Protein AF-A0A7V9LB99-F1 (afdb_monomer_lite)

Sequence (420 aa):
VEDHALERADGGFGYIDSYLYLYRLDAEPKRLAAINASEQRVITPKAVDLWEDGPRLGITTAGYGGSRQVLFSWADRAFDKPPQINAWDTPPGAADGAYTEDGAWITASSLLDAWVIHGAGTEVQVVPAGKPSTRTLDSRLGELLFFTEMMAPWGKTDGPLSRFTCETCHHEGYTDGRTHFTGREHGGLKVHASTRPLLGLFNNAPYFSRALDQSMTQMVHSEFKVANRHNGRDPWFELTTLDIKWLHHVVGREPLRLSAEKLRAAFMAFLIDFTHRRNPAADHAAFTAAEKRGAEVFRDRCASCHDARLIAEDPNSAVPFERWEKLVLSPPGPLVWNTAEYAKTGVLPYVHEDGARIPTLRRLYKKWPYFTNGSAKSLAEVVDRFAYDARSSLHDQGAPAMTRLPADDKAALLAFLDLL

Structure (mmCIF, N/CA/C/O backbone):
data_AF-A0A7V9LB99-F1
#
_entry.id   AF-A0A7V9LB99-F1
#
loop_
_atom_site.group_PDB
_atom_site.id
_atom_site.type_symbol
_atom_site.label_atom_id
_atom_site.label_alt_id
_atom_site.label_comp_id
_atom_site.label_asym_id
_atom_site.label_entity_id
_atom_site.label_seq_id
_atom_site.pdbx_PDB_ins_code
_atom_site.Cartn_x
_atom_site.Cartn_y
_atom_site.Cartn_z
_atom_site.occupancy
_atom_site.B_iso_or_equiv
_atom_site.auth_seq_id
_atom_site.auth_comp_id
_atom_site.auth_asym_id
_atom_site.auth_atom_id
_atom_site.pdbx_PDB_model_num
ATOM 1 N N . VAL A 1 1 ? -13.281 -3.368 3.609 1.00 73.12 1 VAL A N 1
ATOM 2 C CA . VAL A 1 1 ? -13.093 -1.905 3.689 1.00 73.12 1 VAL A CA 1
ATOM 3 C C . VAL A 1 1 ? -13.755 -1.354 2.442 1.00 73.12 1 VAL A C 1
ATOM 5 O O . VAL A 1 1 ? -13.422 -1.864 1.381 1.00 73.12 1 VAL A O 1
ATOM 8 N N . GLU A 1 2 ? -14.714 -0.441 2.586 1.00 72.69 2 GLU A N 1
ATOM 9 C CA . GLU A 1 2 ? -15.712 0.010 1.596 1.00 72.69 2 GLU A CA 1
ATOM 10 C C . GLU A 1 2 ? -16.931 -0.921 1.426 1.00 72.69 2 GLU A C 1
ATOM 12 O O . GLU A 1 2 ? -16.786 -2.140 1.339 1.00 72.69 2 GLU A O 1
ATOM 17 N N . ASP A 1 3 ? -18.130 -0.336 1.364 1.00 65.81 3 ASP A N 1
ATOM 18 C CA . ASP A 1 3 ? -19.383 -0.952 0.888 1.00 65.81 3 ASP A CA 1
ATOM 19 C C . ASP A 1 3 ? -19.856 -0.344 -0.450 1.00 65.81 3 ASP A C 1
ATOM 21 O O . ASP A 1 3 ? -20.836 -0.803 -1.036 1.00 65.81 3 ASP A O 1
ATOM 25 N N . HIS A 1 4 ? -19.126 0.649 -0.962 1.00 69.81 4 HIS A N 1
ATOM 26 C CA . HIS A 1 4 ? -19.282 1.282 -2.272 1.00 69.81 4 HIS A CA 1
ATOM 27 C C . HIS A 1 4 ? -17.897 1.700 -2.796 1.00 69.81 4 HIS A C 1
ATOM 29 O O . HIS A 1 4 ? -16.974 1.900 -2.021 1.00 69.81 4 HIS A O 1
ATOM 35 N N . ALA A 1 5 ? -17.717 1.804 -4.113 1.00 74.06 5 ALA A N 1
ATOM 36 C CA . ALA A 1 5 ? -16.390 2.062 -4.677 1.00 74.06 5 ALA A CA 1
ATOM 37 C C . ALA A 1 5 ? -15.819 3.420 -4.230 1.00 74.06 5 ALA A C 1
ATOM 39 O O . ALA A 1 5 ? -16.526 4.427 -4.298 1.00 74.06 5 ALA A O 1
ATOM 40 N N . LEU A 1 6 ? -14.532 3.450 -3.861 1.00 75.25 6 LEU A N 1
ATOM 41 C CA . LEU A 1 6 ? -13.804 4.691 -3.595 1.00 75.25 6 LEU A CA 1
ATOM 42 C C . LEU A 1 6 ? -13.996 5.708 -4.725 1.00 75.25 6 LEU A C 1
ATOM 44 O O . LEU A 1 6 ? -13.632 5.474 -5.886 1.00 75.25 6 LEU A O 1
ATOM 48 N N . GLU A 1 7 ? -14.474 6.887 -4.351 1.00 71.06 7 GLU A N 1
ATOM 49 C CA . GLU A 1 7 ? -14.582 8.030 -5.239 1.00 71.06 7 GLU A CA 1
ATOM 50 C C . GLU A 1 7 ? -13.594 9.119 -4.823 1.00 71.06 7 GLU A C 1
ATOM 52 O O . GLU A 1 7 ? -13.475 9.478 -3.651 1.00 71.06 7 GLU A O 1
ATOM 57 N N . ARG A 1 8 ? -12.868 9.642 -5.816 1.00 77.25 8 ARG A N 1
ATOM 58 C CA . ARG A 1 8 ? -11.901 10.738 -5.651 1.00 77.25 8 ARG A CA 1
ATOM 59 C C . ARG A 1 8 ? -12.350 12.031 -6.330 1.00 77.25 8 ARG A C 1
ATOM 61 O O . ARG A 1 8 ? -11.512 12.862 -6.693 1.00 77.25 8 ARG A O 1
ATOM 68 N N . ALA A 1 9 ? -13.653 12.182 -6.564 1.00 72.19 9 ALA A N 1
ATOM 69 C CA . ALA A 1 9 ? -14.214 13.447 -7.023 1.00 72.19 9 ALA A CA 1
ATOM 70 C C . ALA A 1 9 ? -13.826 14.572 -6.040 1.00 72.19 9 ALA A C 1
ATOM 72 O O . ALA A 1 9 ? -13.602 14.333 -4.855 1.00 72.19 9 ALA A O 1
ATOM 73 N N . ASP A 1 10 ? -13.632 15.786 -6.555 1.00 78.69 10 ASP A N 1
ATOM 74 C CA . ASP A 1 10 ? -13.281 16.990 -5.778 1.00 78.69 10 ASP A CA 1
ATOM 75 C C . ASP A 1 10 ? -11.951 16.958 -4.990 1.00 78.69 10 ASP A C 1
ATOM 77 O O . ASP A 1 10 ? -11.633 17.884 -4.227 1.00 78.69 10 ASP A O 1
ATOM 81 N N . GLY A 1 11 ? -11.122 15.937 -5.236 1.00 77.50 11 GLY A N 1
ATOM 82 C CA . GLY A 1 11 ? -9.758 15.834 -4.717 1.00 77.50 11 GLY A CA 1
ATOM 83 C C . GLY A 1 11 ? -9.650 15.369 -3.263 1.00 77.50 11 GLY A C 1
ATOM 84 O O . GLY A 1 11 ? -8.614 15.617 -2.648 1.00 77.50 11 GLY A O 1
ATOM 85 N N . GLY A 1 12 ? -10.686 14.729 -2.714 1.00 79.81 12 GLY A N 1
ATOM 86 C CA . GLY A 1 12 ? -10.665 14.075 -1.400 1.00 79.81 12 GLY A CA 1
ATOM 87 C C . GLY A 1 12 ? -10.685 12.547 -1.484 1.00 79.81 12 GLY A C 1
ATOM 88 O O . GLY A 1 12 ? -10.771 11.969 -2.570 1.00 79.81 12 GLY A O 1
ATOM 89 N N . PHE A 1 13 ? -10.599 11.899 -0.321 1.00 78.44 13 PHE A N 1
ATOM 90 C CA . PHE A 1 13 ? -10.990 10.501 -0.150 1.00 78.44 13 PHE A CA 1
ATOM 91 C C . PHE A 1 13 ? -12.339 10.470 0.554 1.00 78.44 13 PHE A C 1
ATOM 93 O O . PHE A 1 13 ? -12.445 10.922 1.691 1.00 78.44 13 PHE A O 1
ATOM 100 N N . GLY A 1 14 ? -13.362 9.959 -0.118 1.00 74.31 14 GLY A N 1
ATOM 101 C CA . GLY A 1 14 ? -14.605 9.615 0.552 1.00 74.31 14 GLY A CA 1
ATOM 102 C C . GLY A 1 14 ? -14.691 8.132 0.808 1.00 74.31 14 GLY A C 1
ATOM 103 O O . GLY A 1 14 ? -13.878 7.370 0.289 1.00 74.31 14 GLY A O 1
ATOM 104 N N . TYR A 1 15 ? -15.766 7.722 1.473 1.00 79.38 15 TYR A N 1
ATOM 105 C CA . TYR A 1 15 ? -16.352 6.432 1.149 1.00 79.38 15 TYR A CA 1
ATOM 106 C C . TYR A 1 15 ? -15.495 5.215 1.574 1.00 79.38 15 TYR A C 1
ATOM 108 O O . TYR A 1 15 ? -15.657 4.102 1.091 1.00 79.38 15 TYR A O 1
ATOM 116 N N . ILE A 1 16 ? -14.591 5.431 2.536 1.00 81.25 16 ILE A N 1
ATOM 117 C CA . ILE A 1 16 ? -13.649 4.468 3.119 1.00 81.25 16 ILE A CA 1
ATOM 118 C C . ILE A 1 16 ? -14.105 4.095 4.531 1.00 81.25 16 ILE A C 1
ATOM 120 O O . ILE A 1 16 ? -13.699 4.693 5.526 1.00 81.25 16 ILE A O 1
ATOM 124 N N . ASP A 1 17 ? -14.926 3.057 4.629 1.00 86.81 17 ASP A N 1
ATOM 125 C CA . ASP A 1 17 ? -15.371 2.529 5.917 1.00 86.81 17 ASP A CA 1
ATOM 126 C C . ASP A 1 17 ? -14.940 1.077 6.127 1.00 86.81 17 ASP A C 1
ATOM 128 O O . ASP A 1 17 ? -14.601 0.341 5.199 1.00 86.81 17 ASP A O 1
ATOM 132 N N . SER A 1 18 ? -14.901 0.644 7.378 1.00 89.94 18 SER A N 1
ATOM 133 C CA . SER A 1 18 ? -14.488 -0.697 7.764 1.00 89.94 18 SER A CA 1
ATOM 134 C C . SER A 1 18 ? -15.714 -1.534 8.059 1.00 89.94 18 SER A C 1
ATOM 136 O O . SER A 1 18 ? -16.469 -1.223 8.971 1.00 89.94 18 SER A O 1
ATOM 138 N N . TYR A 1 19 ? -15.892 -2.611 7.301 1.00 91.12 19 TYR A N 1
ATOM 139 C CA . TYR A 1 19 ? -17.055 -3.479 7.416 1.00 91.12 19 TYR A CA 1
ATOM 140 C C . TYR A 1 19 ? -16.673 -4.857 7.931 1.00 91.12 19 TYR A C 1
ATOM 142 O O . TYR A 1 19 ? -15.653 -5.415 7.523 1.00 91.12 19 TYR A O 1
ATOM 150 N N . LEU A 1 20 ? -17.539 -5.414 8.772 1.00 93.38 20 LEU A N 1
ATOM 151 C CA . LEU A 1 20 ? -17.549 -6.828 9.121 1.00 93.38 20 LEU A CA 1
ATOM 152 C C . LEU A 1 20 ? -18.773 -7.483 8.491 1.00 93.38 20 LEU A C 1
ATOM 154 O O . LEU A 1 20 ? -19.891 -6.977 8.606 1.00 93.38 20 LEU A O 1
ATOM 158 N N . TYR A 1 21 ? -18.563 -8.622 7.841 1.00 93.88 21 TYR A N 1
ATOM 159 C CA . TYR A 1 21 ? -19.635 -9.410 7.248 1.00 93.88 21 TYR A CA 1
ATOM 160 C C . TYR A 1 21 ? -19.671 -10.787 7.896 1.00 93.88 21 TYR A C 1
ATOM 162 O O . TYR A 1 21 ? -18.675 -11.507 7.883 1.00 93.88 21 TYR A O 1
ATOM 170 N N . LEU A 1 22 ? -20.833 -11.160 8.423 1.00 94.88 22 LEU A N 1
ATOM 171 C CA . LEU A 1 22 ? -21.069 -12.491 8.966 1.00 94.88 22 LEU A CA 1
ATOM 172 C C . LEU A 1 22 ? -21.775 -13.335 7.909 1.00 94.88 22 LEU A C 1
ATOM 174 O O . LEU A 1 22 ? -22.848 -12.959 7.429 1.00 94.88 22 LEU A O 1
ATOM 178 N N . TYR A 1 23 ? -21.195 -14.481 7.572 1.00 95.38 23 TYR A N 1
ATOM 179 C CA . TYR A 1 23 ? -21.768 -15.441 6.633 1.00 95.38 23 TYR A CA 1
ATOM 180 C C . TYR A 1 23 ? -22.022 -16.777 7.319 1.00 95.38 23 TYR A C 1
ATOM 182 O O . TYR A 1 23 ? -21.222 -17.231 8.133 1.00 95.38 23 TYR A O 1
ATOM 190 N N . ARG A 1 24 ? -23.114 -17.436 6.930 1.00 94.00 24 ARG A N 1
ATOM 191 C CA . ARG A 1 24 ? -23.288 -18.872 7.123 1.00 94.00 24 ARG A CA 1
ATOM 192 C C . ARG A 1 24 ? -22.787 -19.588 5.880 1.00 94.00 24 ARG A C 1
ATOM 194 O O . ARG A 1 24 ? -23.220 -19.264 4.773 1.00 94.00 24 ARG A O 1
ATOM 201 N N . LEU A 1 25 ? -21.881 -20.536 6.073 1.00 94.69 25 LEU A N 1
ATOM 202 C CA . LEU A 1 25 ? -21.304 -21.326 4.993 1.00 94.69 25 LEU A CA 1
ATOM 203 C C . LEU A 1 25 ? -22.082 -22.641 4.865 1.00 94.69 25 LEU A C 1
ATOM 205 O O . LEU A 1 25 ? -21.755 -23.623 5.522 1.00 94.69 25 LEU A O 1
ATOM 209 N N . ASP A 1 26 ? -23.131 -22.623 4.042 1.00 92.00 26 ASP A N 1
ATOM 210 C CA . ASP A 1 26 ? -23.810 -23.830 3.553 1.00 92.00 26 ASP A CA 1
ATOM 211 C C . ASP A 1 26 ? -23.317 -24.132 2.113 1.00 92.00 26 ASP A C 1
ATOM 213 O O . ASP A 1 26 ? -22.273 -23.627 1.697 1.00 92.00 26 ASP A O 1
ATOM 217 N N . ALA A 1 27 ? -24.062 -24.912 1.314 1.00 93.62 27 ALA A N 1
ATOM 218 C CA . ALA A 1 27 ? -23.753 -25.112 -0.113 1.00 93.62 27 ALA A CA 1
ATOM 219 C C . ALA A 1 27 ? -23.686 -23.785 -0.902 1.00 93.62 27 ALA A C 1
ATOM 221 O O . ALA A 1 27 ? -22.889 -23.651 -1.828 1.00 93.62 27 ALA A O 1
ATOM 222 N N . GLU A 1 28 ? -24.487 -22.799 -0.491 1.00 94.69 28 GLU A N 1
ATOM 223 C CA . GLU A 1 28 ? -24.390 -21.411 -0.934 1.00 94.69 28 GLU A CA 1
ATOM 224 C C . GLU A 1 28 ? -24.137 -20.510 0.287 1.00 94.69 28 GLU A C 1
ATOM 226 O O . GLU A 1 28 ? -24.923 -20.541 1.242 1.00 94.69 28 GLU A O 1
ATOM 231 N N . PRO A 1 29 ? -23.065 -19.695 0.295 1.00 96.06 29 PRO A N 1
ATOM 232 C CA . PRO A 1 29 ? -22.812 -18.757 1.381 1.00 96.06 29 PRO A CA 1
ATOM 233 C C . PRO A 1 29 ? -23.956 -17.750 1.534 1.00 96.06 29 PRO A C 1
ATOM 235 O O . PRO A 1 29 ? -24.247 -16.969 0.626 1.00 96.06 29 PRO A O 1
ATOM 238 N N . LYS A 1 30 ? -24.579 -17.710 2.715 1.00 95.81 30 LYS A N 1
ATOM 239 C CA . LYS A 1 30 ? -25.644 -16.753 3.038 1.00 95.81 30 LYS A CA 1
ATOM 240 C C . LYS A 1 30 ? -25.117 -15.675 3.974 1.00 95.81 30 LYS A C 1
ATOM 242 O O . LYS A 1 30 ? -24.717 -15.974 5.097 1.00 95.81 30 LYS A O 1
ATOM 247 N N . ARG A 1 31 ? -25.173 -14.407 3.553 1.00 95.31 31 ARG A N 1
ATOM 248 C CA . ARG A 1 31 ? -24.866 -13.275 4.440 1.00 95.31 31 ARG A CA 1
ATOM 249 C C . ARG A 1 31 ? -25.946 -13.151 5.513 1.00 95.31 31 ARG A C 1
ATOM 251 O O . ARG A 1 31 ? -27.123 -13.006 5.188 1.00 95.31 31 ARG A O 1
ATOM 258 N N . LEU A 1 32 ? -25.534 -13.218 6.773 1.00 95.31 32 LEU A N 1
ATOM 259 C CA . LEU A 1 32 ? -26.392 -13.085 7.947 1.00 95.31 32 LEU A CA 1
ATOM 260 C C . LEU A 1 32 ? -26.426 -11.641 8.448 1.00 95.31 32 LEU A C 1
ATOM 262 O O . LEU A 1 32 ? -27.500 -11.133 8.741 1.00 95.31 32 LEU A O 1
ATOM 266 N N . ALA A 1 33 ? -25.268 -10.976 8.498 1.00 94.88 33 ALA A N 1
ATOM 267 C CA . ALA A 1 33 ? -25.150 -9.593 8.951 1.00 94.88 33 ALA A CA 1
ATOM 268 C C . ALA A 1 33 ? -24.064 -8.829 8.177 1.00 94.88 33 ALA A C 1
ATOM 270 O O . ALA A 1 33 ? -23.119 -9.419 7.645 1.00 94.88 33 ALA A O 1
ATOM 271 N N . ALA A 1 34 ? -24.205 -7.505 8.136 1.00 93.81 34 ALA A N 1
ATOM 272 C CA . ALA A 1 34 ? -23.215 -6.556 7.640 1.00 93.81 34 ALA A CA 1
ATOM 273 C C . ALA A 1 34 ? -23.153 -5.383 8.626 1.00 93.81 34 ALA A C 1
ATOM 275 O O . ALA A 1 34 ? -24.181 -4.769 8.903 1.00 93.81 34 ALA A O 1
ATOM 276 N N . ILE A 1 35 ? -21.975 -5.102 9.176 1.00 92.75 35 ILE A N 1
ATOM 277 C CA . ILE A 1 35 ? -21.774 -4.077 10.206 1.00 92.75 35 ILE A CA 1
ATOM 278 C C . ILE A 1 35 ? -20.759 -3.063 9.700 1.00 92.75 35 ILE A C 1
ATOM 280 O O . ILE A 1 35 ? -19.659 -3.461 9.315 1.00 92.75 35 ILE A O 1
ATOM 284 N N . ASN A 1 36 ? -21.089 -1.772 9.765 1.00 91.94 36 ASN A N 1
ATOM 285 C CA . ASN A 1 36 ? -20.104 -0.704 9.617 1.00 91.94 36 ASN A CA 1
ATOM 286 C C . ASN A 1 36 ? -19.343 -0.522 10.942 1.00 91.94 36 ASN A C 1
ATOM 288 O O . ASN A 1 36 ? -19.765 0.197 11.846 1.00 91.94 36 ASN A O 1
ATOM 292 N N . ALA A 1 37 ? -18.209 -1.201 11.081 1.00 92.94 37 ALA A N 1
ATOM 293 C CA . ALA A 1 37 ? -17.365 -1.128 12.269 1.00 92.94 37 ALA A CA 1
ATOM 294 C C . ALA A 1 37 ? -16.729 0.268 12.451 1.00 92.94 37 ALA A C 1
ATOM 296 O O . ALA A 1 37 ? -16.434 0.667 13.586 1.00 92.94 37 ALA A O 1
ATOM 297 N N . SER A 1 38 ? -16.595 1.057 11.374 1.00 90.56 38 SER A N 1
ATOM 298 C CA . SER A 1 38 ? -16.125 2.446 11.466 1.00 90.56 38 SER A CA 1
ATOM 299 C C . SER A 1 38 ? -17.057 3.323 12.306 1.00 90.56 38 SER A C 1
ATOM 301 O O . SER A 1 38 ? -16.581 4.288 12.907 1.00 90.56 38 SER A O 1
ATOM 303 N N . GLU A 1 39 ? -18.356 3.017 12.424 1.00 90.94 39 GLU A N 1
ATOM 304 C CA . GLU A 1 39 ? -19.283 3.772 13.294 1.00 90.94 39 GLU A CA 1
ATOM 305 C C . GLU A 1 39 ? -18.852 3.704 14.763 1.00 90.94 39 GLU A C 1
ATOM 307 O O . GLU A 1 39 ? -19.047 4.642 15.535 1.00 90.94 39 GLU A O 1
ATOM 312 N N . GLN A 1 40 ? -18.178 2.614 15.125 1.00 92.88 40 GLN A N 1
ATOM 313 C CA . GLN A 1 40 ? -17.616 2.380 16.450 1.00 92.88 40 GLN A CA 1
ATOM 314 C C . GLN A 1 40 ? -16.121 2.732 16.529 1.00 92.88 40 GLN A C 1
ATOM 316 O O . GLN A 1 40 ? -15.469 2.419 17.523 1.00 92.88 40 GLN A O 1
ATOM 321 N N . ARG A 1 41 ? -15.581 3.411 15.502 1.00 90.81 41 ARG A N 1
ATOM 322 C CA . ARG A 1 41 ? -14.160 3.768 15.292 1.00 90.81 41 ARG A CA 1
ATOM 323 C C . ARG A 1 41 ? -13.197 2.576 15.251 1.00 90.81 41 ARG A C 1
ATOM 325 O O . ARG A 1 41 ? -12.011 2.719 15.548 1.00 90.81 41 ARG A O 1
ATOM 332 N N . VAL A 1 42 ? -13.694 1.410 14.851 1.00 93.75 42 VAL A N 1
ATOM 333 C CA . VAL A 1 42 ? -12.851 0.274 14.476 1.00 93.75 42 VAL A CA 1
ATOM 334 C C . VAL A 1 42 ? -12.468 0.460 13.013 1.00 93.75 42 VAL A C 1
ATOM 336 O O . VAL A 1 42 ? -13.305 0.321 12.126 1.00 93.75 42 VAL A O 1
ATOM 339 N N . ILE A 1 43 ? -11.206 0.805 12.766 1.00 92.75 43 ILE A N 1
ATOM 340 C CA . ILE A 1 43 ? -10.673 1.057 11.423 1.00 92.75 43 ILE A CA 1
ATOM 341 C C . ILE A 1 43 ? -9.727 -0.083 11.063 1.00 92.75 43 ILE A C 1
ATOM 343 O O . ILE A 1 43 ? -8.897 -0.461 11.894 1.00 92.75 43 ILE A O 1
ATOM 347 N N . THR A 1 44 ? -9.874 -0.616 9.846 1.00 92.75 44 THR A N 1
ATOM 348 C CA . THR A 1 44 ? -9.105 -1.752 9.311 1.00 92.75 44 THR A CA 1
ATOM 349 C C . THR A 1 44 ? -9.056 -2.929 10.302 1.00 92.75 44 THR A C 1
ATOM 351 O O . THR A 1 44 ? -7.983 -3.271 10.793 1.00 92.75 44 THR A O 1
ATOM 354 N N . PRO A 1 45 ? -10.210 -3.535 10.659 1.00 93.81 45 PRO A N 1
ATOM 355 C CA . PRO A 1 45 ? -10.266 -4.629 11.627 1.00 93.81 45 PRO A CA 1
ATOM 356 C C . PRO A 1 45 ? -9.479 -5.837 11.112 1.00 93.81 45 PRO A C 1
ATOM 358 O O . PRO A 1 45 ? -9.844 -6.411 10.086 1.00 93.81 45 PRO A O 1
ATOM 361 N N . LYS A 1 46 ? -8.401 -6.205 11.815 1.00 93.94 46 LYS A N 1
ATOM 362 C CA . LYS A 1 46 ? -7.599 -7.407 11.521 1.00 93.94 46 LYS A CA 1
ATOM 363 C C . LYS A 1 46 ? -7.743 -8.468 12.613 1.00 93.94 46 LYS A C 1
ATOM 365 O O . LYS A 1 46 ? -7.920 -9.634 12.291 1.00 93.94 46 LYS A O 1
ATOM 370 N N . ALA A 1 47 ? -7.783 -8.059 13.882 1.00 95.94 47 ALA A N 1
ATOM 371 C CA . ALA A 1 47 ? -8.180 -8.935 14.981 1.00 95.94 47 ALA A CA 1
ATOM 372 C C . ALA A 1 47 ? -9.709 -9.097 14.993 1.00 95.94 47 ALA A C 1
ATOM 374 O O . ALA A 1 47 ? -10.438 -8.146 15.308 1.00 95.94 47 ALA A O 1
ATOM 375 N N . VAL A 1 48 ? -10.192 -10.282 14.621 1.00 95.25 48 VAL A N 1
ATOM 376 C CA . VAL A 1 48 ? -11.615 -10.643 14.591 1.00 95.25 48 VAL A CA 1
ATOM 377 C C . VAL A 1 48 ? -11.768 -12.054 15.142 1.00 95.25 48 VAL A C 1
ATOM 379 O O . VAL A 1 48 ? -11.171 -12.984 14.612 1.00 95.25 48 VAL A O 1
ATOM 382 N N . ASP A 1 49 ? -12.613 -12.210 16.152 1.00 94.94 49 ASP A N 1
ATOM 383 C CA . ASP A 1 49 ? -12.953 -13.502 16.743 1.00 94.94 49 ASP A CA 1
ATOM 384 C C . ASP A 1 49 ? -14.459 -13.683 16.821 1.00 94.94 49 ASP A C 1
ATOM 386 O O . ASP A 1 49 ? -15.206 -12.740 17.097 1.00 94.94 49 ASP A O 1
ATOM 390 N N . LEU A 1 50 ? -14.891 -14.901 16.517 1.00 94.50 50 LEU A N 1
ATOM 391 C CA . LEU A 1 50 ? -16.284 -15.311 16.497 1.00 94.50 50 LEU A CA 1
ATOM 392 C C . LEU A 1 50 ? -16.489 -16.320 17.621 1.00 94.50 50 LEU A C 1
ATOM 394 O O . LEU A 1 50 ? -15.864 -17.378 17.621 1.00 94.50 50 LEU A O 1
ATOM 398 N N . TRP A 1 51 ? -17.412 -16.027 18.527 1.00 93.25 51 TRP A N 1
ATOM 399 C CA . TRP A 1 51 ? -17.667 -16.863 19.694 1.00 93.25 51 TRP A CA 1
ATOM 400 C C . TRP A 1 51 ? -19.158 -17.134 19.880 1.00 93.25 51 TRP A C 1
ATOM 402 O O . TRP A 1 51 ? -20.023 -16.354 19.472 1.00 93.25 51 TRP A O 1
ATOM 412 N N . GLU A 1 52 ? -19.457 -18.255 20.531 1.00 94.25 52 GLU A N 1
ATOM 413 C CA . GLU A 1 52 ? -20.809 -18.681 20.887 1.00 94.25 52 GLU A CA 1
ATOM 414 C C . GLU A 1 52 ? -20.915 -18.898 22.398 1.00 94.25 52 GLU A C 1
ATOM 416 O O . GLU A 1 52 ? -20.023 -19.466 23.022 1.00 94.25 52 GLU A O 1
ATOM 421 N N . ASP A 1 53 ? -22.031 -18.463 22.976 1.00 91.38 53 ASP A N 1
ATOM 422 C CA . ASP A 1 53 ? -22.390 -18.687 24.376 1.00 91.38 53 ASP A CA 1
ATOM 423 C C . ASP A 1 53 ? -23.880 -19.043 24.447 1.00 91.38 53 ASP A C 1
ATOM 425 O O . ASP A 1 53 ? -24.765 -18.178 24.460 1.00 91.38 53 ASP A O 1
ATOM 429 N N . GLY A 1 54 ? -24.162 -20.347 24.372 1.00 93.31 54 GLY A N 1
ATOM 430 C CA . GLY A 1 54 ? -25.518 -20.881 24.265 1.00 93.31 54 GLY A CA 1
ATOM 431 C C . GLY A 1 54 ? -26.267 -20.317 23.043 1.00 93.31 54 GLY A C 1
ATOM 432 O O . GLY A 1 54 ? -25.845 -20.544 21.904 1.00 93.31 54 GLY A O 1
ATOM 433 N N . PRO A 1 55 ? -27.393 -19.600 23.229 1.00 93.56 55 PRO A N 1
ATOM 434 C CA . PRO A 1 55 ? -28.139 -19.010 22.118 1.00 93.56 55 PRO A CA 1
ATOM 435 C C . PRO A 1 55 ? -27.491 -17.737 21.551 1.00 93.56 55 PRO A C 1
ATOM 437 O O . PRO A 1 55 ? -27.920 -17.245 20.504 1.00 93.56 55 PRO A O 1
ATOM 440 N N . ARG A 1 56 ? -26.486 -17.175 22.232 1.00 95.25 56 ARG A N 1
ATOM 441 C CA . ARG A 1 56 ? -25.829 -15.931 21.837 1.00 95.25 56 ARG A CA 1
ATOM 442 C C . ARG A 1 56 ? -24.661 -16.223 20.900 1.00 95.25 56 ARG A C 1
ATOM 444 O O . ARG A 1 56 ? -23.802 -17.038 21.216 1.00 95.25 56 ARG A O 1
ATOM 451 N N . LEU A 1 57 ? -24.618 -15.515 19.776 1.00 96.38 57 LEU A N 1
ATOM 452 C CA . LEU A 1 57 ? -23.440 -15.433 18.909 1.00 96.38 57 LEU A CA 1
ATOM 453 C C . LEU A 1 57 ? -22.861 -14.027 19.037 1.00 96.38 57 LEU A C 1
ATOM 455 O O . LEU A 1 57 ? -23.623 -13.051 19.042 1.00 96.38 57 LEU A O 1
ATOM 459 N N . GLY A 1 58 ? -21.542 -13.909 19.116 1.00 95.44 58 GLY A N 1
ATOM 460 C CA . GLY A 1 58 ? -20.877 -12.619 19.145 1.00 95.44 58 GLY A CA 1
ATOM 461 C C . GLY A 1 58 ? -19.599 -12.569 18.328 1.00 95.44 58 GLY A C 1
ATOM 462 O O . GLY A 1 58 ? -19.018 -13.589 17.972 1.00 95.44 58 GLY A O 1
ATOM 463 N N . ILE A 1 59 ? -19.206 -11.343 18.002 1.00 96.31 59 ILE A N 1
ATOM 464 C CA . ILE A 1 59 ? -17.965 -11.017 17.313 1.00 96.31 59 ILE A CA 1
ATOM 465 C C . ILE A 1 59 ? -17.205 -10.033 18.189 1.00 96.31 59 ILE A C 1
ATOM 467 O O . ILE A 1 59 ? -17.723 -8.954 18.494 1.00 96.31 59 ILE A O 1
ATOM 471 N N . THR A 1 60 ? -15.978 -10.382 18.547 1.00 95.88 60 THR A N 1
ATOM 472 C CA . THR A 1 60 ? -15.023 -9.459 19.161 1.00 95.88 60 THR A CA 1
ATOM 473 C C . THR A 1 60 ? -14.065 -8.973 18.089 1.00 95.88 60 THR A C 1
ATOM 475 O O . THR A 1 60 ? -13.529 -9.762 17.316 1.00 95.88 60 THR A O 1
ATOM 478 N N . THR A 1 61 ? -13.846 -7.663 18.004 1.00 96.69 61 THR A N 1
ATOM 479 C CA . THR A 1 61 ? -12.906 -7.092 17.037 1.00 96.69 61 THR A CA 1
ATOM 480 C C . THR A 1 61 ? -12.170 -5.885 17.593 1.00 96.69 61 THR A C 1
ATOM 482 O O . THR A 1 61 ? -12.709 -5.151 18.421 1.00 96.69 61 THR A O 1
ATOM 485 N N . ALA A 1 62 ? -10.953 -5.648 17.112 1.00 95.81 62 ALA A N 1
ATOM 486 C CA . ALA A 1 62 ? -10.195 -4.433 17.380 1.00 95.81 62 ALA A CA 1
ATOM 487 C C . ALA A 1 62 ? -9.621 -3.843 16.086 1.00 95.81 62 ALA A C 1
ATOM 489 O O . ALA A 1 62 ? -9.309 -4.558 15.128 1.00 95.81 62 ALA A O 1
ATOM 490 N N . GLY A 1 63 ? -9.510 -2.515 16.053 1.00 94.38 63 GLY A N 1
ATOM 491 C CA . GLY A 1 63 ? -8.975 -1.801 14.897 1.00 94.38 63 GLY A CA 1
ATOM 492 C C . GLY A 1 63 ? -7.461 -1.954 14.780 1.00 94.38 63 GLY A C 1
ATOM 493 O O . GLY A 1 63 ? -6.736 -1.780 15.758 1.00 94.38 63 GLY A O 1
ATOM 494 N N . TYR A 1 64 ? -6.966 -2.193 13.566 1.00 95.75 64 TYR A N 1
ATOM 495 C CA . TYR A 1 64 ? -5.542 -2.017 13.294 1.00 95.75 64 TYR A CA 1
ATOM 496 C C . TYR A 1 64 ? -5.198 -0.526 13.203 1.00 95.75 64 TYR A C 1
ATOM 498 O O . TYR A 1 64 ? -4.222 -0.079 13.798 1.00 95.75 64 TYR A O 1
ATOM 506 N N . GLY A 1 65 ? -6.019 0.262 12.505 1.00 94.56 65 GLY A N 1
ATOM 507 C CA . GLY A 1 65 ? -5.826 1.710 12.368 1.00 94.56 65 GLY A CA 1
ATOM 508 C C . GLY A 1 65 ? -6.629 2.570 13.348 1.00 94.56 65 GLY A C 1
ATOM 509 O O . GLY A 1 65 ? -6.406 3.779 13.425 1.00 94.56 65 GLY A O 1
ATOM 510 N N . GLY A 1 66 ? -7.573 1.964 14.072 1.00 92.88 66 GLY A N 1
ATOM 511 C CA . GLY A 1 66 ? -8.474 2.636 15.012 1.00 92.88 66 GLY A CA 1
ATOM 512 C C . GLY A 1 66 ? -8.155 2.316 16.470 1.00 92.88 66 GLY A C 1
ATOM 513 O O . GLY A 1 66 ? -7.479 1.339 16.766 1.00 92.88 66 GLY A O 1
ATOM 514 N N . SER A 1 67 ? -8.676 3.132 17.385 1.00 91.81 67 SER A N 1
ATOM 515 C CA . SER A 1 67 ? -8.388 3.057 18.827 1.00 91.81 67 SER A CA 1
ATOM 516 C C . SER A 1 67 ? -9.516 2.430 19.658 1.00 91.81 67 SER A C 1
ATOM 518 O O . SER A 1 67 ? -9.766 2.811 20.805 1.00 91.81 67 SER A O 1
ATOM 520 N N . ARG A 1 68 ? -10.263 1.496 19.057 1.00 93.69 68 ARG A N 1
ATOM 521 C CA . ARG A 1 68 ? -11.432 0.862 19.680 1.00 93.69 68 ARG A CA 1
ATOM 522 C C . ARG A 1 68 ? -11.410 -0.651 19.515 1.00 93.69 68 ARG A C 1
ATOM 524 O O . ARG A 1 68 ? -11.098 -1.164 18.440 1.00 93.69 68 ARG A O 1
ATOM 531 N N . GLN A 1 69 ? -11.790 -1.331 20.591 1.00 94.44 69 GLN A N 1
ATOM 532 C CA . GLN A 1 69 ? -12.248 -2.714 20.584 1.00 94.44 69 GLN A CA 1
ATOM 533 C C . GLN A 1 69 ? -13.764 -2.709 20.730 1.00 94.44 69 GLN A C 1
ATOM 535 O O . GLN A 1 69 ? -14.318 -1.921 21.502 1.00 94.44 69 GLN A O 1
ATOM 540 N N . VAL A 1 70 ? -14.435 -3.595 20.007 1.00 95.81 70 VAL A N 1
ATOM 541 C CA . VAL A 1 70 ? -15.888 -3.709 20.018 1.00 95.81 70 VAL A CA 1
ATOM 542 C C . VAL A 1 70 ? -16.298 -5.166 20.114 1.00 95.81 70 VAL A C 1
ATOM 544 O O . VAL A 1 70 ? -15.712 -6.040 19.479 1.00 95.81 70 VAL A O 1
ATOM 547 N N . LEU A 1 71 ? -17.338 -5.396 20.903 1.00 95.62 71 LEU A N 1
ATOM 548 C CA . LEU A 1 71 ? -18.083 -6.631 20.977 1.00 95.62 71 LEU A CA 1
ATOM 549 C C . LEU A 1 71 ? -19.477 -6.415 20.391 1.00 95.62 71 LEU A C 1
ATOM 551 O O . LEU A 1 71 ? -20.271 -5.649 20.941 1.00 95.62 71 LEU A O 1
ATOM 555 N N . PHE A 1 72 ? -19.773 -7.127 19.311 1.00 97.06 72 PHE A N 1
ATOM 556 C CA . PHE A 1 72 ? -21.109 -7.246 18.734 1.00 97.06 72 PHE A CA 1
ATOM 557 C C . PHE A 1 72 ? -21.730 -8.558 19.201 1.00 97.06 72 PHE A C 1
ATOM 559 O O . PHE A 1 72 ? -21.056 -9.583 19.182 1.00 97.06 72 PHE A O 1
ATOM 566 N N . SER A 1 73 ? -22.998 -8.566 19.608 1.00 96.94 73 SER A N 1
ATOM 567 C CA . SER A 1 73 ? -23.674 -9.815 19.984 1.00 96.94 73 SER A CA 1
ATOM 568 C C . SER A 1 73 ? -25.154 -9.830 19.623 1.00 96.94 73 SER A C 1
ATOM 570 O O . SER A 1 73 ? -25.835 -8.809 19.705 1.00 96.94 73 SER A O 1
ATOM 572 N N . TRP A 1 74 ? -25.654 -11.005 19.246 1.00 97.50 74 TRP A N 1
ATOM 573 C CA . TRP A 1 74 ? -27.060 -11.251 18.935 1.00 97.50 74 TRP A CA 1
ATOM 574 C C . TRP A 1 74 ? -27.605 -12.334 19.855 1.00 97.50 74 TRP A C 1
ATOM 576 O O . TRP A 1 74 ? -27.106 -13.461 19.862 1.00 97.50 74 TRP A O 1
ATOM 586 N N . ALA A 1 75 ? -28.652 -11.998 20.606 1.00 94.75 75 ALA A N 1
ATOM 587 C CA . ALA A 1 75 ? -29.444 -12.989 21.322 1.00 94.75 75 ALA A CA 1
ATOM 588 C C . ALA A 1 75 ? -30.214 -13.860 20.320 1.00 94.75 75 ALA A C 1
ATOM 590 O O . ALA A 1 75 ? -30.689 -13.359 19.296 1.00 94.75 75 ALA A O 1
ATOM 591 N N . ASP A 1 76 ? -30.299 -15.160 20.605 1.00 93.94 76 ASP A N 1
ATOM 592 C CA . ASP A 1 76 ? -31.020 -16.161 19.806 1.00 93.94 76 ASP A CA 1
ATOM 593 C C . ASP A 1 76 ? -30.666 -16.150 18.308 1.00 93.94 76 ASP A C 1
ATOM 595 O O . ASP A 1 76 ? -31.462 -16.565 17.465 1.00 93.94 76 ASP A O 1
ATOM 599 N N . ARG A 1 77 ? -29.467 -15.655 17.961 1.00 92.56 77 ARG A N 1
ATOM 600 C CA . ARG A 1 77 ? -28.987 -15.513 16.575 1.00 92.56 77 ARG A CA 1
ATOM 601 C C . ARG A 1 77 ? -29.955 -14.712 15.678 1.00 92.56 77 ARG A C 1
ATOM 603 O O . ARG A 1 77 ? -30.059 -14.970 14.479 1.00 92.56 77 ARG A O 1
ATOM 610 N N . ALA A 1 78 ? -30.660 -13.731 16.249 1.00 94.06 78 ALA A N 1
ATOM 611 C CA . ALA A 1 78 ? -31.605 -12.862 15.542 1.00 94.06 78 ALA A CA 1
ATOM 612 C C . ALA A 1 78 ? -30.886 -11.784 14.701 1.00 94.06 78 ALA A C 1
ATOM 614 O O . ALA A 1 78 ? -30.867 -10.606 15.058 1.00 94.06 78 ALA A O 1
ATOM 615 N N . PHE A 1 79 ? -30.251 -12.189 13.595 1.00 94.62 79 PHE A N 1
ATOM 616 C CA . PHE A 1 79 ? -29.445 -11.304 12.731 1.00 94.62 79 PHE A CA 1
ATOM 617 C C . PHE A 1 79 ? -30.252 -10.265 11.942 1.00 94.62 79 PHE A C 1
ATOM 619 O O . PHE A 1 79 ? -29.680 -9.355 11.348 1.00 94.62 79 PHE A O 1
ATOM 626 N N . ASP A 1 80 ? -31.577 -10.393 11.936 1.00 92.50 80 ASP A N 1
ATOM 627 C CA . ASP A 1 80 ? -32.512 -9.387 11.433 1.00 92.50 80 ASP A CA 1
ATOM 628 C C . ASP A 1 80 ? -32.616 -8.164 12.360 1.00 92.50 80 ASP A C 1
ATOM 630 O O . ASP A 1 80 ? -33.124 -7.119 11.951 1.00 92.50 80 ASP A O 1
ATOM 634 N N . LYS A 1 81 ? -32.113 -8.271 13.596 1.00 93.12 81 LYS A N 1
ATOM 635 C CA . LYS A 1 81 ? -32.057 -7.183 14.573 1.00 93.12 81 LYS A CA 1
ATOM 636 C C . LYS A 1 81 ? -30.636 -6.620 14.701 1.00 93.12 81 LYS A C 1
ATOM 638 O O . LYS A 1 81 ? -29.657 -7.353 14.521 1.00 93.12 81 LYS A O 1
ATOM 643 N N . PRO A 1 82 ? -30.495 -5.331 15.062 1.00 93.25 82 PRO A N 1
ATOM 644 C CA . PRO A 1 82 ? -29.195 -4.766 15.405 1.00 93.25 82 PRO A CA 1
ATOM 645 C C . PRO A 1 82 ? -28.523 -5.553 16.545 1.00 93.25 82 PRO A C 1
ATOM 647 O O . PRO A 1 82 ? -29.218 -5.946 17.489 1.00 93.25 82 PRO A O 1
ATOM 650 N N . PRO A 1 83 ? -27.196 -5.773 16.496 1.00 96.62 83 PRO A N 1
ATOM 651 C CA . PRO A 1 83 ? -26.478 -6.376 17.612 1.00 96.62 83 PRO A CA 1
ATOM 652 C C . PRO A 1 83 ? -26.518 -5.476 18.849 1.00 96.62 83 PRO A C 1
ATOM 654 O O . PRO A 1 83 ? -26.543 -4.249 18.746 1.00 96.62 83 PRO A O 1
ATOM 657 N N . GLN A 1 84 ? -26.402 -6.078 20.030 1.00 96.81 84 GLN A N 1
ATOM 658 C CA . GLN A 1 84 ? -25.917 -5.363 21.204 1.00 96.81 84 GLN A CA 1
ATOM 659 C C . GLN A 1 84 ? -24.432 -5.042 21.004 1.00 96.81 84 GLN A C 1
ATOM 661 O O . GLN A 1 84 ? -23.650 -5.922 20.637 1.00 96.81 84 GLN A O 1
ATOM 666 N N . ILE A 1 85 ? -24.057 -3.792 21.273 1.00 96.75 85 ILE A N 1
ATOM 667 C CA . ILE A 1 85 ? -22.705 -3.272 21.066 1.00 96.75 85 ILE A CA 1
ATOM 668 C C . ILE A 1 85 ? -22.117 -2.871 22.416 1.00 96.75 85 ILE A C 1
ATOM 670 O O . ILE A 1 85 ? -22.686 -2.035 23.116 1.00 96.75 85 ILE A O 1
ATOM 674 N N . ASN A 1 86 ? -20.959 -3.429 22.755 1.00 94.25 86 ASN A N 1
ATOM 675 C CA . ASN A 1 86 ? -20.112 -2.943 23.843 1.00 94.25 86 ASN A CA 1
ATOM 676 C C . ASN A 1 86 ? -18.764 -2.537 23.254 1.00 94.25 86 ASN A C 1
ATOM 678 O O . ASN A 1 86 ? -18.237 -3.244 22.402 1.00 94.25 86 ASN A O 1
ATOM 682 N N . ALA A 1 87 ? -18.217 -1.398 23.663 1.00 93.19 87 ALA A N 1
ATOM 683 C CA . ALA A 1 87 ? -17.021 -0.863 23.032 1.00 93.19 87 ALA A CA 1
ATOM 684 C C . ALA A 1 87 ? -16.115 -0.154 24.037 1.00 93.19 87 ALA A C 1
ATOM 686 O O . ALA A 1 87 ? -16.575 0.658 24.844 1.00 93.19 87 ALA A O 1
ATOM 687 N N . TRP A 1 88 ? -14.819 -0.420 23.927 1.00 91.44 88 TRP A N 1
ATOM 688 C CA . TRP A 1 88 ? -13.785 0.046 24.845 1.00 91.44 88 TRP A CA 1
ATOM 689 C C . TRP A 1 88 ? -12.652 0.704 24.074 1.00 91.44 88 TRP A C 1
ATOM 691 O O . TRP A 1 88 ? -12.390 0.373 22.915 1.00 91.44 88 TRP A O 1
ATOM 701 N N . ASP A 1 89 ? -11.987 1.651 24.726 1.00 91.94 89 ASP A N 1
ATOM 702 C CA . ASP A 1 89 ? -10.779 2.249 24.174 1.00 91.94 89 ASP A CA 1
ATOM 703 C C . ASP A 1 89 ? -9.650 1.217 24.213 1.00 91.94 89 ASP A C 1
ATOM 705 O O . ASP A 1 89 ? -9.484 0.488 25.191 1.00 91.94 89 ASP A O 1
ATOM 709 N N . THR A 1 90 ? -8.886 1.149 23.131 1.00 93.00 90 THR A N 1
ATOM 710 C CA . THR A 1 90 ? -7.712 0.284 23.014 1.00 93.00 90 THR A CA 1
ATOM 711 C C . THR A 1 90 ? -6.661 0.970 22.146 1.00 93.00 90 THR A C 1
ATOM 713 O O . THR A 1 90 ? -7.018 1.758 21.264 1.00 93.00 90 THR A O 1
ATOM 716 N N . PRO A 1 91 ? -5.361 0.740 22.367 1.00 94.44 91 PRO A N 1
ATOM 717 C CA . PRO A 1 91 ? -4.348 1.175 21.421 1.00 94.44 91 PRO A CA 1
ATOM 718 C C . PRO A 1 91 ? -4.515 0.495 20.046 1.00 94.44 91 PRO A C 1
ATOM 720 O O . PRO A 1 91 ? -4.997 -0.634 19.972 1.00 94.44 91 PRO A O 1
ATOM 723 N N . PRO A 1 92 ? -4.103 1.149 18.948 1.00 95.88 92 PRO A N 1
ATOM 724 C CA . PRO A 1 92 ? -4.200 0.580 17.609 1.00 95.88 92 PRO A CA 1
ATOM 725 C C . PRO A 1 92 ? -3.177 -0.544 17.384 1.00 95.88 92 PRO A C 1
ATOM 727 O O . PRO A 1 92 ? -2.315 -0.843 18.218 1.00 95.88 92 PRO A O 1
ATOM 730 N N . GLY A 1 93 ? -3.232 -1.125 16.190 1.00 96.06 93 GLY A N 1
ATOM 731 C CA . GLY A 1 93 ? -2.255 -2.080 15.680 1.00 96.06 93 GLY A CA 1
ATOM 732 C C . GLY A 1 93 ? -2.619 -3.538 15.896 1.00 96.06 93 GLY A C 1
ATOM 733 O O . GLY A 1 93 ? -1.784 -4.385 15.595 1.00 96.06 93 GLY A O 1
ATOM 734 N N . ALA A 1 94 ? -3.829 -3.837 16.382 1.00 96.69 94 ALA A N 1
ATOM 735 C CA . ALA A 1 94 ? -4.300 -5.202 16.597 1.00 96.69 94 ALA A CA 1
ATOM 736 C C . ALA A 1 94 ? -4.324 -5.984 15.272 1.00 96.69 94 ALA A C 1
ATOM 738 O O . ALA A 1 94 ? -5.204 -5.783 14.433 1.00 96.69 94 ALA A O 1
ATOM 739 N N . ALA A 1 95 ? -3.323 -6.842 15.072 1.00 95.62 95 ALA A N 1
ATOM 740 C CA . ALA A 1 95 ? -3.140 -7.649 13.869 1.00 95.62 95 ALA A CA 1
ATOM 741 C C . ALA A 1 95 ? -3.871 -8.993 13.958 1.00 95.62 95 ALA A C 1
ATOM 743 O O . ALA A 1 95 ? -4.326 -9.505 12.942 1.00 95.62 95 ALA A O 1
ATOM 744 N N . ASP A 1 96 ? -3.987 -9.528 15.171 1.00 95.56 96 ASP A N 1
ATOM 745 C CA . ASP A 1 96 ? -4.685 -10.768 15.501 1.00 95.56 96 ASP A CA 1
ATOM 746 C C . ASP A 1 96 ? -5.073 -10.746 16.990 1.00 95.56 96 ASP A C 1
ATOM 748 O O . ASP A 1 96 ? -4.557 -9.909 17.746 1.00 95.56 96 ASP A O 1
ATOM 752 N N . GLY A 1 97 ? -5.955 -11.640 17.429 1.00 93.88 97 GLY A N 1
ATOM 753 C CA . GLY A 1 97 ? -6.283 -11.782 18.843 1.00 93.88 97 GLY A CA 1
ATOM 754 C C . GLY A 1 97 ? -6.992 -13.078 19.205 1.00 93.88 97 GLY A C 1
ATOM 755 O O . GLY A 1 97 ? -7.530 -13.768 18.346 1.00 93.88 97 GLY A O 1
ATOM 756 N N . ALA A 1 98 ? -6.988 -13.394 20.498 1.00 93.12 98 ALA A N 1
ATOM 757 C CA . ALA A 1 98 ? -7.655 -14.563 21.057 1.00 93.12 98 ALA A CA 1
ATOM 758 C C . ALA A 1 98 ? -8.075 -14.327 22.516 1.00 93.12 98 ALA A C 1
ATOM 760 O O . ALA A 1 98 ? -7.470 -13.524 23.235 1.00 93.12 98 ALA A O 1
ATOM 761 N N . TYR A 1 99 ? -9.096 -15.063 22.957 1.00 91.69 99 TYR A N 1
ATOM 762 C CA . TYR A 1 99 ? -9.455 -15.150 24.367 1.00 91.69 99 TYR A CA 1
ATOM 763 C C . TYR A 1 99 ? -8.531 -16.134 25.086 1.00 91.69 99 TYR A C 1
ATOM 765 O O . TYR A 1 99 ? -8.224 -17.211 24.575 1.00 91.69 99 TYR A O 1
ATOM 773 N N . THR A 1 100 ? -8.109 -15.775 26.291 1.00 89.62 100 THR A N 1
ATOM 774 C CA . THR A 1 100 ? -7.470 -16.686 27.241 1.00 89.62 100 THR A CA 1
ATOM 775 C C . THR A 1 100 ? -8.514 -17.477 28.028 1.00 89.62 100 THR A C 1
ATOM 777 O O . THR A 1 100 ? -9.699 -17.144 28.041 1.00 89.62 100 THR A O 1
ATOM 780 N N . GLU A 1 101 ? -8.072 -18.525 28.727 1.00 87.31 101 GLU A N 1
ATOM 781 C CA . GLU A 1 101 ? -8.949 -19.374 29.551 1.00 87.31 101 GLU A CA 1
ATOM 782 C C . GLU A 1 101 ? -9.652 -18.607 30.684 1.00 87.31 101 GLU A C 1
ATOM 784 O O . GLU A 1 101 ? -10.773 -18.944 31.056 1.00 87.31 101 GLU A O 1
ATOM 789 N N . ASP A 1 102 ? -9.023 -17.555 31.215 1.00 86.31 102 ASP A N 1
ATOM 790 C CA . ASP A 1 102 ? -9.597 -16.664 32.233 1.00 86.31 102 ASP A CA 1
ATOM 791 C C . ASP A 1 102 ? -10.489 -15.554 31.641 1.00 86.31 102 ASP A C 1
ATOM 793 O O . ASP A 1 102 ? -10.980 -14.690 32.370 1.00 86.31 102 ASP A O 1
ATOM 797 N N . GLY A 1 103 ? -10.735 -15.587 30.327 1.00 87.69 103 GLY A N 1
ATOM 798 C CA . GLY A 1 103 ? -11.650 -14.690 29.626 1.00 87.69 103 GLY A CA 1
ATOM 799 C C . GLY A 1 103 ? -11.059 -13.331 29.248 1.00 87.69 103 GLY A C 1
ATOM 800 O O . GLY A 1 103 ? -11.802 -12.470 28.771 1.00 87.69 103 GLY A O 1
ATOM 801 N N . ALA A 1 104 ? -9.752 -13.114 29.429 1.00 90.81 104 ALA A N 1
ATOM 802 C CA . ALA A 1 104 ? -9.096 -11.920 28.911 1.00 90.81 104 ALA A CA 1
ATOM 803 C C . ALA A 1 104 ? -8.973 -11.994 27.383 1.00 90.81 104 ALA A C 1
ATOM 805 O O . ALA A 1 104 ? -8.707 -13.045 26.808 1.00 90.81 104 ALA A O 1
ATOM 806 N N . TRP A 1 105 ? -9.152 -10.864 26.707 1.00 92.88 105 TRP A N 1
ATOM 807 C CA . TRP A 1 105 ? -8.915 -10.762 25.270 1.00 92.88 105 TRP A CA 1
ATOM 808 C C . TRP A 1 105 ? -7.508 -10.220 25.025 1.00 92.88 105 TRP A C 1
ATOM 810 O O . TRP A 1 105 ? -7.188 -9.107 25.449 1.00 92.88 105 TRP A O 1
ATOM 820 N N . ILE A 1 106 ? -6.656 -10.993 24.357 1.00 95.06 106 ILE A N 1
ATOM 821 C CA . ILE A 1 106 ? -5.279 -10.603 24.038 1.00 95.06 106 ILE A CA 1
ATOM 822 C C . ILE A 1 106 ? -5.174 -10.345 22.542 1.00 95.06 106 ILE A C 1
ATOM 824 O O . ILE A 1 106 ? -5.598 -11.170 21.739 1.00 95.06 106 ILE A O 1
ATOM 828 N N . THR A 1 107 ? -4.562 -9.226 22.160 1.00 96.69 107 THR A N 1
ATOM 829 C CA . THR A 1 107 ? -4.230 -8.931 20.762 1.00 96.69 107 THR A CA 1
ATOM 830 C C . THR A 1 107 ? -2.732 -8.747 20.565 1.00 96.69 107 THR A C 1
ATOM 832 O O . THR A 1 107 ? -2.029 -8.223 21.434 1.00 96.69 107 THR A O 1
ATOM 835 N N . ALA A 1 108 ? -2.234 -9.170 19.405 1.00 96.50 108 ALA A N 1
ATOM 836 C CA . ALA A 1 108 ? -0.888 -8.842 18.956 1.00 96.50 108 ALA A CA 1
ATOM 837 C C . ALA A 1 108 ? -0.916 -7.459 18.292 1.00 96.50 108 ALA A C 1
ATOM 839 O O . ALA A 1 108 ? -1.509 -7.305 17.223 1.00 96.50 108 ALA A O 1
ATOM 840 N N . SER A 1 109 ? -0.280 -6.453 18.901 1.00 96.06 109 SER A N 1
ATOM 841 C CA . SER A 1 109 ? -0.136 -5.123 18.304 1.00 96.06 109 SER A CA 1
ATOM 842 C C . SER A 1 109 ? 1.216 -4.968 17.615 1.00 96.06 109 SER A C 1
ATOM 844 O O . SER A 1 109 ? 2.233 -4.686 18.254 1.00 96.06 109 SER A O 1
ATOM 846 N N . SER A 1 110 ? 1.237 -5.108 16.287 1.00 92.75 110 SER A N 1
ATOM 847 C CA . SER A 1 110 ? 2.471 -4.924 15.508 1.00 92.75 110 SER A CA 1
ATOM 848 C C . SER A 1 110 ? 2.904 -3.460 15.410 1.00 92.75 110 SER A C 1
ATOM 850 O O . SER A 1 110 ? 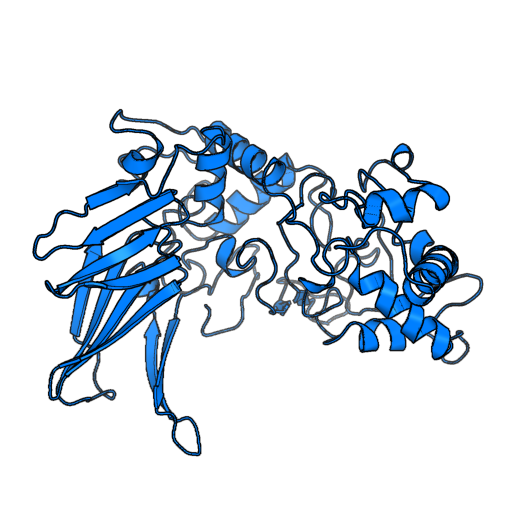4.081 -3.192 15.198 1.00 92.75 110 SER A O 1
ATOM 852 N N . LEU A 1 111 ? 1.993 -2.498 15.601 1.00 93.50 111 LEU A N 1
ATOM 853 C CA . LEU A 1 111 ? 2.357 -1.075 15.650 1.00 93.50 111 LEU A CA 1
ATOM 854 C C . LEU A 1 111 ? 3.049 -0.695 16.961 1.00 93.50 111 LEU A C 1
ATOM 856 O O . LEU A 1 111 ? 3.832 0.254 16.988 1.00 93.50 111 LEU A O 1
ATOM 860 N N . LEU A 1 112 ? 2.782 -1.420 18.047 1.00 93.06 112 LEU A N 1
ATOM 861 C CA . LEU A 1 112 ? 3.386 -1.174 19.358 1.00 93.06 112 LEU A CA 1
ATOM 862 C C . LEU A 1 112 ? 4.524 -2.141 19.694 1.00 93.06 112 LEU A C 1
ATOM 864 O O . LEU A 1 112 ? 5.187 -1.946 20.708 1.00 93.06 112 LEU A O 1
ATOM 868 N N . ASP A 1 113 ? 4.756 -3.159 18.860 1.00 92.69 113 ASP A N 1
ATOM 869 C CA . ASP A 1 113 ? 5.645 -4.287 19.164 1.00 92.69 113 ASP A CA 1
ATOM 870 C C . ASP A 1 113 ? 5.303 -4.921 20.529 1.00 92.69 113 ASP A C 1
ATOM 872 O O . ASP A 1 113 ? 6.176 -5.200 21.357 1.00 92.69 113 ASP A O 1
ATOM 876 N N . ALA A 1 114 ? 4.004 -5.100 20.790 1.00 95.19 114 ALA A N 1
ATOM 877 C CA . ALA A 1 114 ? 3.477 -5.455 22.104 1.00 95.19 114 ALA A CA 1
ATOM 878 C C . ALA A 1 114 ? 2.249 -6.370 22.031 1.00 95.19 114 ALA A C 1
ATOM 880 O O . ALA A 1 114 ? 1.499 -6.369 21.058 1.00 95.19 114 ALA A O 1
ATOM 881 N N . TRP A 1 115 ? 2.018 -7.108 23.110 1.00 95.94 115 TRP A N 1
ATOM 882 C CA . TRP A 1 115 ? 0.740 -7.726 23.434 1.00 95.94 115 TRP A CA 1
ATOM 883 C C . TRP A 1 115 ? -0.148 -6.708 24.142 1.00 95.94 115 TRP A C 1
ATOM 885 O O . TRP A 1 115 ? 0.297 -6.032 25.071 1.00 95.94 115 TRP A O 1
ATOM 895 N N . VAL A 1 116 ? -1.402 -6.605 23.719 1.00 95.75 116 VAL A N 1
ATOM 896 C CA . VAL A 1 116 ? -2.405 -5.744 24.349 1.00 95.75 116 VAL A CA 1
ATOM 897 C C . VAL A 1 116 ? -3.450 -6.638 25.000 1.00 95.75 116 VAL A C 1
ATOM 899 O O . VAL A 1 116 ? -4.106 -7.420 24.316 1.00 95.75 116 VAL A O 1
ATOM 902 N N . ILE A 1 117 ? -3.571 -6.547 26.321 1.00 94.56 117 ILE A N 1
ATOM 903 C CA . ILE A 1 117 ? -4.395 -7.432 27.144 1.00 94.56 117 ILE A CA 1
ATOM 904 C C . ILE A 1 117 ? -5.578 -6.643 27.699 1.00 94.56 117 ILE A C 1
ATOM 906 O O . ILE A 1 117 ? -5.410 -5.634 28.390 1.00 94.56 117 ILE A O 1
ATOM 910 N N . HIS A 1 118 ? -6.772 -7.154 27.426 1.00 89.50 118 HIS A N 1
ATOM 911 C CA . HIS A 1 118 ? -8.045 -6.676 27.942 1.00 89.50 118 HIS A CA 1
ATOM 912 C C . HIS A 1 118 ? -8.572 -7.678 28.969 1.00 89.50 118 HIS A C 1
ATOM 914 O O . HIS A 1 118 ? -9.174 -8.687 28.606 1.00 89.50 118 HIS A O 1
ATOM 920 N N . GLY A 1 119 ? -8.307 -7.424 30.252 1.00 82.00 119 GLY A N 1
ATOM 921 C CA . GLY A 1 119 ? -8.840 -8.242 31.345 1.00 82.00 119 GLY A CA 1
ATOM 922 C C . GLY A 1 119 ? -10.316 -7.952 31.650 1.00 82.00 119 GLY A C 1
ATOM 923 O O . GLY A 1 119 ? -10.966 -7.162 30.973 1.00 82.00 119 GLY A O 1
ATOM 924 N N . ALA A 1 120 ? -10.833 -8.531 32.738 1.00 67.19 120 ALA A N 1
ATOM 925 C CA . ALA A 1 120 ? -12.202 -8.290 33.219 1.00 67.19 120 ALA A CA 1
ATOM 926 C C . ALA A 1 120 ? -12.465 -6.841 33.706 1.00 67.19 120 ALA A C 1
ATOM 928 O O . ALA A 1 120 ? -13.607 -6.476 33.986 1.00 67.19 120 ALA A O 1
ATOM 929 N N . GLY A 1 121 ? -11.415 -6.021 33.838 1.00 62.62 121 GLY A N 1
ATOM 930 C CA . GLY A 1 121 ? -11.495 -4.597 34.172 1.00 62.62 121 GLY A CA 1
ATOM 931 C C . GLY A 1 121 ? -11.454 -3.684 32.942 1.00 62.62 121 GLY A C 1
ATOM 932 O O . GLY A 1 121 ? -11.337 -4.130 31.808 1.00 62.62 121 GLY A O 1
ATOM 933 N N . THR A 1 122 ? -11.523 -2.369 33.162 1.00 63.50 122 THR A N 1
ATOM 934 C CA . THR A 1 122 ? -11.489 -1.367 32.077 1.00 63.50 122 THR A CA 1
ATOM 935 C C . THR A 1 122 ? -10.081 -0.924 31.677 1.00 63.50 122 THR A C 1
ATOM 937 O O . THR A 1 122 ? -9.941 -0.146 30.737 1.00 63.50 122 THR A O 1
ATOM 940 N N . GLU A 1 123 ? -9.043 -1.341 32.405 1.00 77.44 123 GLU A N 1
ATOM 941 C CA . GLU A 1 123 ? -7.666 -0.926 32.129 1.00 77.44 123 GLU A CA 1
ATOM 942 C C . GLU A 1 123 ? -6.992 -1.890 31.148 1.00 77.44 123 GLU A C 1
ATOM 944 O O . GLU A 1 123 ? -6.952 -3.100 31.365 1.00 77.44 123 GLU A O 1
ATOM 949 N N . VAL A 1 124 ? -6.462 -1.328 30.063 1.00 88.94 124 VAL A N 1
ATOM 950 C CA . VAL A 1 124 ? -5.736 -2.065 29.028 1.00 88.94 124 VAL A CA 1
ATOM 951 C C . VAL A 1 124 ? -4.268 -2.166 29.419 1.00 88.94 124 VAL A C 1
ATOM 953 O O . VAL A 1 124 ? -3.626 -1.151 29.694 1.00 88.94 124 VAL A O 1
ATOM 956 N N . GLN A 1 125 ? -3.716 -3.378 29.405 1.00 92.38 125 GLN A N 1
ATOM 957 C CA . GLN A 1 125 ? -2.289 -3.592 29.645 1.00 92.38 125 GLN A CA 1
ATOM 958 C C . GLN A 1 125 ? -1.550 -3.744 28.318 1.00 92.38 125 GLN A C 1
ATOM 960 O O . GLN A 1 125 ? -1.952 -4.528 27.465 1.00 92.38 125 GLN A O 1
ATOM 965 N N . VAL A 1 126 ? -0.446 -3.013 28.156 1.00 93.50 126 VAL A N 1
ATOM 966 C CA . VAL A 1 126 ? 0.435 -3.114 26.985 1.00 93.50 126 VAL A CA 1
ATOM 967 C C . VAL A 1 126 ? 1.760 -3.711 27.436 1.00 93.50 126 VAL A C 1
ATOM 969 O O . VAL A 1 126 ? 2.504 -3.087 28.194 1.00 93.50 126 VAL A O 1
ATOM 972 N N . VAL A 1 127 ? 2.041 -4.928 26.982 1.00 93.75 127 VAL A N 1
ATOM 973 C CA . VAL A 1 127 ? 3.210 -5.719 27.372 1.00 93.75 127 VAL A CA 1
ATOM 974 C C . VAL A 1 127 ? 4.129 -5.870 26.160 1.00 93.75 127 VAL A C 1
ATOM 976 O O . VAL A 1 127 ? 3.725 -6.498 25.185 1.00 93.75 127 VAL A O 1
ATOM 979 N N . PRO A 1 128 ? 5.362 -5.335 26.176 1.00 93.06 128 PRO A N 1
ATOM 980 C CA . PRO A 1 128 ? 6.291 -5.480 25.056 1.00 93.06 128 PRO A CA 1
ATOM 981 C C . PRO A 1 128 ? 6.487 -6.948 24.646 1.00 93.06 128 PRO A C 1
ATOM 983 O O . PRO A 1 128 ? 6.727 -7.808 25.493 1.00 93.06 128 PRO A O 1
ATOM 986 N N . ALA A 1 129 ? 6.409 -7.238 23.347 1.00 90.62 129 ALA A N 1
ATOM 987 C CA . ALA A 1 129 ? 6.506 -8.597 22.804 1.00 90.62 129 ALA A CA 1
ATOM 988 C C . ALA A 1 129 ? 7.961 -9.069 22.622 1.00 90.62 129 ALA A C 1
ATOM 990 O O . ALA A 1 129 ? 8.211 -10.220 22.267 1.00 90.62 129 ALA A O 1
ATOM 991 N N . GLY A 1 130 ? 8.941 -8.193 22.860 1.00 86.56 130 GLY A N 1
ATOM 992 C CA . GLY A 1 130 ? 10.350 -8.517 22.695 1.00 86.56 130 GLY A CA 1
ATOM 993 C C . GLY A 1 130 ? 11.281 -7.352 23.005 1.00 86.56 130 GLY A C 1
ATOM 994 O O . GLY A 1 130 ? 10.984 -6.479 23.821 1.00 86.56 130 GLY A O 1
ATOM 995 N N . LYS A 1 131 ? 12.451 -7.364 22.358 1.00 82.38 131 LYS A N 1
ATOM 996 C CA . LYS A 1 131 ? 13.432 -6.281 22.485 1.00 82.38 131 LYS A CA 1
ATOM 997 C C . LYS A 1 131 ? 12.872 -4.986 21.883 1.00 82.38 131 LYS A C 1
ATOM 999 O O . LYS A 1 131 ? 12.160 -5.063 20.882 1.00 82.38 131 LYS A O 1
ATOM 1004 N N . PRO A 1 132 ? 13.239 -3.815 22.433 1.00 78.56 132 PRO A N 1
ATOM 1005 C CA . PRO A 1 132 ? 12.853 -2.535 21.859 1.00 78.56 132 PRO A CA 1
ATOM 1006 C C . PRO A 1 132 ? 13.230 -2.435 20.380 1.00 78.56 132 PRO A C 1
ATOM 1008 O O . PRO A 1 132 ? 14.305 -2.884 19.972 1.00 78.56 132 PRO A O 1
ATOM 1011 N N . SER A 1 133 ? 12.344 -1.821 19.596 1.00 81.81 133 SER A N 1
ATOM 1012 C CA . SER A 1 133 ? 12.596 -1.525 18.189 1.00 81.81 133 SER A CA 1
ATOM 1013 C C . SER A 1 133 ? 13.869 -0.689 18.033 1.00 81.81 133 SER A C 1
ATOM 1015 O O . SER A 1 133 ? 14.118 0.237 18.803 1.00 81.81 133 SER A O 1
ATOM 1017 N N . THR A 1 134 ? 14.673 -0.991 17.013 1.00 86.50 134 THR A N 1
ATOM 1018 C CA . THR A 1 134 ? 15.855 -0.191 16.650 1.00 86.50 134 THR A CA 1
ATOM 1019 C C . THR A 1 134 ? 15.503 1.025 15.793 1.00 86.50 134 THR A C 1
ATOM 1021 O O . THR A 1 134 ? 16.385 1.810 15.444 1.00 86.50 134 THR A O 1
ATOM 1024 N N . ARG A 1 135 ? 14.225 1.184 15.427 1.00 89.56 135 ARG A N 1
ATOM 1025 C CA . ARG A 1 135 ? 13.744 2.308 14.623 1.00 89.56 135 ARG A CA 1
ATOM 1026 C C . ARG A 1 135 ? 13.823 3.610 15.408 1.00 89.56 135 ARG A C 1
ATOM 1028 O O . ARG A 1 135 ? 13.588 3.649 16.613 1.00 89.56 135 ARG A O 1
ATOM 1035 N N . THR A 1 136 ? 14.099 4.697 14.696 1.00 93.62 136 THR A N 1
ATOM 1036 C CA . THR A 1 136 ? 14.042 6.039 15.277 1.00 93.62 136 THR A CA 1
ATOM 1037 C C . THR A 1 136 ? 12.605 6.395 15.658 1.00 93.62 136 THR A C 1
ATOM 1039 O O . THR A 1 136 ? 11.645 5.900 15.061 1.00 93.62 136 THR A O 1
ATOM 1042 N N . LEU A 1 137 ? 12.450 7.306 16.623 1.00 92.12 137 LEU A N 1
ATOM 1043 C CA . LEU A 1 137 ? 11.134 7.822 17.002 1.00 92.12 137 LEU A CA 1
ATOM 1044 C C . LEU A 1 137 ? 10.392 8.430 15.801 1.00 92.12 137 LEU A C 1
ATOM 1046 O O . LEU A 1 137 ? 9.190 8.241 15.663 1.00 92.12 137 LEU A O 1
ATOM 1050 N N . ASP A 1 138 ? 11.107 9.108 14.903 1.00 95.12 138 ASP A N 1
ATOM 1051 C CA . ASP A 1 138 ? 10.529 9.738 13.712 1.00 95.12 138 ASP A CA 1
ATOM 1052 C C . ASP A 1 138 ? 9.940 8.700 12.759 1.00 95.12 138 ASP A C 1
ATOM 1054 O O . ASP A 1 138 ? 8.8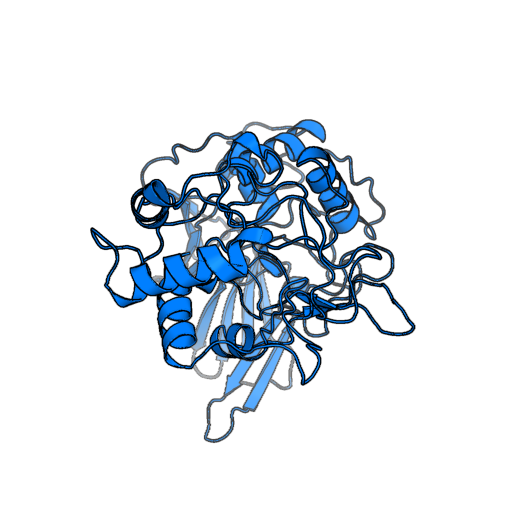05 8.846 12.312 1.00 95.12 138 ASP A O 1
ATOM 1058 N N . SER A 1 139 ? 10.672 7.612 12.518 1.00 95.81 139 SER A N 1
ATOM 1059 C CA . SER A 1 139 ? 10.197 6.485 11.714 1.00 95.81 139 SER A CA 1
ATOM 1060 C C . SER A 1 139 ? 8.968 5.820 12.346 1.00 95.81 139 SER A C 1
ATOM 1062 O O . SER A 1 139 ? 8.015 5.487 11.643 1.00 95.81 139 SER A O 1
ATOM 1064 N N . ARG A 1 140 ? 8.934 5.688 13.681 1.00 94.94 140 ARG A N 1
ATOM 1065 C CA . ARG A 1 140 ? 7.774 5.157 14.421 1.00 94.94 140 ARG A CA 1
ATOM 1066 C C . ARG A 1 140 ? 6.561 6.081 14.357 1.00 94.94 140 ARG A C 1
ATOM 1068 O O . ARG A 1 140 ? 5.456 5.618 14.112 1.00 94.94 140 ARG A O 1
ATOM 1075 N N . LEU A 1 141 ? 6.744 7.388 14.515 1.00 96.00 141 LEU A N 1
ATOM 1076 C CA . LEU A 1 141 ? 5.659 8.360 14.364 1.00 96.00 141 LEU A CA 1
ATOM 1077 C C . LEU A 1 141 ? 5.106 8.373 12.931 1.00 96.00 141 LEU A C 1
ATOM 1079 O O . LEU A 1 141 ? 3.894 8.454 12.741 1.00 96.00 141 LEU A O 1
ATOM 1083 N N . GLY A 1 142 ? 5.974 8.251 11.926 1.00 97.25 142 GLY A N 1
ATOM 1084 C CA . GLY A 1 142 ? 5.552 8.127 10.535 1.00 97.25 142 GLY A CA 1
ATOM 1085 C C . GLY A 1 142 ? 4.801 6.827 10.243 1.00 97.25 142 GLY A C 1
ATOM 1086 O O . GLY A 1 142 ? 3.828 6.849 9.495 1.00 97.25 142 GLY A O 1
ATOM 1087 N N . GLU A 1 143 ? 5.190 5.718 10.880 1.00 97.12 143 GLU A N 1
ATOM 1088 C CA . GLU A 1 143 ? 4.457 4.447 10.819 1.00 97.12 143 GLU A CA 1
ATOM 1089 C C . GLU A 1 143 ? 3.028 4.608 11.344 1.00 97.12 143 GLU A C 1
ATOM 1091 O O . GLU A 1 143 ? 2.069 4.188 10.697 1.00 97.12 143 GLU A O 1
ATOM 1096 N N . LEU A 1 144 ? 2.865 5.287 12.481 1.00 96.56 144 LEU A N 1
ATOM 1097 C CA . LEU A 1 144 ? 1.542 5.563 13.033 1.00 96.56 144 LEU A CA 1
ATOM 1098 C C . LEU A 1 144 ? 0.710 6.466 12.113 1.00 96.56 144 LEU A C 1
ATOM 1100 O O . LEU A 1 144 ? -0.479 6.212 11.940 1.00 96.56 144 LEU A O 1
ATOM 1104 N N . LEU A 1 145 ? 1.311 7.481 11.484 1.00 96.88 145 LEU A N 1
ATOM 1105 C CA . LEU A 1 145 ? 0.629 8.317 10.485 1.00 96.88 145 LEU A CA 1
ATOM 1106 C C . LEU A 1 145 ? 0.156 7.513 9.268 1.00 96.88 145 LEU A C 1
ATOM 1108 O O . LEU A 1 145 ? -0.895 7.822 8.715 1.00 96.88 145 LEU A O 1
ATOM 1112 N N . PHE A 1 146 ? 0.913 6.492 8.861 1.00 96.75 146 PHE A N 1
ATOM 1113 C CA . PHE A 1 146 ? 0.555 5.624 7.741 1.00 96.75 146 PHE A CA 1
ATOM 1114 C C . PHE A 1 146 ? -0.614 4.693 8.090 1.00 96.75 146 PHE A C 1
ATOM 1116 O O . PHE A 1 146 ? -1.592 4.589 7.345 1.00 96.75 146 PHE A O 1
ATOM 1123 N N . PHE A 1 147 ? -0.502 3.980 9.211 1.00 96.31 147 PHE A N 1
ATOM 1124 C CA . PHE A 1 147 ? -1.398 2.867 9.526 1.00 96.31 147 PHE A CA 1
ATOM 1125 C C . PHE A 1 147 ? -2.612 3.251 10.374 1.00 96.31 147 PHE A C 1
ATOM 1127 O O . PHE A 1 147 ? -3.563 2.474 10.425 1.00 96.31 147 PHE A O 1
ATOM 1134 N N . THR A 1 148 ? -2.605 4.415 11.027 1.00 95.50 148 THR A N 1
ATOM 1135 C CA . THR A 1 148 ? -3.682 4.853 11.929 1.00 95.50 148 THR A CA 1
ATOM 1136 C C . THR A 1 148 ? -4.376 6.116 11.434 1.00 95.50 148 THR A C 1
ATOM 1138 O O . THR A 1 148 ? -3.933 6.766 10.489 1.00 95.50 148 THR A O 1
ATOM 1141 N N . GLU A 1 149 ? -5.459 6.504 12.104 1.00 92.12 149 GLU A N 1
ATOM 1142 C CA . GLU A 1 149 ? -6.189 7.743 11.808 1.00 92.12 149 GLU A CA 1
ATOM 1143 C C . GLU A 1 149 ? -5.393 9.037 12.084 1.00 92.12 149 GLU A C 1
ATOM 1145 O O . GLU A 1 149 ? -5.897 10.121 11.810 1.00 92.12 149 GLU A O 1
ATOM 1150 N N . MET A 1 150 ? -4.152 8.973 12.590 1.00 94.38 150 MET A N 1
ATOM 1151 C CA . MET A 1 150 ? -3.357 10.157 12.962 1.00 94.38 150 MET A CA 1
ATOM 1152 C C . MET A 1 150 ? -3.151 11.180 11.832 1.00 94.38 150 MET A C 1
ATOM 1154 O O . MET A 1 150 ? -2.960 12.359 12.123 1.00 94.38 150 MET A O 1
ATOM 1158 N N . MET A 1 151 ? -3.179 10.775 10.557 1.00 93.69 151 MET A N 1
ATOM 1159 C CA . MET A 1 151 ? -3.069 11.714 9.427 1.00 93.69 151 MET A CA 1
ATOM 1160 C C . MET A 1 151 ? -4.366 12.506 9.177 1.00 93.69 151 MET A C 1
ATOM 1162 O O . MET A 1 151 ? -4.322 13.622 8.654 1.00 93.69 151 MET A O 1
ATOM 1166 N N . ALA A 1 152 ? -5.513 11.947 9.564 1.00 90.56 152 ALA A N 1
ATOM 1167 C CA . ALA A 1 152 ? -6.840 12.548 9.436 1.00 90.56 152 ALA A CA 1
ATOM 1168 C C . ALA A 1 152 ? -7.682 12.293 10.708 1.00 90.56 152 ALA A C 1
ATOM 1170 O O . ALA A 1 152 ? -8.754 11.685 10.648 1.00 90.56 152 ALA A O 1
ATOM 1171 N N . PRO A 1 153 ? -7.234 12.779 11.879 1.00 90.19 153 PRO A N 1
ATOM 1172 C CA . PRO A 1 153 ? -7.751 12.353 13.187 1.00 90.19 153 PRO A CA 1
ATOM 1173 C C . PRO A 1 153 ? -9.187 12.826 13.458 1.00 90.19 153 PRO A C 1
ATOM 1175 O O . PRO A 1 153 ? -9.858 12.350 14.373 1.00 90.19 153 PRO A O 1
ATOM 1178 N N . TRP A 1 154 ? -9.680 13.764 12.647 1.00 88.75 154 TRP A N 1
ATOM 1179 C CA . TRP A 1 154 ? -11.043 14.293 12.712 1.00 88.75 154 TRP A CA 1
ATOM 1180 C C . TRP A 1 154 ? -11.976 13.705 11.650 1.00 88.75 154 TRP A C 1
ATOM 1182 O O . TRP A 1 154 ? -13.092 14.205 11.488 1.00 88.75 154 TRP A O 1
ATOM 1192 N N . GLY A 1 155 ? -11.541 12.659 10.940 1.00 84.81 155 GLY A N 1
ATOM 1193 C CA . GLY A 1 155 ? -12.402 11.875 10.060 1.00 84.81 155 GLY A CA 1
ATOM 1194 C C . GLY A 1 155 ? -13.638 11.351 10.800 1.00 84.81 155 GLY A C 1
ATOM 1195 O O . GLY A 1 155 ? -13.605 11.036 11.997 1.00 84.81 155 GLY A O 1
ATOM 1196 N N . LYS A 1 156 ? -14.757 11.280 10.087 1.00 83.50 156 LYS A N 1
ATOM 1197 C CA . LYS A 1 156 ? -16.037 10.744 10.559 1.00 83.50 156 LYS A CA 1
ATOM 1198 C C . LYS A 1 156 ? -16.398 9.491 9.761 1.00 83.50 156 LYS A C 1
ATOM 1200 O O . LYS A 1 156 ? -15.673 9.088 8.867 1.00 83.50 156 LYS A O 1
ATOM 1205 N N . THR A 1 157 ? -17.514 8.873 10.113 1.00 74.69 157 THR A N 1
ATOM 1206 C CA . THR A 1 157 ? -18.054 7.701 9.417 1.00 74.69 157 THR A CA 1
ATOM 1207 C C . THR A 1 157 ? -19.321 8.138 8.691 1.00 74.69 157 THR A C 1
ATOM 1209 O O . THR A 1 157 ? -20.421 7.860 9.153 1.00 74.69 157 THR A O 1
ATOM 1212 N N . ASP A 1 158 ? -19.160 8.980 7.667 1.00 68.06 158 ASP A N 1
ATOM 1213 C CA . ASP A 1 158 ? -20.266 9.442 6.819 1.00 68.06 158 ASP A CA 1
ATOM 1214 C C . ASP A 1 158 ? -19.735 9.999 5.487 1.00 68.06 158 ASP A C 1
ATOM 1216 O O . ASP A 1 158 ? -19.018 11.008 5.456 1.00 68.06 158 ASP A O 1
ATOM 1220 N N . GLY A 1 159 ? -20.073 9.321 4.390 1.00 70.25 159 GLY A N 1
ATOM 1221 C CA . GLY A 1 159 ? -19.796 9.737 3.017 1.00 70.25 159 GLY A CA 1
ATOM 1222 C C . GLY A 1 159 ? -18.357 10.233 2.770 1.00 70.25 159 GLY A C 1
ATOM 1223 O O . GLY A 1 159 ? -17.397 9.511 3.038 1.00 70.25 159 GLY A O 1
ATOM 1224 N N . PRO A 1 160 ? -18.157 11.464 2.262 1.00 68.38 160 PRO A N 1
ATOM 1225 C CA . PRO A 1 160 ? -16.836 12.000 1.926 1.00 68.38 160 PRO A CA 1
ATOM 1226 C C . PRO A 1 160 ? -15.937 12.321 3.139 1.00 68.38 160 PRO A C 1
ATOM 1228 O O . PRO A 1 160 ? -14.836 12.839 2.963 1.00 68.38 160 PRO A O 1
ATOM 1231 N N . LEU A 1 161 ? -16.395 12.063 4.372 1.00 69.81 161 LEU A N 1
ATOM 1232 C CA . LEU A 1 161 ? -15.653 12.322 5.613 1.00 69.81 161 LEU A CA 1
ATOM 1233 C C . LEU A 1 161 ? -14.999 11.077 6.217 1.00 69.81 161 LEU A C 1
ATOM 1235 O O . LEU A 1 161 ? -14.465 11.186 7.321 1.00 69.81 161 LEU A O 1
ATOM 1239 N N . SER A 1 162 ? -15.068 9.932 5.536 1.00 72.44 162 SER A N 1
ATOM 1240 C CA . SER A 1 162 ? -14.585 8.632 6.003 1.00 72.44 162 SER A CA 1
ATOM 1241 C C . SER A 1 162 ? -13.226 8.662 6.713 1.00 72.44 162 SER A C 1
ATOM 1243 O O . SER A 1 162 ? -12.299 9.375 6.318 1.00 72.44 162 SER A O 1
ATOM 1245 N N . ARG A 1 163 ? -13.095 7.847 7.768 1.00 79.88 163 ARG A N 1
ATOM 1246 C CA . ARG A 1 163 ? -11.867 7.715 8.566 1.00 79.88 163 ARG A CA 1
ATOM 1247 C C . ARG A 1 163 ? -10.755 7.067 7.741 1.00 79.88 163 ARG A C 1
ATOM 1249 O O . ARG A 1 163 ? -10.631 5.847 7.672 1.00 79.88 163 ARG A O 1
ATOM 1256 N N . PHE A 1 164 ? -9.948 7.916 7.115 1.00 82.00 164 PHE A N 1
ATOM 1257 C CA . PHE A 1 164 ? -8.871 7.514 6.224 1.00 82.00 164 PHE A CA 1
ATOM 1258 C C . PHE A 1 164 ? -7.635 6.999 6.974 1.00 82.00 164 PHE A C 1
ATOM 1260 O O . PHE A 1 164 ? -7.190 7.585 7.961 1.00 82.00 164 PHE A O 1
ATOM 1267 N N . THR A 1 165 ? -7.038 5.942 6.424 1.00 91.00 165 THR A N 1
ATOM 1268 C CA . THR A 1 165 ? -5.669 5.487 6.707 1.00 91.00 165 THR A CA 1
ATOM 1269 C C . THR A 1 165 ? -5.021 5.064 5.391 1.00 91.00 165 THR A C 1
ATOM 1271 O O . THR A 1 165 ? -5.717 4.549 4.507 1.00 91.00 165 THR A O 1
ATOM 1274 N N . CYS A 1 166 ? -3.699 5.215 5.249 1.00 93.44 166 CYS A N 1
ATOM 1275 C CA . CYS A 1 166 ? -3.002 4.745 4.046 1.00 93.44 166 CYS A CA 1
ATOM 1276 C C . CYS A 1 166 ? -3.180 3.228 3.862 1.00 93.44 166 CYS A C 1
ATOM 1278 O O . CYS A 1 166 ? -3.325 2.764 2.733 1.00 93.44 166 CYS A O 1
ATOM 1280 N N . GLU A 1 167 ? -3.258 2.479 4.968 1.00 92.69 167 GLU A N 1
ATOM 1281 C CA . GLU A 1 167 ? -3.501 1.028 5.012 1.00 92.69 167 GLU A CA 1
ATOM 1282 C C . GLU A 1 167 ? -4.745 0.582 4.238 1.00 92.69 167 GLU A C 1
ATOM 1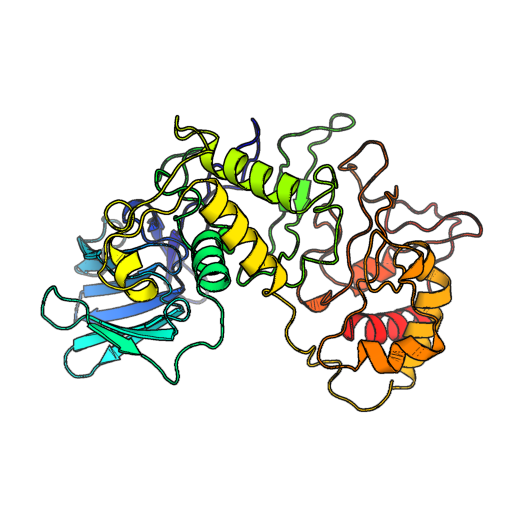284 O O . GLU A 1 167 ? -4.765 -0.523 3.703 1.00 92.69 167 GLU A O 1
ATOM 1289 N N . THR A 1 168 ? -5.776 1.427 4.144 1.00 89.19 168 THR A N 1
ATOM 1290 C CA . THR A 1 168 ? -7.003 1.058 3.426 1.00 89.19 168 THR A CA 1
ATOM 1291 C C . THR A 1 168 ? -6.726 0.745 1.959 1.00 89.19 168 THR A C 1
ATOM 1293 O O . THR A 1 168 ? -7.215 -0.255 1.441 1.00 89.19 168 THR A O 1
ATOM 1296 N N . CYS A 1 169 ? -5.957 1.598 1.285 1.00 88.56 169 CYS A N 1
ATOM 1297 C CA . CYS A 1 169 ? -5.629 1.414 -0.128 1.00 88.56 169 CYS A CA 1
ATOM 1298 C C . CYS A 1 169 ? -4.312 0.643 -0.295 1.00 88.56 169 CYS A C 1
ATOM 1300 O O . CYS A 1 169 ? -4.133 -0.121 -1.245 1.00 88.56 169 CYS A O 1
ATOM 1302 N N . HIS A 1 170 ? -3.393 0.821 0.650 1.00 92.81 170 HIS A N 1
ATOM 1303 C CA . HIS A 1 170 ? -2.043 0.282 0.622 1.00 92.81 170 HIS A CA 1
ATOM 1304 C C . HIS A 1 170 ? -1.868 -0.791 1.688 1.00 92.81 170 HIS A C 1
ATOM 1306 O O . HIS A 1 170 ? -1.035 -0.640 2.579 1.00 92.81 170 HIS A O 1
ATOM 1312 N N . HIS A 1 171 ? -2.661 -1.859 1.596 1.00 91.56 171 HIS A N 1
ATOM 1313 C CA . HIS A 1 171 ? -2.671 -2.939 2.579 1.00 91.56 171 HIS A CA 1
ATOM 1314 C C . HIS A 1 171 ? -1.259 -3.495 2.820 1.00 91.56 171 HIS A C 1
ATOM 1316 O O . HIS A 1 171 ? -0.614 -4.009 1.901 1.00 91.56 171 HIS A O 1
ATOM 1322 N N . GLU A 1 172 ? -0.758 -3.323 4.044 1.00 90.62 172 GLU A N 1
ATOM 1323 C CA . GLU A 1 172 ? 0.604 -3.659 4.479 1.00 90.62 172 GLU A CA 1
ATOM 1324 C C . GLU A 1 172 ? 1.715 -3.025 3.623 1.00 90.62 172 GLU A C 1
ATOM 1326 O O . GLU A 1 172 ? 2.814 -3.564 3.476 1.00 90.62 172 GLU A O 1
ATOM 1331 N N . GLY A 1 173 ? 1.424 -1.867 3.034 1.00 92.12 173 GLY A N 1
ATOM 1332 C CA . GLY A 1 173 ? 2.288 -1.154 2.097 1.00 92.12 173 GLY A CA 1
ATOM 1333 C C . GLY A 1 173 ? 2.167 -1.591 0.639 1.00 92.12 173 GLY A C 1
ATOM 1334 O O . GLY A 1 173 ? 2.786 -0.965 -0.225 1.00 92.12 173 GLY A O 1
ATOM 1335 N N . TYR A 1 174 ? 1.388 -2.627 0.334 1.00 92.25 174 TYR A N 1
ATOM 1336 C CA . TYR A 1 174 ? 1.173 -3.107 -1.029 1.00 92.25 174 TYR A CA 1
ATOM 1337 C C . TYR A 1 174 ? -0.061 -2.453 -1.659 1.00 92.25 174 TYR A C 1
ATOM 1339 O O . TYR A 1 174 ? -0.165 -1.227 -1.713 1.00 92.25 174 TYR A O 1
ATOM 1347 N N . THR A 1 175 ? -0.968 -3.260 -2.204 1.00 91.19 175 THR A N 1
ATOM 1348 C CA . THR A 1 175 ? -2.170 -2.819 -2.905 1.00 91.19 175 THR A CA 1
ATOM 1349 C C . THR A 1 175 ? -3.382 -3.545 -2.354 1.00 91.19 175 THR A C 1
ATOM 1351 O O . THR A 1 175 ? -3.319 -4.736 -2.072 1.00 91.19 175 THR A O 1
ATOM 1354 N N . ASP A 1 176 ? -4.502 -2.847 -2.304 1.00 88.75 176 ASP A N 1
ATOM 1355 C CA . ASP A 1 176 ? -5.825 -3.352 -1.934 1.00 88.75 176 ASP A CA 1
ATOM 1356 C C . ASP A 1 176 ? -6.530 -4.205 -3.008 1.00 88.75 176 ASP A C 1
ATOM 1358 O O . ASP A 1 176 ? -7.661 -4.640 -2.803 1.00 88.75 176 ASP A O 1
ATOM 1362 N N . GLY A 1 177 ? -5.916 -4.416 -4.176 1.00 89.81 177 GLY A N 1
ATOM 1363 C CA . GLY A 1 177 ? -6.537 -5.165 -5.272 1.00 89.81 177 GLY A CA 1
ATOM 1364 C C . GLY A 1 177 ? -7.608 -4.398 -6.048 1.00 89.81 177 GLY A C 1
ATOM 1365 O O . GLY A 1 177 ? -8.206 -4.947 -6.977 1.00 89.81 177 GLY A O 1
ATOM 1366 N N . ARG A 1 178 ? -7.867 -3.135 -5.704 1.00 88.75 178 ARG A N 1
ATOM 1367 C CA . ARG A 1 178 ? -8.968 -2.355 -6.274 1.00 88.75 178 ARG A CA 1
ATOM 1368 C C . ARG A 1 178 ? -8.477 -1.399 -7.353 1.00 88.75 178 ARG A C 1
ATOM 1370 O O . ARG A 1 178 ? -7.294 -1.077 -7.482 1.00 88.75 178 ARG A O 1
ATOM 1377 N N . THR A 1 179 ? -9.419 -0.979 -8.189 1.00 89.38 179 THR A N 1
ATOM 1378 C CA . THR A 1 179 ? -9.217 0.070 -9.188 1.00 89.38 179 THR A CA 1
ATOM 1379 C C . THR A 1 179 ? -10.237 1.160 -8.926 1.00 89.38 179 THR A C 1
ATOM 1381 O O . THR A 1 179 ? -11.432 0.886 -8.862 1.00 89.38 179 THR A O 1
ATOM 1384 N N . HIS A 1 180 ? -9.752 2.387 -8.797 1.00 86.75 180 HIS A N 1
ATOM 1385 C CA . HIS A 1 180 ? -10.524 3.501 -8.268 1.00 86.75 180 HIS A CA 1
ATOM 1386 C C . HIS A 1 180 ? -10.733 4.565 -9.330 1.00 86.75 180 HIS A C 1
ATOM 1388 O O . HIS A 1 180 ? -9.820 4.861 -10.112 1.00 86.75 180 HIS A O 1
ATOM 1394 N N . PHE A 1 181 ? -11.918 5.168 -9.358 1.00 86.88 181 PHE A N 1
ATOM 1395 C CA . PHE A 1 181 ? -12.153 6.322 -10.215 1.00 86.88 181 PHE A CA 1
ATOM 1396 C C . PHE A 1 181 ? -11.305 7.499 -9.723 1.00 86.88 181 PHE A C 1
ATOM 1398 O O . PHE A 1 181 ? -11.333 7.867 -8.551 1.00 86.88 181 PHE A O 1
ATOM 1405 N N . THR A 1 182 ? -10.536 8.113 -10.621 1.00 83.75 182 THR A N 1
ATOM 1406 C CA . THR A 1 182 ? -9.600 9.186 -10.245 1.00 83.75 182 THR A CA 1
ATOM 1407 C C . THR A 1 182 ? -10.255 10.563 -10.115 1.00 83.75 182 THR A C 1
ATOM 1409 O O . THR A 1 182 ? -9.532 11.545 -9.959 1.00 83.75 182 THR A O 1
ATOM 1412 N N . GLY A 1 183 ? -11.586 10.652 -10.229 1.00 82.88 183 GLY A N 1
ATOM 1413 C CA . GLY A 1 183 ? -12.316 11.924 -10.249 1.00 82.88 183 GLY A CA 1
ATOM 1414 C C . GLY A 1 183 ? -12.187 12.693 -11.570 1.00 82.88 183 GLY A C 1
ATOM 1415 O O . GLY A 1 183 ? -12.484 13.881 -11.615 1.00 82.88 183 GLY A O 1
ATOM 1416 N N . ARG A 1 184 ? -11.678 12.059 -12.637 1.00 83.88 184 ARG A N 1
ATOM 1417 C CA . ARG A 1 184 ? -11.318 12.724 -13.901 1.00 83.88 184 ARG A CA 1
ATOM 1418 C C . ARG A 1 184 ? -11.777 11.946 -15.121 1.00 83.88 184 ARG A C 1
ATOM 1420 O O . ARG A 1 184 ? -11.788 10.716 -15.118 1.00 83.88 184 ARG A O 1
ATOM 1427 N N . GLU A 1 185 ? -12.035 12.676 -16.196 1.00 87.06 185 GLU A N 1
ATOM 1428 C CA . GLU A 1 185 ? -12.353 12.123 -17.509 1.00 87.06 185 GLU A CA 1
ATOM 1429 C C . GLU A 1 185 ? -11.306 12.547 -18.541 1.00 87.06 185 GLU A C 1
ATOM 1431 O O . GLU A 1 185 ? -10.757 13.647 -18.477 1.00 87.06 185 GLU A O 1
ATOM 1436 N N . HIS A 1 186 ? -11.009 11.666 -19.493 1.00 82.50 186 HIS A N 1
ATOM 1437 C CA . HIS A 1 186 ? -10.136 11.954 -20.627 1.00 82.50 186 HIS A CA 1
ATOM 1438 C C . HIS A 1 186 ? -10.760 11.366 -21.890 1.00 82.50 186 HIS A C 1
ATOM 1440 O O . HIS A 1 186 ? -11.088 10.181 -21.923 1.00 82.50 186 HIS A O 1
ATOM 1446 N N . GLY A 1 187 ? -10.972 12.199 -22.913 1.00 80.06 187 GLY A N 1
ATOM 1447 C CA . GLY A 1 187 ? -11.665 11.777 -24.135 1.00 80.06 187 GLY A CA 1
ATOM 1448 C C . GLY A 1 187 ? -13.098 11.285 -23.888 1.00 80.06 187 GLY A C 1
ATOM 1449 O O . GLY A 1 187 ? -13.539 10.355 -24.552 1.00 80.06 187 GLY A O 1
ATOM 1450 N N . GLY A 1 188 ? -13.799 11.852 -22.895 1.00 84.06 188 GLY A N 1
ATOM 1451 C CA . GLY A 1 188 ? -15.156 11.440 -22.506 1.00 84.06 188 GLY A CA 1
ATOM 1452 C C . GLY A 1 188 ? -15.236 10.116 -21.736 1.00 84.06 188 GLY A C 1
ATOM 1453 O O . GLY A 1 188 ? -16.329 9.610 -21.501 1.00 84.06 188 GLY A O 1
ATOM 1454 N N . LEU A 1 189 ? -14.095 9.535 -21.346 1.00 88.06 189 LEU A N 1
ATOM 1455 C CA . LEU A 1 189 ? -14.032 8.290 -20.582 1.00 88.06 189 LEU A CA 1
ATOM 1456 C C . LEU A 1 189 ? -13.526 8.539 -19.163 1.00 88.06 189 LEU A C 1
ATOM 1458 O O . LEU A 1 189 ? -12.524 9.227 -18.955 1.00 88.06 189 LEU A O 1
ATOM 1462 N N . LYS A 1 190 ? -14.180 7.908 -18.184 1.00 89.81 190 LYS A N 1
ATOM 1463 C CA . LYS A 1 190 ? -13.764 7.931 -16.778 1.00 89.81 190 LYS A CA 1
ATOM 1464 C C . LYS A 1 190 ? -12.407 7.261 -16.589 1.00 89.81 190 LYS A C 1
ATOM 1466 O O . LYS A 1 190 ? -12.236 6.070 -16.863 1.00 89.81 190 LYS A O 1
ATOM 1471 N N . VAL A 1 191 ? -11.454 8.010 -16.046 1.00 89.38 191 VAL A N 1
ATOM 1472 C CA . VAL A 1 191 ? -10.095 7.531 -15.798 1.00 89.38 191 VAL A CA 1
ATOM 1473 C C . VAL A 1 191 ? -10.035 6.801 -14.464 1.00 89.38 191 VAL A C 1
ATOM 1475 O O . VAL A 1 191 ? -10.241 7.398 -13.405 1.00 89.38 191 VAL A O 1
ATOM 1478 N N . HIS A 1 192 ? -9.696 5.518 -14.530 1.00 89.06 192 HIS A N 1
ATOM 1479 C CA . HIS A 1 192 ? -9.549 4.631 -13.383 1.00 89.06 192 HIS A CA 1
ATOM 1480 C C . HIS A 1 192 ? -8.076 4.292 -13.138 1.00 89.06 192 HIS A C 1
ATOM 1482 O O . HIS A 1 192 ? -7.304 4.135 -14.087 1.00 89.06 192 HIS A O 1
ATOM 1488 N N . ALA A 1 193 ? -7.684 4.187 -11.868 1.00 89.56 193 ALA A N 1
ATOM 1489 C CA . ALA A 1 193 ? -6.326 3.849 -11.464 1.00 89.56 193 ALA A CA 1
ATOM 1490 C C . ALA A 1 193 ? -6.306 2.738 -10.404 1.00 89.56 193 ALA A C 1
ATOM 1492 O O . ALA A 1 193 ? -6.972 2.848 -9.378 1.00 89.56 193 ALA A O 1
ATOM 1493 N N . SER A 1 194 ? -5.507 1.696 -10.627 1.00 90.19 194 SER A N 1
ATOM 1494 C CA . SER A 1 194 ? -5.157 0.711 -9.606 1.00 90.19 194 SER A CA 1
ATOM 1495 C C . SER A 1 194 ? -4.251 1.356 -8.565 1.00 90.19 194 SER A C 1
ATOM 1497 O O . SER A 1 194 ? -3.342 2.123 -8.923 1.00 90.19 194 SER A O 1
ATOM 1499 N N . THR A 1 195 ? -4.415 0.976 -7.304 1.00 89.00 195 THR A N 1
ATOM 1500 C CA . THR A 1 195 ? -3.507 1.408 -6.243 1.00 89.00 195 THR A CA 1
ATOM 1501 C C . THR A 1 195 ? -2.059 0.991 -6.540 1.00 89.00 195 THR A C 1
ATOM 1503 O O . THR A 1 195 ? -1.793 -0.033 -7.176 1.00 89.00 195 THR A O 1
ATOM 1506 N N . ARG A 1 196 ? -1.093 1.819 -6.130 1.00 88.31 196 ARG A N 1
ATOM 1507 C CA . ARG A 1 196 ? 0.345 1.530 -6.246 1.00 88.31 196 ARG A CA 1
ATOM 1508 C C . ARG A 1 196 ? 0.899 1.115 -4.883 1.00 88.31 196 ARG A C 1
ATOM 1510 O O . ARG A 1 196 ? 0.468 1.700 -3.897 1.00 88.31 196 ARG A O 1
ATOM 1517 N N . PRO A 1 197 ? 1.862 0.184 -4.810 1.00 90.81 197 PRO A N 1
ATOM 1518 C CA . PRO A 1 197 ? 2.582 -0.068 -3.566 1.00 90.81 197 PRO A CA 1
ATOM 1519 C C . PRO A 1 197 ? 3.264 1.206 -3.042 1.00 90.81 197 PRO A C 1
ATOM 1521 O O . PRO A 1 197 ? 3.802 1.982 -3.836 1.00 90.81 197 PRO A O 1
ATOM 1524 N N . LEU A 1 198 ? 3.254 1.396 -1.722 1.00 92.88 198 LEU A N 1
ATOM 1525 C CA . LEU A 1 198 ? 4.056 2.407 -1.013 1.00 92.88 198 LEU A CA 1
ATOM 1526 C C . LEU A 1 198 ? 5.256 1.794 -0.282 1.00 92.88 198 LEU A C 1
ATOM 1528 O O . LEU A 1 198 ? 6.149 2.517 0.150 1.00 92.88 198 LEU A O 1
ATOM 1532 N N . LEU A 1 199 ? 5.312 0.467 -0.169 1.00 91.94 199 LEU A N 1
ATOM 1533 C CA . LEU A 1 199 ? 6.512 -0.232 0.268 1.00 91.94 199 LEU A CA 1
ATOM 1534 C C . LEU A 1 199 ? 7.631 -0.025 -0.765 1.00 91.94 199 LEU A C 1
ATOM 1536 O O . LEU A 1 199 ? 7.428 -0.280 -1.950 1.00 91.94 199 LEU A O 1
ATOM 1540 N N . GLY A 1 200 ? 8.800 0.426 -0.313 1.00 90.50 200 GLY A N 1
ATOM 1541 C CA . GLY A 1 200 ? 9.981 0.703 -1.135 1.00 90.50 200 GLY A CA 1
ATOM 1542 C C . GLY A 1 200 ? 9.866 1.949 -2.012 1.00 90.50 200 GLY A C 1
ATOM 1543 O O . GLY A 1 200 ? 10.505 2.021 -3.061 1.00 90.50 200 GLY A O 1
ATOM 1544 N N . LEU A 1 201 ? 9.048 2.923 -1.606 1.00 90.94 201 LEU A N 1
ATOM 1545 C CA . LEU A 1 201 ? 8.724 4.098 -2.414 1.00 90.94 201 LEU A CA 1
ATOM 1546 C C . LEU A 1 201 ? 9.899 5.064 -2.618 1.00 90.94 201 LEU A C 1
ATOM 1548 O O . LEU A 1 201 ? 9.949 5.722 -3.651 1.00 90.94 201 LEU A O 1
ATOM 1552 N N . PHE A 1 202 ? 10.823 5.177 -1.661 1.00 89.25 202 PHE A N 1
ATOM 1553 C CA . PHE A 1 202 ? 11.780 6.290 -1.581 1.00 89.25 202 PHE A CA 1
ATOM 1554 C C . PHE A 1 202 ? 12.549 6.601 -2.871 1.00 89.25 202 PHE A C 1
ATOM 1556 O O . PHE A 1 202 ? 12.572 7.746 -3.309 1.00 89.25 202 PHE A O 1
ATOM 1563 N N . ASN A 1 203 ? 13.143 5.599 -3.519 1.00 89.38 203 ASN A N 1
ATOM 1564 C CA . ASN A 1 203 ? 13.932 5.795 -4.741 1.00 89.38 203 ASN A CA 1
ATOM 1565 C C . ASN A 1 203 ? 13.101 5.778 -6.035 1.00 89.38 203 ASN A C 1
ATOM 1567 O O . ASN A 1 203 ? 13.644 5.648 -7.134 1.00 89.38 203 ASN A O 1
ATOM 1571 N N . ASN A 1 204 ? 11.782 5.905 -5.903 1.00 88.88 204 ASN A N 1
ATOM 1572 C CA . ASN A 1 204 ? 10.816 5.786 -6.980 1.00 88.88 204 ASN A CA 1
ATOM 1573 C C . ASN A 1 204 ? 10.168 7.136 -7.332 1.00 88.88 204 ASN A C 1
ATOM 1575 O O . ASN A 1 204 ? 9.041 7.141 -7.828 1.00 88.88 204 ASN A O 1
ATOM 1579 N N . ALA A 1 205 ? 10.828 8.270 -7.087 1.00 86.25 205 ALA A N 1
ATOM 1580 C CA . ALA A 1 205 ? 10.382 9.570 -7.597 1.00 86.25 205 ALA A CA 1
ATOM 1581 C C . ALA A 1 205 ? 10.398 9.600 -9.143 1.00 86.25 205 ALA A C 1
ATOM 1583 O O . ALA A 1 205 ? 11.213 8.897 -9.751 1.00 86.25 205 ALA A O 1
ATOM 1584 N N . PRO A 1 206 ? 9.512 10.365 -9.809 1.00 85.56 206 PRO A N 1
ATOM 1585 C CA . PRO A 1 206 ? 8.384 11.155 -9.283 1.00 85.56 206 PRO A CA 1
ATOM 1586 C C . PRO A 1 206 ? 7.152 10.293 -8.949 1.00 85.56 206 PRO A C 1
ATOM 1588 O O . PRO A 1 206 ? 6.815 9.384 -9.692 1.00 85.56 206 PRO A O 1
ATOM 1591 N N . TYR A 1 207 ? 6.425 10.539 -7.863 1.00 86.31 207 TYR A N 1
ATOM 1592 C CA . TYR A 1 207 ? 5.538 9.526 -7.258 1.00 86.31 207 TYR A CA 1
ATOM 1593 C C . TYR A 1 207 ? 4.162 9.356 -7.943 1.00 86.31 207 TYR A C 1
ATOM 1595 O O . TYR A 1 207 ? 3.565 10.306 -8.437 1.00 86.31 207 TYR A O 1
ATOM 1603 N N . PHE A 1 208 ? 3.618 8.127 -7.919 1.00 79.62 208 PHE A N 1
ATOM 1604 C CA . PHE A 1 208 ? 2.328 7.713 -8.514 1.00 79.62 208 PHE A CA 1
ATOM 1605 C C . PHE A 1 208 ? 2.242 7.713 -10.054 1.00 79.62 208 PHE A C 1
ATOM 1607 O O . PHE A 1 208 ? 3.103 8.218 -10.763 1.00 79.62 208 PHE A O 1
ATOM 1614 N N . SER A 1 209 ? 1.164 7.129 -10.600 1.00 72.69 209 SER A N 1
ATOM 1615 C CA . SER A 1 209 ? 0.986 6.917 -12.051 1.00 72.69 209 SER A CA 1
ATOM 1616 C C . SER A 1 209 ? 0.925 8.208 -12.881 1.00 72.69 209 SER A C 1
ATOM 1618 O O . SER A 1 209 ? 1.213 8.173 -14.074 1.00 72.69 209 SER A O 1
ATOM 1620 N N . ARG A 1 210 ? 0.504 9.323 -12.269 1.00 75.38 210 ARG A N 1
ATOM 1621 C CA . ARG A 1 210 ? 0.440 10.650 -12.902 1.00 75.38 210 ARG A CA 1
ATOM 1622 C C . ARG A 1 210 ? 1.663 11.507 -12.582 1.00 75.38 210 ARG A C 1
ATOM 1624 O O . ARG A 1 210 ? 1.764 12.557 -13.178 1.00 75.38 210 ARG A O 1
ATOM 1631 N N . ALA A 1 211 ? 2.496 11.119 -11.611 1.00 68.62 211 ALA A N 1
ATOM 1632 C CA . ALA A 1 211 ? 3.774 11.764 -11.307 1.00 68.62 211 ALA A CA 1
ATOM 1633 C C . ALA A 1 211 ? 3.787 13.304 -11.283 1.00 68.62 211 ALA A C 1
ATOM 1635 O O . ALA A 1 211 ? 4.744 13.934 -11.724 1.00 68.62 211 ALA A O 1
ATOM 1636 N N . LEU A 1 212 ? 2.738 13.925 -10.725 1.00 77.31 212 LEU A N 1
ATOM 1637 C CA . LEU A 1 212 ? 2.754 15.374 -10.484 1.00 77.31 212 LEU A CA 1
ATOM 1638 C C . LEU A 1 212 ? 3.518 15.746 -9.215 1.00 77.31 212 LEU A C 1
ATOM 1640 O O . LEU A 1 212 ? 3.993 16.872 -9.107 1.00 77.31 212 LEU A O 1
ATOM 1644 N N . ASP A 1 213 ? 3.659 14.810 -8.279 1.00 82.88 213 ASP A N 1
ATOM 1645 C CA . ASP A 1 213 ? 4.479 15.000 -7.091 1.00 82.88 213 ASP A CA 1
ATOM 1646 C C . ASP A 1 213 ? 5.929 14.624 -7.428 1.00 82.88 213 ASP A C 1
ATOM 1648 O O . ASP A 1 213 ? 6.314 13.450 -7.423 1.00 82.88 213 ASP A O 1
ATOM 1652 N N . GLN A 1 214 ? 6.726 15.637 -7.765 1.00 84.00 214 GLN A N 1
ATOM 1653 C CA . GLN A 1 214 ? 8.122 15.493 -8.194 1.00 84.00 214 GLN A CA 1
ATOM 1654 C C . GLN A 1 214 ? 9.061 15.183 -7.024 1.00 84.00 214 GLN A C 1
ATOM 1656 O O . GLN A 1 214 ? 10.144 14.651 -7.222 1.00 84.00 214 GLN A O 1
ATOM 1661 N N . SER A 1 215 ? 8.650 15.486 -5.790 1.00 89.81 215 SER A N 1
ATOM 1662 C CA . SER A 1 215 ? 9.436 15.210 -4.587 1.00 89.81 215 SER A CA 1
ATOM 1663 C C . SER A 1 215 ? 8.604 14.559 -3.491 1.00 89.81 215 SER A C 1
ATOM 1665 O O . SER A 1 215 ? 7.374 14.651 -3.473 1.00 89.81 215 SER A O 1
ATOM 1667 N N . MET A 1 216 ? 9.285 13.900 -2.546 1.00 91.81 216 MET A N 1
ATOM 1668 C CA . MET A 1 216 ? 8.611 13.244 -1.425 1.00 91.81 216 MET A CA 1
ATOM 1669 C C . MET A 1 216 ? 7.878 14.275 -0.567 1.00 91.81 216 MET A C 1
ATOM 1671 O O . MET A 1 216 ? 6.759 14.028 -0.137 1.00 91.81 216 MET A O 1
ATOM 1675 N N . THR A 1 217 ? 8.460 15.464 -0.400 1.00 93.69 217 THR A N 1
ATOM 1676 C CA . THR A 1 217 ? 7.814 16.588 0.279 1.00 93.69 217 THR A CA 1
ATOM 1677 C C . THR A 1 217 ? 6.507 16.977 -0.405 1.00 93.69 217 THR A C 1
ATOM 1679 O O . THR A 1 217 ? 5.490 17.101 0.269 1.00 93.69 217 THR A O 1
ATOM 1682 N N . GLN A 1 218 ? 6.495 17.136 -1.734 1.00 93.50 218 GLN A N 1
ATOM 1683 C CA . GLN A 1 218 ? 5.259 17.457 -2.458 1.00 93.50 218 GLN A CA 1
ATOM 1684 C C . GLN A 1 218 ? 4.205 16.371 -2.254 1.00 93.50 218 GLN A C 1
ATOM 1686 O O . GLN A 1 218 ? 3.091 16.696 -1.851 1.00 93.50 218 GLN A O 1
ATOM 1691 N N . MET A 1 219 ? 4.590 15.102 -2.420 1.00 93.50 219 MET A N 1
ATOM 1692 C CA . MET A 1 219 ? 3.694 13.965 -2.222 1.00 93.50 219 MET A CA 1
ATOM 1693 C C . MET A 1 219 ? 3.103 13.956 -0.810 1.00 93.50 219 MET A C 1
ATOM 1695 O O . MET A 1 219 ? 1.887 13.959 -0.652 1.00 93.50 219 MET A O 1
ATOM 1699 N N . VAL A 1 220 ? 3.940 14.051 0.225 1.00 95.12 220 VAL A N 1
ATOM 1700 C CA . VAL A 1 220 ? 3.486 14.066 1.621 1.00 95.12 220 VAL A CA 1
ATOM 1701 C C . VAL A 1 220 ? 2.543 15.240 1.887 1.00 95.12 220 VAL A C 1
ATOM 1703 O O . VAL A 1 220 ? 1.506 15.072 2.524 1.00 95.12 220 VAL A O 1
ATOM 1706 N N . HIS A 1 221 ? 2.847 16.434 1.377 1.00 94.44 221 HIS A N 1
ATOM 1707 C CA . HIS A 1 221 ? 1.957 17.583 1.538 1.00 94.44 221 HIS A CA 1
ATOM 1708 C C . HIS A 1 221 ? 0.621 17.383 0.810 1.00 94.44 221 HIS A C 1
ATOM 1710 O O . HIS A 1 221 ? -0.417 17.795 1.334 1.00 94.44 221 HIS A O 1
ATOM 1716 N N . SER A 1 222 ? 0.638 16.772 -0.376 1.00 92.06 222 SER A N 1
ATOM 1717 C CA . SER A 1 222 ? -0.557 16.411 -1.139 1.00 92.06 222 SER A CA 1
ATOM 1718 C C . SER A 1 222 ? -1.411 15.394 -0.378 1.00 92.06 222 SER A C 1
ATOM 1720 O O . SER A 1 222 ? -2.609 15.623 -0.228 1.00 92.06 222 SER A O 1
ATOM 1722 N N . GLU A 1 223 ? -0.822 14.344 0.196 1.00 91.69 223 GLU A N 1
ATOM 1723 C CA . GLU A 1 223 ? -1.569 13.319 0.941 1.00 91.69 223 GLU A CA 1
ATOM 1724 C C . GLU A 1 223 ? -2.250 13.885 2.195 1.00 91.69 223 GLU A C 1
ATOM 1726 O O . GLU A 1 223 ? -3.440 13.652 2.402 1.00 91.69 223 GLU A O 1
ATOM 1731 N N . PHE A 1 224 ? -1.569 14.742 2.970 1.00 93.94 224 PHE A N 1
ATOM 1732 C CA . PHE A 1 224 ? -2.212 15.437 4.096 1.00 93.94 224 PHE A CA 1
ATOM 1733 C C . PHE A 1 224 ? -3.408 16.289 3.642 1.00 93.94 224 PHE A C 1
ATOM 1735 O O . PHE A 1 224 ? -4.427 16.334 4.334 1.00 93.94 224 PHE A O 1
ATOM 1742 N N . LYS A 1 225 ? -3.314 16.956 2.482 1.00 91.94 225 LYS A N 1
ATOM 1743 C CA . LYS A 1 225 ? -4.420 17.752 1.921 1.00 91.94 225 LYS A CA 1
ATOM 1744 C C . LYS A 1 225 ? -5.597 16.877 1.505 1.00 91.94 225 LYS A C 1
ATOM 1746 O O . LYS A 1 225 ? -6.728 17.215 1.840 1.00 91.94 225 LYS A O 1
ATOM 1751 N N . VAL A 1 226 ? -5.344 15.784 0.786 1.00 88.69 226 VAL A N 1
ATOM 1752 C CA . VAL A 1 226 ? -6.401 14.887 0.293 1.00 88.69 226 VAL A CA 1
ATOM 1753 C C . VAL A 1 226 ? -7.100 14.196 1.466 1.00 88.69 226 VAL A C 1
ATOM 1755 O O . VAL A 1 226 ? -8.329 14.212 1.528 1.00 88.69 226 VAL A O 1
ATOM 1758 N N . ALA A 1 227 ? -6.340 13.686 2.440 1.00 89.00 227 ALA A N 1
ATOM 1759 C CA . ALA A 1 227 ? -6.872 13.011 3.625 1.00 89.00 227 ALA A CA 1
ATOM 1760 C C . ALA A 1 227 ? -7.753 13.916 4.508 1.00 89.00 227 ALA A C 1
ATOM 1762 O O . ALA A 1 227 ? -8.619 13.426 5.227 1.00 89.00 227 ALA A O 1
ATOM 1763 N N . ASN A 1 228 ? -7.564 15.240 4.447 1.00 89.88 228 ASN A N 1
ATOM 1764 C CA . ASN A 1 228 ? -8.310 16.208 5.256 1.00 89.88 228 ASN A CA 1
ATOM 1765 C C . ASN A 1 228 ? -9.294 17.076 4.443 1.00 89.88 228 ASN A C 1
ATOM 1767 O O . ASN A 1 228 ? -9.966 17.928 5.020 1.00 89.88 228 ASN A O 1
ATOM 1771 N N . ARG A 1 229 ? -9.431 16.863 3.124 1.00 87.50 229 ARG A N 1
ATOM 1772 C CA . ARG A 1 229 ? -10.127 17.766 2.179 1.00 87.50 229 ARG A CA 1
ATOM 1773 C C . ARG A 1 229 ? -11.538 18.193 2.607 1.00 87.50 229 ARG A C 1
ATOM 1775 O O . ARG A 1 229 ? -11.929 19.324 2.325 1.00 87.50 229 ARG A O 1
ATOM 1782 N N . HIS A 1 230 ? -12.285 17.316 3.276 1.00 85.19 230 HIS A N 1
ATOM 1783 C CA . HIS A 1 230 ? -13.697 17.536 3.604 1.00 85.19 230 HIS A CA 1
ATOM 1784 C C . HIS A 1 230 ? -13.973 17.792 5.090 1.00 85.19 230 HIS A C 1
ATOM 1786 O O . HIS A 1 230 ? -15.071 18.216 5.437 1.00 85.19 230 HIS A O 1
ATOM 1792 N N . ASN A 1 231 ? -13.001 17.603 5.986 1.00 84.38 231 ASN A N 1
ATOM 1793 C CA . ASN A 1 231 ? -13.258 17.674 7.431 1.00 84.38 231 ASN A CA 1
ATOM 1794 C C . ASN A 1 231 ? -13.323 19.109 8.000 1.00 84.38 231 ASN A C 1
ATOM 1796 O O . ASN A 1 231 ? -13.536 19.284 9.202 1.00 84.38 231 ASN A O 1
ATOM 1800 N N . GLY A 1 232 ? -13.162 20.126 7.145 1.00 84.69 232 GLY A N 1
ATOM 1801 C CA . GLY A 1 232 ? -13.253 21.542 7.508 1.00 84.69 232 GLY A CA 1
ATOM 1802 C C . GLY A 1 232 ? -12.054 22.072 8.299 1.00 84.69 232 GLY A C 1
ATOM 1803 O O . GLY A 1 232 ? -12.156 23.151 8.883 1.00 84.69 232 GLY A O 1
ATOM 1804 N N . ARG A 1 233 ? -10.937 21.335 8.349 1.00 87.19 233 ARG A N 1
ATOM 1805 C CA . ARG A 1 233 ? -9.712 21.746 9.045 1.00 87.19 233 ARG A CA 1
ATOM 1806 C C . ARG A 1 233 ? -8.552 21.961 8.086 1.00 87.19 233 ARG A C 1
ATOM 1808 O O . ARG A 1 233 ? -8.499 21.388 7.000 1.00 87.19 233 ARG A O 1
ATOM 1815 N N . ASP A 1 234 ? -7.612 22.796 8.519 1.00 92.44 234 ASP A N 1
ATOM 1816 C CA . ASP A 1 234 ? -6.355 22.984 7.806 1.00 92.44 234 ASP A CA 1
ATOM 1817 C C . ASP A 1 234 ? -5.544 21.671 7.846 1.00 92.44 234 ASP A C 1
ATOM 1819 O O . ASP A 1 234 ? -5.294 21.149 8.938 1.00 92.44 234 ASP A O 1
ATOM 1823 N N . PRO A 1 235 ? -5.116 21.115 6.696 1.00 92.62 235 PRO A N 1
ATOM 1824 C CA . PRO A 1 235 ? -4.209 19.968 6.669 1.00 92.62 235 PRO A CA 1
ATOM 1825 C C . PRO A 1 235 ? -2.833 20.275 7.287 1.00 92.62 235 PRO A C 1
ATOM 1827 O O . PRO A 1 235 ? -2.043 19.356 7.523 1.00 92.62 235 PRO A O 1
ATOM 1830 N N . TRP A 1 236 ? -2.503 21.542 7.541 1.00 96.31 236 TRP A N 1
ATOM 1831 C CA . TRP A 1 236 ? -1.349 21.995 8.315 1.00 96.31 236 TRP A CA 1
ATOM 1832 C C . TRP A 1 236 ? -1.687 22.108 9.808 1.00 96.31 236 TRP A C 1
ATOM 1834 O O . TRP A 1 236 ? -1.829 23.196 10.361 1.00 96.31 236 TRP A O 1
ATOM 1844 N N . PHE A 1 237 ? -1.831 20.961 10.469 1.00 95.44 237 PHE A N 1
ATOM 1845 C CA . PHE A 1 237 ? -2.202 20.883 11.881 1.00 95.44 237 PHE A CA 1
ATOM 1846 C C . PHE A 1 237 ? -1.082 20.332 12.764 1.00 95.44 237 PHE A C 1
ATOM 1848 O O . PHE A 1 237 ? -0.102 19.759 12.291 1.00 95.44 237 PHE A O 1
ATOM 1855 N N . GLU A 1 238 ? -1.282 20.470 14.069 1.00 95.62 238 GLU A N 1
ATOM 1856 C CA . GLU A 1 238 ? -0.440 19.896 15.111 1.00 95.62 238 GLU A CA 1
ATOM 1857 C C . GLU A 1 238 ? -1.217 18.846 15.905 1.00 95.62 238 GLU A C 1
ATOM 1859 O O . GLU A 1 238 ? -2.450 18.872 15.936 1.00 95.62 238 GLU A O 1
ATOM 1864 N N . LEU A 1 239 ? -0.491 17.947 16.566 1.00 94.56 239 LEU A N 1
ATOM 1865 C CA . LEU A 1 239 ? -1.064 16.947 17.463 1.00 94.56 239 LEU A CA 1
ATOM 1866 C C . LEU A 1 239 ? -0.389 16.961 18.821 1.00 94.56 239 LEU A C 1
ATOM 1868 O O . LEU A 1 239 ? 0.819 17.159 18.936 1.00 94.56 239 LEU A O 1
ATOM 1872 N N . THR A 1 240 ? -1.168 16.675 19.849 1.00 90.62 240 THR A N 1
ATOM 1873 C CA . THR A 1 240 ? -0.687 16.433 21.203 1.00 90.62 240 THR A CA 1
ATOM 1874 C C . THR A 1 240 ? -1.063 15.030 21.668 1.00 90.62 240 THR A C 1
ATOM 1876 O O . THR A 1 240 ? -1.944 14.376 21.105 1.00 90.62 240 THR A O 1
ATOM 1879 N N . THR A 1 241 ? -0.442 14.561 22.748 1.00 86.50 241 THR A N 1
ATOM 1880 C CA . THR A 1 241 ? -0.856 13.313 23.416 1.00 86.50 241 THR A CA 1
ATOM 1881 C C . THR A 1 241 ? -2.279 13.377 23.991 1.00 86.50 241 THR A C 1
ATOM 1883 O O . THR A 1 241 ? -2.854 12.335 24.294 1.00 86.50 241 THR A O 1
ATOM 1886 N N . LEU A 1 242 ? -2.886 14.567 24.107 1.00 85.62 242 LEU A N 1
ATOM 1887 C CA . LEU A 1 242 ? -4.299 14.723 24.474 1.00 85.62 242 LEU A CA 1
ATOM 1888 C C . LEU A 1 242 ? -5.241 14.473 23.291 1.00 85.62 242 LEU A C 1
ATOM 1890 O O . LEU A 1 242 ? -6.337 13.950 23.496 1.00 85.62 242 LEU A O 1
ATOM 1894 N N . ASP A 1 243 ? -4.811 14.807 22.071 1.00 89.44 243 ASP A N 1
ATOM 1895 C CA . ASP A 1 243 ? -5.574 14.536 20.848 1.00 89.44 243 ASP A CA 1
ATOM 1896 C C . ASP A 1 243 ? -5.597 13.034 20.543 1.00 89.44 243 ASP A C 1
ATOM 1898 O O . ASP A 1 243 ? -6.626 12.491 20.144 1.00 89.44 243 ASP A O 1
ATOM 1902 N N . ILE A 1 244 ? -4.470 12.354 20.787 1.00 90.94 244 ILE A N 1
ATOM 1903 C CA . ILE A 1 244 ? -4.274 10.925 20.521 1.00 90.94 244 ILE A CA 1
ATOM 1904 C C . ILE A 1 244 ? -3.825 10.231 21.811 1.00 90.94 244 ILE A C 1
ATOM 1906 O O . ILE A 1 244 ? -2.639 9.997 22.039 1.00 90.94 244 ILE A O 1
ATOM 1910 N N . LYS A 1 245 ? -4.786 9.891 22.678 1.00 87.94 245 LYS A N 1
ATOM 1911 C CA . LYS A 1 245 ? -4.506 9.386 24.036 1.00 87.94 245 LYS A CA 1
ATOM 1912 C C . LYS A 1 245 ? -3.597 8.162 24.069 1.00 87.94 245 LYS A C 1
ATOM 1914 O O . LYS A 1 245 ? -2.733 8.087 24.932 1.00 87.94 245 LYS A O 1
ATOM 1919 N N . TRP A 1 246 ? -3.754 7.213 23.147 1.00 90.94 246 TRP A N 1
ATOM 1920 C CA . TRP A 1 246 ? -2.940 5.991 23.104 1.00 90.94 246 TRP A CA 1
ATOM 1921 C C . TRP A 1 246 ? -1.481 6.244 22.680 1.00 90.94 246 TRP A C 1
ATOM 1923 O O . TRP A 1 246 ? -0.636 5.371 22.869 1.00 90.94 246 TRP A O 1
ATOM 1933 N N . LEU A 1 247 ? -1.146 7.434 22.161 1.00 91.38 247 LEU A N 1
ATOM 1934 C CA . LEU A 1 247 ? 0.202 7.763 21.682 1.00 91.38 247 LEU A CA 1
ATOM 1935 C C . LEU A 1 247 ? 1.264 7.651 22.786 1.00 91.38 247 LEU A C 1
ATOM 1937 O O . LEU A 1 247 ? 2.429 7.376 22.497 1.00 91.38 247 LEU A O 1
ATOM 1941 N N . HIS A 1 248 ? 0.865 7.800 24.053 1.00 89.44 248 HIS A N 1
ATOM 1942 C CA . HIS A 1 248 ? 1.768 7.670 25.196 1.00 89.44 248 HIS A CA 1
ATOM 1943 C C . HIS A 1 248 ? 2.431 6.284 25.307 1.00 89.44 248 HIS A C 1
ATOM 1945 O O . HIS A 1 248 ? 3.495 6.167 25.913 1.00 89.44 248 HIS A O 1
ATOM 1951 N N . HIS A 1 249 ? 1.848 5.240 24.702 1.00 89.12 249 HIS A N 1
ATOM 1952 C CA . HIS A 1 249 ? 2.467 3.912 24.623 1.00 89.12 249 HIS A CA 1
ATOM 1953 C C . HIS A 1 249 ? 3.705 3.881 23.714 1.00 89.12 249 HIS A C 1
ATOM 1955 O O . HIS A 1 249 ? 4.504 2.956 23.812 1.00 89.12 249 HIS A O 1
ATOM 1961 N N . VAL A 1 250 ? 3.877 4.886 22.850 1.00 88.00 250 VAL A N 1
ATOM 1962 C CA . VAL A 1 250 ? 4.999 4.991 21.906 1.00 88.00 250 VAL A CA 1
ATOM 1963 C C . VAL A 1 250 ? 5.970 6.091 22.316 1.00 88.00 250 VAL A C 1
ATOM 1965 O O . VAL A 1 250 ? 7.180 5.886 22.288 1.00 88.00 250 VAL A O 1
ATOM 1968 N N . VAL A 1 251 ? 5.456 7.258 22.710 1.00 86.19 251 VAL A N 1
ATOM 1969 C CA . VAL A 1 251 ? 6.287 8.442 23.006 1.00 86.19 251 VAL A CA 1
ATOM 1970 C C . VAL A 1 251 ? 6.597 8.622 24.496 1.00 86.19 251 VAL A C 1
ATOM 1972 O O . VAL A 1 251 ? 7.343 9.527 24.861 1.00 86.19 251 VAL A O 1
ATOM 1975 N N . GLY A 1 252 ? 6.039 7.770 25.360 1.00 84.06 252 GLY A N 1
ATOM 1976 C CA . GLY A 1 252 ? 6.079 7.936 26.812 1.00 84.06 252 GLY A CA 1
ATOM 1977 C C . GLY A 1 252 ? 4.951 8.828 27.343 1.00 84.06 252 GLY A C 1
ATOM 1978 O O . GLY A 1 252 ? 4.120 9.338 26.595 1.00 84.06 252 GLY A O 1
ATOM 1979 N N . ARG A 1 253 ? 4.893 8.991 28.671 1.00 81.38 253 ARG A N 1
ATOM 1980 C CA . ARG A 1 253 ? 3.802 9.713 29.360 1.00 81.38 253 ARG A CA 1
ATOM 1981 C C . ARG A 1 253 ? 3.960 11.233 29.377 1.00 81.38 253 ARG A C 1
ATOM 1983 O O . ARG A 1 253 ? 3.012 11.925 29.739 1.00 81.38 253 ARG A O 1
ATOM 1990 N N . GLU A 1 254 ? 5.125 11.743 28.994 1.00 80.69 254 GLU A N 1
ATOM 1991 C CA . GLU A 1 254 ? 5.355 13.182 28.935 1.00 80.69 254 GLU A CA 1
ATOM 1992 C C . GLU A 1 254 ? 4.503 13.820 27.828 1.00 80.69 254 GLU A C 1
ATOM 1994 O O . GLU A 1 254 ? 4.417 13.270 26.723 1.00 80.69 254 GLU A O 1
ATOM 1999 N N . PRO A 1 255 ? 3.861 14.974 28.086 1.00 77.94 255 PRO A N 1
ATOM 2000 C CA . PRO A 1 255 ? 3.127 15.696 27.060 1.00 77.94 255 PRO A CA 1
ATOM 2001 C C . PRO A 1 255 ? 4.036 16.042 25.879 1.00 77.94 255 PRO A C 1
ATOM 2003 O O . PRO A 1 255 ? 4.946 16.863 25.987 1.00 77.94 255 PRO A O 1
ATOM 2006 N N . LEU A 1 256 ? 3.767 15.429 24.728 1.00 86.44 256 LEU A N 1
ATOM 2007 C CA . LEU A 1 256 ? 4.455 15.729 23.481 1.00 86.44 256 LEU A CA 1
ATOM 2008 C C . LEU A 1 256 ? 3.552 16.586 22.600 1.00 86.44 256 LEU A C 1
ATOM 2010 O O . LEU A 1 256 ? 2.365 16.295 22.448 1.00 86.44 256 LEU A O 1
ATOM 2014 N N . ARG A 1 257 ? 4.139 17.613 21.983 1.00 91.94 257 ARG A N 1
ATOM 2015 C CA . ARG A 1 257 ? 3.525 18.389 20.904 1.00 91.94 257 ARG A CA 1
ATOM 2016 C C . ARG A 1 257 ? 4.260 18.088 19.605 1.00 91.94 257 ARG A C 1
ATOM 2018 O O . ARG A 1 257 ? 5.466 18.300 19.499 1.00 91.94 257 ARG A O 1
ATOM 2025 N N . LEU A 1 258 ? 3.526 17.584 18.626 1.00 95.06 258 LEU A N 1
ATOM 2026 C CA . LEU A 1 258 ? 3.994 17.281 17.284 1.00 95.06 258 LEU A CA 1
ATOM 2027 C C . LEU A 1 258 ? 3.578 18.424 16.361 1.00 95.06 258 LEU A C 1
ATOM 2029 O O . LEU A 1 258 ? 2.396 18.563 16.046 1.00 95.06 258 LEU A O 1
ATOM 2033 N N . SER A 1 259 ? 4.544 19.245 15.941 1.00 96.88 259 SER A N 1
ATOM 2034 C CA . SER A 1 259 ? 4.282 20.308 14.968 1.00 96.88 259 SER A CA 1
ATOM 2035 C C . SER A 1 259 ? 3.907 19.733 13.598 1.00 96.88 259 SER A C 1
ATOM 2037 O O . SER A 1 259 ? 4.223 18.583 13.276 1.00 96.88 259 SER A O 1
ATOM 2039 N N . ALA A 1 260 ? 3.286 20.553 12.755 1.00 97.12 260 ALA A N 1
ATOM 2040 C CA . ALA A 1 260 ? 2.934 20.184 11.387 1.00 97.12 260 ALA A CA 1
ATOM 2041 C C . ALA A 1 260 ? 4.151 19.730 10.557 1.00 97.12 260 ALA A C 1
ATOM 2043 O O . ALA A 1 260 ? 4.054 18.774 9.777 1.00 97.12 260 ALA A O 1
ATOM 2044 N N . GLU A 1 261 ? 5.303 20.380 10.732 1.00 97.81 261 GLU A N 1
ATOM 2045 C CA . GLU A 1 261 ? 6.578 20.005 10.112 1.00 97.81 261 GLU A CA 1
ATOM 2046 C C . GLU A 1 261 ? 7.061 18.659 10.642 1.00 97.81 261 GLU A C 1
ATOM 2048 O O . GLU A 1 261 ? 7.484 17.807 9.859 1.00 97.81 261 GLU A O 1
ATOM 2053 N N . LYS A 1 262 ? 6.957 18.439 11.960 1.00 97.31 262 LYS A N 1
ATOM 2054 C CA . LYS A 1 262 ? 7.381 17.187 12.586 1.00 97.31 262 LYS A CA 1
ATOM 2055 C C . LYS A 1 262 ? 6.574 15.999 12.075 1.00 97.31 262 LYS A C 1
ATOM 2057 O O . LYS A 1 262 ? 7.170 14.967 11.780 1.00 97.31 262 LYS A O 1
ATOM 2062 N N . LEU A 1 263 ? 5.256 16.143 11.925 1.00 97.81 263 LEU A N 1
ATOM 2063 C CA . LEU A 1 263 ? 4.389 15.092 11.376 1.00 97.81 263 LEU A CA 1
ATOM 2064 C C . LEU A 1 263 ? 4.817 14.700 9.954 1.00 97.81 263 LEU A C 1
ATOM 2066 O O . LEU A 1 263 ? 4.950 13.520 9.640 1.00 97.81 263 LEU A O 1
ATOM 2070 N N . ARG A 1 264 ? 5.110 15.684 9.100 1.00 98.06 264 ARG A N 1
ATOM 2071 C CA . ARG A 1 264 ? 5.547 15.443 7.715 1.00 98.06 264 ARG A CA 1
ATOM 2072 C C . ARG A 1 264 ? 6.941 14.834 7.652 1.00 98.06 264 ARG A C 1
ATOM 2074 O O . ARG A 1 264 ? 7.148 13.880 6.911 1.00 98.06 264 ARG A O 1
ATOM 2081 N N . ALA A 1 265 ? 7.878 15.348 8.446 1.00 98.00 265 ALA A N 1
ATOM 2082 C CA . ALA A 1 265 ? 9.229 14.804 8.544 1.00 98.00 265 ALA A CA 1
ATOM 2083 C C . ALA A 1 265 ? 9.218 13.349 9.035 1.00 98.00 265 ALA A C 1
ATOM 2085 O O . ALA A 1 265 ? 9.884 12.506 8.441 1.00 98.00 265 ALA A O 1
ATOM 2086 N N . ALA A 1 266 ? 8.410 13.042 10.053 1.00 98.00 266 ALA A N 1
ATOM 2087 C CA . ALA A 1 266 ? 8.210 11.684 10.547 1.00 98.00 266 ALA A CA 1
ATOM 2088 C C . ALA A 1 266 ? 7.631 10.766 9.461 1.00 98.00 266 ALA A C 1
ATOM 2090 O O . ALA A 1 266 ? 8.154 9.678 9.229 1.00 98.00 266 ALA A O 1
ATOM 2091 N N . PHE A 1 267 ? 6.603 11.219 8.734 1.00 98.06 267 PHE A N 1
ATOM 2092 C CA . PHE A 1 267 ? 6.018 10.441 7.641 1.00 98.06 267 PHE A CA 1
ATOM 2093 C C . PHE A 1 267 ? 7.018 10.166 6.507 1.00 98.06 267 PHE A C 1
ATOM 2095 O O . PHE A 1 267 ? 7.101 9.041 6.019 1.00 98.06 267 PHE A O 1
ATOM 2102 N N . MET A 1 268 ? 7.843 11.151 6.137 1.00 97.38 268 MET A N 1
ATOM 2103 C CA . MET A 1 268 ? 8.933 10.949 5.175 1.00 97.38 268 MET A CA 1
ATOM 2104 C C . MET A 1 268 ? 9.985 9.963 5.694 1.00 97.38 268 MET A C 1
ATOM 2106 O O . MET A 1 268 ? 10.374 9.059 4.961 1.00 97.38 268 MET A O 1
ATOM 2110 N N . ALA A 1 269 ? 10.409 10.089 6.957 1.00 97.56 269 ALA A N 1
ATOM 2111 C CA . ALA A 1 269 ? 11.360 9.163 7.576 1.00 97.56 269 ALA A CA 1
ATOM 2112 C C . ALA A 1 269 ? 10.841 7.718 7.543 1.00 97.56 269 ALA A C 1
ATOM 2114 O O . ALA A 1 269 ? 11.576 6.804 7.174 1.00 97.56 269 ALA A O 1
ATOM 2115 N N . PHE A 1 270 ? 9.552 7.519 7.835 1.00 97.38 270 PHE A N 1
ATOM 2116 C CA . PHE A 1 270 ? 8.911 6.217 7.688 1.00 97.38 270 PHE A CA 1
ATOM 2117 C C . PHE A 1 270 ? 8.985 5.697 6.252 1.00 97.38 270 PHE A C 1
ATOM 2119 O O . PHE A 1 270 ? 9.436 4.577 6.056 1.00 97.38 270 PHE A O 1
ATOM 2126 N N . LEU A 1 271 ? 8.588 6.484 5.249 1.00 95.88 271 LEU A N 1
ATOM 2127 C CA . LEU A 1 271 ? 8.588 6.046 3.845 1.00 95.88 271 LEU A CA 1
ATOM 2128 C C . LEU A 1 271 ? 9.994 5.746 3.294 1.00 95.88 271 LEU A C 1
ATOM 2130 O O . LEU A 1 271 ? 10.124 4.949 2.365 1.00 95.88 271 LEU A O 1
ATOM 2134 N N . ILE A 1 272 ? 11.033 6.367 3.860 1.00 94.00 272 ILE A N 1
ATOM 2135 C CA . ILE A 1 272 ? 12.441 6.055 3.571 1.00 94.00 272 ILE A CA 1
ATOM 2136 C C . ILE A 1 272 ? 12.817 4.678 4.127 1.00 94.00 272 ILE A C 1
ATOM 2138 O O . ILE A 1 272 ? 13.403 3.864 3.413 1.00 94.00 272 ILE A O 1
ATOM 2142 N N . ASP A 1 273 ? 12.438 4.400 5.374 1.00 93.50 273 ASP A N 1
ATOM 2143 C CA . ASP A 1 273 ? 12.739 3.132 6.048 1.00 93.50 273 ASP A CA 1
ATOM 2144 C C . ASP A 1 273 ? 11.828 1.979 5.593 1.00 93.50 273 ASP A C 1
ATOM 2146 O O . ASP A 1 273 ? 12.181 0.803 5.721 1.00 93.50 273 ASP A O 1
ATOM 2150 N N . PHE A 1 274 ? 10.641 2.296 5.072 1.00 93.56 274 PHE A N 1
ATOM 2151 C CA . PHE A 1 274 ? 9.607 1.344 4.681 1.00 93.56 274 PHE A CA 1
ATOM 2152 C C . PHE A 1 274 ? 9.952 0.692 3.343 1.00 93.56 274 PHE A C 1
ATOM 2154 O O . PHE A 1 274 ? 9.372 0.992 2.302 1.00 93.56 274 PHE A O 1
ATOM 2161 N N . THR A 1 275 ? 10.941 -0.197 3.375 1.00 90.38 275 THR A N 1
ATOM 2162 C CA . THR A 1 275 ? 11.524 -0.856 2.204 1.00 90.38 275 THR A CA 1
ATOM 2163 C C . THR A 1 275 ? 11.088 -2.313 2.058 1.00 90.38 275 THR A C 1
ATOM 2165 O O . THR A 1 275 ? 10.548 -2.933 2.975 1.00 90.38 275 THR A O 1
ATOM 2168 N N . HIS A 1 276 ? 11.311 -2.879 0.875 1.00 88.25 276 HIS A N 1
ATOM 2169 C CA . HIS A 1 276 ? 10.868 -4.227 0.553 1.00 88.25 276 HIS A CA 1
ATOM 2170 C C . HIS A 1 276 ? 11.532 -5.294 1.421 1.00 88.25 276 HIS A C 1
ATOM 2172 O O . HIS A 1 276 ? 12.728 -5.265 1.706 1.00 88.25 276 HIS A O 1
ATOM 2178 N N . ARG A 1 277 ? 10.746 -6.324 1.733 1.00 87.00 277 ARG A N 1
ATOM 2179 C CA . ARG A 1 277 ? 11.267 -7.597 2.233 1.00 87.00 277 ARG A CA 1
ATOM 2180 C C . ARG A 1 277 ? 11.961 -8.350 1.092 1.00 87.00 277 ARG A C 1
ATOM 2182 O O . ARG A 1 277 ? 11.727 -8.065 -0.090 1.00 87.00 277 ARG A O 1
ATOM 2189 N N . ARG A 1 278 ? 12.795 -9.330 1.443 1.00 89.00 278 ARG A N 1
ATOM 2190 C CA . ARG A 1 278 ? 13.430 -10.249 0.485 1.00 89.00 278 ARG A CA 1
ATOM 2191 C C . ARG A 1 278 ? 12.371 -10.900 -0.417 1.00 89.00 278 ARG A C 1
ATOM 2193 O O . ARG A 1 278 ? 11.308 -11.264 0.078 1.00 89.00 278 ARG A O 1
ATOM 2200 N N . ASN A 1 279 ? 12.646 -11.031 -1.718 1.00 92.44 279 ASN A N 1
ATOM 2201 C CA . ASN A 1 279 ? 11.787 -11.807 -2.615 1.00 92.44 279 ASN A CA 1
ATOM 2202 C C . ASN A 1 279 ? 12.072 -13.300 -2.414 1.00 92.44 279 ASN A C 1
ATOM 2204 O O . ASN A 1 279 ? 13.213 -13.702 -2.641 1.00 92.44 279 ASN A O 1
ATOM 2208 N N . PRO A 1 280 ? 11.079 -14.115 -2.018 1.00 93.44 280 PRO A N 1
ATOM 2209 C CA . PRO A 1 280 ? 11.257 -15.559 -1.897 1.00 93.44 280 PRO A CA 1
ATOM 2210 C C . PRO A 1 280 ? 11.688 -16.235 -3.206 1.00 93.44 280 PRO A C 1
ATOM 2212 O O . PRO A 1 280 ? 12.474 -17.172 -3.164 1.00 93.44 280 PRO A O 1
ATOM 2215 N N . ALA A 1 281 ? 11.230 -15.744 -4.364 1.00 95.00 281 ALA A N 1
ATOM 2216 C CA . ALA A 1 281 ? 11.609 -16.303 -5.667 1.00 95.00 281 ALA A CA 1
ATOM 2217 C C . ALA A 1 281 ? 13.095 -16.082 -6.001 1.00 95.00 281 ALA A C 1
ATOM 2219 O O . ALA A 1 281 ? 13.674 -16.831 -6.775 1.00 95.00 281 ALA A O 1
ATOM 2220 N N . ALA A 1 282 ? 13.722 -15.083 -5.375 1.00 95.31 282 ALA A N 1
ATOM 2221 C CA . ALA A 1 282 ? 15.134 -14.762 -5.536 1.00 95.31 282 ALA A CA 1
ATOM 2222 C C . ALA A 1 282 ? 16.021 -15.432 -4.462 1.00 95.31 282 ALA A C 1
ATOM 2224 O O . ALA A 1 282 ? 17.159 -15.012 -4.245 1.00 95.31 282 ALA A O 1
ATOM 2225 N N . ASP A 1 283 ? 15.506 -16.433 -3.733 1.00 94.19 283 ASP A N 1
ATOM 2226 C CA . ASP A 1 283 ? 16.255 -17.170 -2.705 1.00 94.19 283 ASP A CA 1
ATOM 2227 C C . ASP A 1 283 ? 17.096 -18.308 -3.297 1.00 94.19 283 ASP A C 1
ATOM 2229 O O . ASP A 1 283 ? 16.939 -19.484 -2.968 1.00 94.19 283 ASP A O 1
ATOM 2233 N N . HIS A 1 284 ? 17.994 -17.946 -4.209 1.00 96.00 284 HIS A N 1
ATOM 2234 C CA . HIS A 1 284 ? 18.965 -18.857 -4.805 1.00 96.00 284 HIS A CA 1
ATOM 2235 C C . HIS A 1 284 ? 20.227 -18.099 -5.244 1.00 96.00 284 HIS A C 1
ATOM 2237 O O . HIS A 1 284 ? 20.304 -16.874 -5.153 1.00 96.00 284 HIS A O 1
ATOM 2243 N N . ALA A 1 285 ? 21.278 -18.838 -5.607 1.00 95.94 285 ALA A N 1
ATOM 2244 C CA . ALA A 1 285 ? 22.625 -18.279 -5.751 1.00 95.94 285 ALA A CA 1
ATOM 2245 C C . ALA A 1 285 ? 22.924 -17.665 -7.131 1.00 95.94 285 ALA A C 1
ATOM 2247 O O . ALA A 1 285 ? 23.846 -16.858 -7.237 1.00 95.94 285 ALA A O 1
ATOM 2248 N N . ALA A 1 286 ? 22.205 -18.075 -8.175 1.00 98.19 286 ALA A N 1
ATOM 2249 C CA . ALA A 1 286 ? 22.441 -17.674 -9.561 1.00 98.19 286 ALA A CA 1
ATOM 2250 C C . ALA A 1 286 ? 21.183 -17.921 -10.395 1.00 98.19 286 ALA A C 1
ATOM 2252 O O . ALA A 1 286 ? 20.413 -18.827 -10.073 1.00 98.19 286 ALA A O 1
ATOM 2253 N N . PHE A 1 287 ? 21.005 -17.176 -11.488 1.00 98.56 287 PHE A N 1
ATOM 2254 C CA . PHE A 1 287 ? 19.852 -17.376 -12.353 1.00 98.56 287 PHE A CA 1
ATOM 2255 C C . PHE A 1 287 ? 19.800 -18.800 -12.903 1.00 98.56 287 PHE A C 1
ATOM 2257 O O . PHE A 1 287 ? 20.793 -19.361 -13.380 1.00 98.56 287 PHE A O 1
ATOM 2264 N N . THR A 1 288 ? 18.599 -19.366 -12.918 1.00 98.56 288 THR A N 1
ATOM 2265 C CA . THR A 1 288 ? 18.308 -20.538 -13.737 1.00 98.56 288 THR A CA 1
ATOM 2266 C C . THR A 1 288 ? 18.458 -20.191 -15.223 1.00 98.56 288 THR A C 1
ATOM 2268 O O . THR A 1 288 ? 18.457 -19.025 -15.626 1.00 98.56 288 THR A O 1
ATOM 2271 N N . ALA A 1 289 ? 18.549 -21.206 -16.087 1.00 98.50 289 ALA A N 1
ATOM 2272 C CA . ALA A 1 289 ? 18.621 -20.978 -17.531 1.00 98.50 289 ALA A CA 1
ATOM 2273 C C . ALA A 1 289 ? 17.409 -20.183 -18.063 1.00 98.50 289 ALA A C 1
ATOM 2275 O O . ALA A 1 289 ? 17.573 -19.322 -18.928 1.00 98.50 289 ALA A O 1
ATOM 2276 N N . ALA A 1 290 ? 16.214 -20.439 -17.517 1.00 98.56 290 ALA A N 1
ATOM 2277 C CA . ALA A 1 290 ? 14.991 -19.733 -17.886 1.00 98.56 290 ALA A CA 1
ATOM 2278 C C . ALA A 1 290 ? 15.015 -18.269 -17.425 1.00 98.56 290 ALA A C 1
ATOM 2280 O O . ALA A 1 290 ? 14.735 -17.380 -18.223 1.00 98.56 290 ALA A O 1
ATOM 2281 N N . GLU A 1 291 ? 15.416 -18.006 -16.179 1.00 98.75 291 GLU A N 1
ATOM 2282 C CA . GLU A 1 291 ? 15.540 -16.646 -15.635 1.00 98.75 291 GLU A CA 1
ATOM 2283 C C . GLU A 1 291 ? 16.590 -15.827 -16.391 1.00 98.75 291 GLU A C 1
ATOM 2285 O O . GLU A 1 291 ? 16.342 -14.675 -16.743 1.00 98.75 291 GLU A O 1
ATOM 2290 N N . LYS A 1 292 ? 17.742 -16.429 -16.714 1.00 98.75 292 LYS A N 1
ATOM 2291 C CA . LYS A 1 292 ? 18.789 -15.776 -17.507 1.00 98.75 292 LYS A CA 1
ATOM 2292 C C . LYS A 1 292 ? 18.295 -15.427 -18.909 1.00 98.75 292 LYS A C 1
ATOM 2294 O O . LYS A 1 292 ? 18.477 -14.295 -19.355 1.00 98.75 292 LYS A O 1
ATOM 2299 N N . ARG A 1 293 ? 17.633 -16.370 -19.589 1.00 98.75 293 ARG A N 1
ATOM 2300 C CA . ARG A 1 293 ? 17.005 -16.116 -20.893 1.00 98.75 293 ARG A CA 1
ATOM 2301 C C . ARG A 1 293 ? 15.947 -15.015 -20.788 1.00 98.75 293 ARG A C 1
ATOM 2303 O O . ARG A 1 293 ? 15.892 -14.139 -21.646 1.00 98.75 293 ARG A O 1
ATOM 2310 N N . GLY A 1 294 ? 15.142 -15.027 -19.729 1.00 98.75 294 GLY A N 1
ATOM 2311 C CA . GLY A 1 294 ? 14.143 -14.000 -19.449 1.00 98.75 294 GLY A CA 1
ATOM 2312 C C . GLY A 1 294 ? 14.752 -12.617 -19.250 1.00 98.75 294 GLY A C 1
ATOM 2313 O O . GLY A 1 294 ? 14.248 -11.648 -19.813 1.00 98.75 294 GLY A O 1
ATOM 2314 N N . ALA A 1 295 ? 15.872 -12.525 -18.531 1.00 98.81 295 ALA A N 1
ATOM 2315 C CA . ALA A 1 295 ? 16.616 -11.283 -18.347 1.00 98.81 295 ALA A CA 1
ATOM 2316 C C . ALA A 1 295 ? 17.150 -10.729 -19.680 1.00 98.81 295 ALA A C 1
ATOM 2318 O O . ALA A 1 295 ? 17.084 -9.523 -19.913 1.00 98.81 295 ALA A O 1
ATOM 2319 N N . GLU A 1 296 ? 17.643 -11.589 -20.578 1.00 98.81 296 GLU A N 1
ATOM 2320 C CA . GLU A 1 296 ? 18.081 -11.192 -21.927 1.00 98.81 296 GLU A CA 1
ATOM 2321 C C . GLU A 1 296 ? 16.911 -10.664 -22.770 1.00 98.81 296 GLU A C 1
ATOM 2323 O O . GLU A 1 296 ? 17.012 -9.585 -23.355 1.00 98.81 296 GLU A O 1
ATOM 2328 N N . VAL A 1 297 ? 15.774 -11.372 -22.776 1.00 98.56 297 VAL A N 1
ATOM 2329 C CA . VAL A 1 297 ? 14.545 -10.910 -23.447 1.00 98.56 297 VAL A CA 1
ATOM 2330 C C . VAL A 1 297 ? 14.097 -9.564 -22.874 1.00 98.56 297 VAL A C 1
ATOM 2332 O O . VAL A 1 297 ? 13.776 -8.645 -23.628 1.00 98.56 297 VAL A O 1
ATOM 2335 N N . PHE A 1 298 ? 14.118 -9.415 -21.548 1.00 98.50 298 PHE A N 1
ATOM 233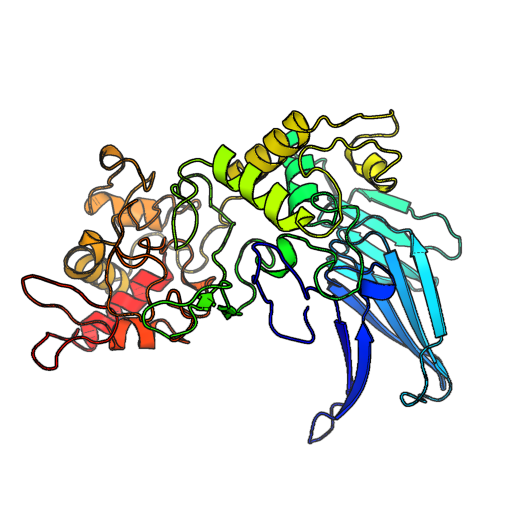6 C CA . PHE A 1 298 ? 13.759 -8.175 -20.870 1.00 98.50 298 PHE A CA 1
ATOM 2337 C C . PHE A 1 298 ? 14.686 -7.020 -21.267 1.00 98.50 298 PHE A C 1
ATOM 2339 O O . PHE A 1 298 ? 14.203 -5.938 -21.607 1.00 98.50 298 PHE A O 1
ATOM 2346 N N . ARG A 1 299 ? 16.006 -7.238 -21.274 1.00 98.19 299 ARG A N 1
ATOM 2347 C CA . ARG A 1 299 ? 16.997 -6.247 -21.724 1.00 98.19 299 ARG A CA 1
ATOM 2348 C C . ARG A 1 299 ? 16.685 -5.760 -23.136 1.00 98.19 299 ARG A C 1
ATOM 2350 O O . ARG A 1 299 ? 16.676 -4.558 -23.378 1.00 98.19 299 ARG A O 1
ATOM 2357 N N . ASP A 1 300 ? 16.396 -6.686 -24.043 1.00 96.75 300 ASP A N 1
ATOM 2358 C CA . ASP A 1 300 ? 16.253 -6.373 -25.464 1.00 96.75 300 ASP A CA 1
ATOM 2359 C C . ASP A 1 300 ? 14.888 -5.761 -25.817 1.00 96.75 300 ASP A C 1
ATOM 2361 O O . ASP A 1 300 ? 14.765 -5.089 -26.844 1.00 96.75 300 ASP A O 1
ATOM 2365 N N . ARG A 1 301 ? 13.846 -6.011 -25.010 1.00 96.12 301 ARG A N 1
ATOM 2366 C CA . ARG A 1 301 ? 12.451 -5.660 -25.351 1.00 96.12 301 ARG A CA 1
ATOM 2367 C C . ARG A 1 301 ? 11.762 -4.718 -24.370 1.00 96.12 301 ARG A C 1
ATOM 2369 O O . ARG A 1 301 ? 10.832 -4.020 -24.769 1.00 96.12 301 ARG A O 1
ATOM 2376 N N . CYS A 1 302 ? 12.176 -4.707 -23.107 1.00 96.75 302 CYS A N 1
ATOM 2377 C CA . CYS A 1 302 ? 11.454 -4.044 -22.018 1.00 96.75 302 CYS A CA 1
ATOM 2378 C C . CYS A 1 302 ? 12.269 -2.926 -21.353 1.00 96.75 302 CYS A C 1
ATOM 2380 O O . CYS A 1 302 ? 11.689 -1.930 -20.913 1.00 96.75 302 CYS A O 1
ATOM 2382 N N . ALA A 1 303 ? 13.598 -3.062 -21.298 1.00 95.94 303 ALA A N 1
ATOM 2383 C CA . ALA A 1 303 ? 14.472 -2.163 -20.542 1.00 95.94 303 ALA A CA 1
ATOM 2384 C C . ALA A 1 303 ? 14.552 -0.732 -21.098 1.00 95.94 303 ALA A C 1
ATOM 2386 O O . ALA A 1 303 ? 14.952 0.172 -20.373 1.00 95.94 303 ALA A O 1
ATOM 2387 N N . SER A 1 304 ? 14.110 -0.492 -22.340 1.00 92.00 304 SER A N 1
ATOM 2388 C CA . SER A 1 304 ? 14.006 0.867 -22.891 1.00 92.00 304 SER A CA 1
ATOM 2389 C C . SER A 1 304 ? 13.033 1.753 -22.108 1.00 92.00 304 SER A C 1
ATOM 2391 O O . SER A 1 304 ? 13.188 2.967 -22.097 1.00 92.00 304 SER A O 1
ATOM 2393 N N . CYS A 1 305 ? 12.026 1.154 -21.463 1.00 93.94 305 CYS A N 1
ATOM 2394 C CA . CYS A 1 305 ? 11.122 1.848 -20.548 1.00 93.94 305 CYS A CA 1
ATOM 2395 C C . CYS A 1 305 ? 11.373 1.409 -19.100 1.00 93.94 305 CYS A C 1
ATOM 2397 O O . CYS A 1 305 ? 11.500 2.236 -18.202 1.00 93.94 305 CYS A O 1
ATOM 2399 N N . HIS A 1 306 ? 11.468 0.104 -18.854 1.00 96.69 306 HIS A N 1
ATOM 2400 C CA . HIS A 1 306 ? 11.688 -0.452 -17.521 1.00 96.69 306 HIS A CA 1
ATOM 2401 C C . HIS A 1 306 ? 13.176 -0.574 -17.189 1.00 96.69 306 HIS A C 1
ATOM 2403 O O . HIS A 1 306 ? 13.699 -1.668 -16.983 1.00 96.69 306 HIS A O 1
ATOM 2409 N N . ASP A 1 307 ? 13.854 0.569 -17.159 1.00 96.81 307 ASP A N 1
ATOM 2410 C CA . ASP A 1 307 ? 15.305 0.637 -17.014 1.00 96.81 307 ASP A CA 1
ATOM 2411 C C . ASP A 1 307 ? 15.785 0.158 -15.630 1.00 96.81 307 ASP A C 1
ATOM 2413 O O . ASP A 1 307 ? 15.170 0.417 -14.587 1.00 96.81 307 ASP A O 1
ATOM 2417 N N . ALA A 1 308 ? 16.912 -0.548 -15.610 1.00 98.00 308 ALA A N 1
ATOM 2418 C CA . ALA A 1 308 ? 17.498 -1.120 -14.406 1.00 98.00 308 ALA A CA 1
ATOM 2419 C C . ALA A 1 308 ? 18.269 -0.048 -13.625 1.00 98.00 308 ALA A C 1
ATOM 2421 O O . ALA A 1 308 ? 19.492 0.018 -13.682 1.00 98.00 308 ALA A O 1
ATOM 2422 N N . ARG A 1 309 ? 17.559 0.807 -12.887 1.00 97.38 309 ARG A N 1
ATOM 2423 C CA . ARG A 1 309 ? 18.151 1.917 -12.117 1.00 97.38 309 ARG A CA 1
ATOM 2424 C C . ARG A 1 309 ? 18.174 1.659 -10.616 1.00 97.38 309 ARG A C 1
ATOM 2426 O O . ARG A 1 309 ? 17.384 0.866 -10.103 1.00 97.38 309 ARG A O 1
ATOM 2433 N N . LEU A 1 310 ? 19.045 2.363 -9.893 1.00 95.88 310 LEU A N 1
ATOM 2434 C CA . LEU A 1 310 ? 18.974 2.448 -8.426 1.00 95.88 310 LEU A CA 1
ATOM 2435 C C . LEU A 1 310 ? 18.068 3.595 -7.962 1.00 95.88 310 LEU A C 1
ATOM 2437 O O . LEU A 1 310 ? 17.505 3.516 -6.871 1.00 95.88 310 LEU A O 1
ATOM 2441 N N . ILE A 1 311 ? 17.919 4.637 -8.780 1.00 94.62 311 ILE A N 1
ATOM 2442 C CA . ILE A 1 311 ? 17.062 5.802 -8.550 1.00 94.62 311 ILE A CA 1
ATOM 2443 C C . ILE A 1 311 ? 16.349 6.106 -9.871 1.00 94.62 311 ILE A C 1
ATOM 2445 O O . ILE A 1 311 ? 16.994 6.354 -10.886 1.00 94.62 311 ILE A O 1
ATOM 2449 N N . ALA A 1 312 ? 15.016 6.083 -9.881 1.00 92.94 312 ALA A N 1
ATOM 2450 C CA . ALA A 1 312 ? 14.242 6.181 -11.124 1.00 92.94 312 ALA A CA 1
ATOM 2451 C C . ALA A 1 312 ? 14.524 7.473 -11.927 1.00 92.94 312 ALA A C 1
ATOM 2453 O O . ALA A 1 312 ? 14.609 7.442 -13.160 1.00 92.94 312 ALA A O 1
ATOM 2454 N N . GLU A 1 313 ? 14.699 8.594 -11.225 1.00 92.56 313 GLU A N 1
ATOM 2455 C CA . GLU A 1 313 ? 14.941 9.923 -11.802 1.00 92.56 313 GLU A CA 1
ATOM 2456 C C . GLU A 1 313 ? 16.398 10.216 -12.181 1.00 92.56 313 GLU A C 1
ATOM 2458 O O . GLU A 1 313 ? 16.636 11.203 -12.869 1.00 92.56 313 GLU A O 1
ATOM 2463 N N . ASP A 1 314 ? 17.361 9.375 -11.786 1.00 94.75 314 ASP A N 1
ATOM 2464 C CA . ASP A 1 314 ? 18.779 9.571 -12.106 1.00 94.75 314 ASP A CA 1
ATOM 2465 C C . ASP A 1 314 ? 19.243 8.550 -13.157 1.00 94.75 314 ASP A C 1
ATOM 2467 O O . ASP A 1 314 ? 19.500 7.387 -12.817 1.00 94.75 314 ASP A O 1
ATOM 2471 N N . PRO A 1 315 ? 19.396 8.952 -14.434 1.00 94.75 315 PRO A N 1
ATOM 2472 C CA . PRO A 1 315 ? 19.923 8.081 -15.479 1.00 94.75 315 PRO A CA 1
ATOM 2473 C C . PRO A 1 315 ? 21.339 7.568 -15.193 1.00 94.75 315 PRO A C 1
ATOM 2475 O O . PRO A 1 315 ? 21.689 6.484 -15.654 1.00 94.75 315 PRO A O 1
ATOM 2478 N N . ASN A 1 316 ? 22.150 8.286 -14.405 1.00 97.12 316 ASN A N 1
ATOM 2479 C CA . ASN A 1 316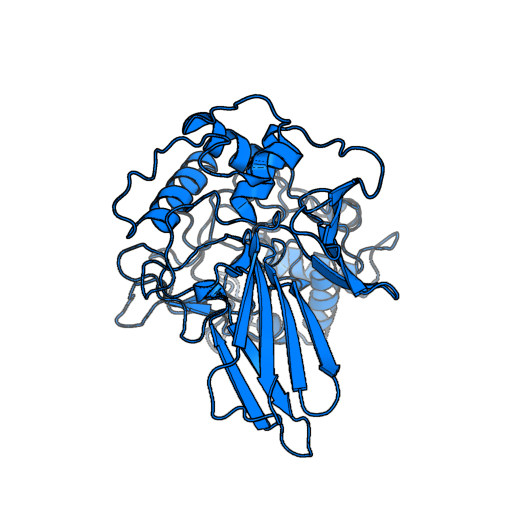 ? 23.501 7.832 -14.048 1.00 97.12 316 ASN A CA 1
ATOM 2480 C C . ASN A 1 316 ? 23.481 6.670 -13.048 1.00 97.12 316 ASN A C 1
ATOM 2482 O O . ASN A 1 316 ? 24.497 6.008 -12.841 1.00 97.12 316 ASN A O 1
ATOM 2486 N N . SER A 1 317 ? 22.322 6.398 -12.446 1.00 97.25 317 SER A N 1
ATOM 2487 C CA . SER A 1 317 ? 22.107 5.251 -11.572 1.00 97.25 317 SER A CA 1
ATOM 2488 C C . SER A 1 317 ? 21.751 3.964 -12.332 1.00 97.25 317 SER A C 1
ATOM 2490 O O . SER A 1 317 ? 21.451 2.947 -11.697 1.00 97.25 317 SER A O 1
ATOM 2492 N N . ALA A 1 318 ? 21.770 3.997 -13.672 1.00 97.88 318 ALA A N 1
ATOM 2493 C CA . ALA A 1 318 ? 21.571 2.830 -14.521 1.00 97.88 318 ALA A CA 1
ATOM 2494 C C . ALA A 1 318 ? 22.624 1.749 -14.244 1.00 97.88 318 ALA A C 1
ATOM 2496 O O . ALA A 1 318 ? 23.819 2.007 -14.079 1.00 97.88 318 ALA A O 1
ATOM 2497 N N . VAL A 1 319 ? 22.159 0.508 -14.186 1.00 98.44 319 VAL A N 1
ATOM 2498 C CA . VAL A 1 319 ? 22.962 -0.661 -13.860 1.00 98.44 319 VAL A CA 1
ATOM 2499 C C . VAL A 1 319 ? 23.152 -1.500 -15.119 1.00 98.44 319 VAL A C 1
ATOM 2501 O O . VAL A 1 319 ? 22.166 -1.924 -15.727 1.00 98.44 319 VAL A O 1
ATOM 2504 N N . PRO A 1 320 ? 24.407 -1.806 -15.488 1.00 98.12 320 PRO A N 1
ATOM 2505 C CA . PRO A 1 320 ? 24.684 -2.579 -16.685 1.00 98.12 320 PRO A CA 1
ATOM 2506 C C . PRO A 1 320 ? 24.307 -4.057 -16.481 1.00 98.12 320 PRO A C 1
ATOM 2508 O O . PRO A 1 320 ? 24.250 -4.561 -15.351 1.00 98.12 320 PRO A O 1
ATOM 2511 N N . PHE A 1 321 ? 24.000 -4.740 -17.583 1.00 98.56 321 PHE A N 1
ATOM 2512 C CA . PHE A 1 321 ? 23.328 -6.045 -17.596 1.00 98.56 321 PHE A CA 1
ATOM 2513 C C . PHE A 1 321 ? 24.069 -7.130 -16.798 1.00 98.56 321 PHE A C 1
ATOM 2515 O O . PHE A 1 321 ? 23.462 -7.959 -16.125 1.00 98.56 321 PHE A O 1
ATOM 2522 N N . GLU A 1 322 ? 25.396 -7.083 -16.793 1.00 98.25 322 GLU A N 1
ATOM 2523 C CA . GLU A 1 322 ? 26.288 -8.055 -16.146 1.00 98.25 322 GLU A CA 1
ATOM 2524 C C . GLU A 1 322 ? 26.172 -8.006 -14.616 1.00 98.25 322 GLU A C 1
ATOM 2526 O O . GLU A 1 322 ? 26.579 -8.935 -13.920 1.00 98.25 322 GLU A O 1
ATOM 2531 N N . ARG A 1 323 ? 25.609 -6.920 -14.072 1.00 98.44 323 ARG A N 1
ATOM 2532 C CA . ARG A 1 323 ? 25.360 -6.750 -12.637 1.00 98.44 323 ARG A CA 1
ATOM 2533 C C . ARG A 1 323 ? 23.940 -7.118 -12.215 1.00 98.44 323 ARG A C 1
ATOM 2535 O O . ARG A 1 323 ? 23.686 -7.141 -11.007 1.00 98.44 323 ARG A O 1
ATOM 2542 N N . TRP A 1 324 ? 23.029 -7.382 -13.154 1.00 98.50 324 TRP A N 1
ATOM 2543 C CA . TRP A 1 324 ? 21.617 -7.616 -12.842 1.00 98.50 324 TRP A CA 1
ATOM 2544 C C . TRP A 1 324 ? 21.431 -8.823 -11.931 1.00 98.50 324 TRP A C 1
ATOM 2546 O O . TRP A 1 324 ? 20.823 -8.663 -10.881 1.00 98.50 324 TRP A O 1
ATOM 2556 N N . GLU A 1 325 ? 22.016 -9.979 -12.257 1.00 98.44 325 GLU A N 1
ATOM 2557 C CA . GLU A 1 325 ? 21.887 -11.209 -11.454 1.00 98.44 325 GLU A CA 1
ATOM 2558 C C . GLU A 1 325 ? 22.247 -10.975 -9.986 1.00 98.44 325 GLU A C 1
ATOM 2560 O O . GLU A 1 325 ? 21.427 -11.181 -9.091 1.00 98.44 325 GLU A O 1
ATOM 2565 N N . LYS A 1 326 ? 23.436 -10.417 -9.739 1.00 97.94 326 LYS A N 1
ATOM 2566 C CA . LYS A 1 326 ? 23.908 -10.121 -8.383 1.00 97.94 326 LYS A CA 1
ATOM 2567 C C . LYS A 1 326 ? 22.950 -9.212 -7.609 1.00 97.94 326 LYS A C 1
ATOM 2569 O O . LYS A 1 326 ? 22.798 -9.381 -6.402 1.00 97.94 326 LYS A O 1
ATOM 2574 N N . LEU A 1 327 ? 22.365 -8.204 -8.258 1.00 97.44 327 LEU A N 1
ATOM 2575 C CA . LEU A 1 327 ? 21.495 -7.238 -7.585 1.00 97.44 327 LEU A CA 1
ATOM 2576 C C . LEU A 1 327 ? 20.061 -7.751 -7.433 1.00 97.44 327 LEU A C 1
ATOM 2578 O O . LEU A 1 327 ? 19.477 -7.541 -6.373 1.00 97.44 327 LEU A O 1
ATOM 2582 N N . VAL A 1 328 ? 19.516 -8.453 -8.428 1.00 97.19 328 VAL A N 1
ATOM 2583 C CA . VAL A 1 328 ? 18.192 -9.095 -8.361 1.00 97.19 328 VAL A CA 1
ATOM 2584 C C . VAL A 1 328 ? 18.152 -10.128 -7.240 1.00 97.19 328 VAL A C 1
ATOM 2586 O O . VAL A 1 328 ? 17.237 -10.096 -6.423 1.00 97.19 328 VAL A O 1
ATOM 2589 N N . LEU A 1 329 ? 19.182 -10.976 -7.146 1.00 96.88 329 LEU A N 1
ATOM 2590 C CA . LEU A 1 329 ? 19.279 -12.026 -6.125 1.00 96.88 329 LEU A CA 1
ATOM 2591 C C . LEU A 1 329 ? 19.758 -11.509 -4.759 1.00 96.88 329 LEU A C 1
ATOM 2593 O O . LEU A 1 329 ? 19.756 -12.238 -3.765 1.00 96.88 329 LEU A O 1
ATOM 2597 N N . SER A 1 330 ? 20.153 -10.235 -4.665 1.00 95.06 330 SER A N 1
ATOM 2598 C CA . SER A 1 330 ? 20.507 -9.647 -3.374 1.00 95.06 330 SER A CA 1
ATOM 2599 C C . SER A 1 330 ? 19.261 -9.482 -2.490 1.00 95.06 330 SER A C 1
ATOM 2601 O O . SER A 1 330 ? 18.204 -9.091 -2.993 1.00 95.06 330 SER A O 1
ATOM 2603 N N . PRO A 1 331 ? 19.361 -9.680 -1.159 1.00 90.19 331 PRO A N 1
ATOM 2604 C CA . PRO A 1 331 ? 18.231 -9.489 -0.251 1.00 90.19 331 PRO A CA 1
ATOM 2605 C C . PRO A 1 331 ? 17.442 -8.175 -0.436 1.00 90.19 331 PRO A C 1
ATOM 2607 O O . PRO A 1 331 ? 16.209 -8.246 -0.442 1.00 90.19 331 PRO A O 1
ATOM 2610 N N . PRO A 1 332 ? 18.081 -6.997 -0.630 1.00 88.19 332 PRO A N 1
ATOM 2611 C CA . PRO A 1 332 ? 17.339 -5.756 -0.842 1.00 88.19 332 PRO A CA 1
ATOM 2612 C C . PRO A 1 332 ? 16.688 -5.639 -2.229 1.00 88.19 332 PRO A C 1
ATOM 2614 O O . PRO A 1 332 ? 15.730 -4.884 -2.358 1.00 88.19 332 PRO A O 1
ATOM 2617 N N . GLY A 1 333 ? 17.175 -6.345 -3.260 1.00 91.94 333 GLY A N 1
ATOM 2618 C CA . GLY A 1 333 ? 16.684 -6.213 -4.641 1.00 91.94 333 GLY A CA 1
ATOM 2619 C C . GLY A 1 333 ? 16.596 -4.750 -5.111 1.00 91.94 333 GLY A C 1
ATOM 2620 O O . GLY A 1 333 ? 15.500 -4.273 -5.404 1.00 91.94 333 GLY A O 1
ATOM 2621 N N . PRO A 1 334 ? 17.708 -3.990 -5.144 1.00 93.38 334 PRO A N 1
ATOM 2622 C CA . PRO A 1 334 ? 17.682 -2.527 -5.143 1.00 93.38 334 PRO A CA 1
ATOM 2623 C C . PRO A 1 334 ? 17.340 -1.894 -6.499 1.00 93.38 334 PRO A C 1
ATOM 2625 O O . PRO A 1 334 ? 17.316 -0.672 -6.603 1.00 93.38 334 PRO A O 1
ATOM 2628 N N . LEU A 1 335 ? 17.073 -2.674 -7.546 1.00 95.94 335 LEU A N 1
ATOM 2629 C CA . LEU A 1 335 ? 16.745 -2.150 -8.874 1.00 95.94 335 LEU A CA 1
ATOM 2630 C C . LEU A 1 335 ? 15.272 -1.729 -8.939 1.00 95.94 335 LEU A C 1
ATOM 2632 O O . LEU A 1 335 ? 14.403 -2.494 -8.528 1.00 95.94 335 LEU A O 1
ATOM 2636 N N . VAL A 1 336 ? 14.981 -0.502 -9.383 1.00 94.81 336 VAL A N 1
ATOM 2637 C CA . VAL A 1 336 ? 13.600 0.025 -9.465 1.00 94.81 336 VAL A CA 1
ATOM 2638 C C . VAL A 1 336 ? 12.847 -0.459 -10.709 1.00 94.81 336 VAL A C 1
ATOM 2640 O O . VAL A 1 336 ? 11.621 -0.544 -10.669 1.00 94.81 336 VAL A O 1
ATOM 2643 N N . TRP A 1 337 ? 13.542 -0.807 -11.797 1.00 96.50 337 TRP A N 1
ATOM 2644 C CA . TRP A 1 337 ? 12.936 -1.240 -13.069 1.00 96.50 337 TRP A CA 1
ATOM 2645 C C . TRP A 1 337 ? 11.961 -0.221 -13.672 1.00 96.50 337 TRP A C 1
ATOM 2647 O O . TRP A 1 337 ? 10.841 -0.560 -14.072 1.00 96.50 337 TRP A O 1
ATOM 2657 N N . ASN A 1 338 ? 12.360 1.049 -13.679 1.00 93.75 338 ASN A N 1
ATOM 2658 C CA . ASN A 1 338 ? 11.618 2.143 -14.290 1.00 93.75 338 ASN A CA 1
ATOM 2659 C C . ASN A 1 338 ? 12.480 3.393 -14.497 1.00 93.75 338 ASN A C 1
ATOM 2661 O O . ASN A 1 338 ? 13.644 3.463 -14.105 1.00 93.75 338 ASN A O 1
ATOM 2665 N N . THR A 1 339 ? 11.844 4.405 -15.083 1.00 92.38 339 THR A N 1
AT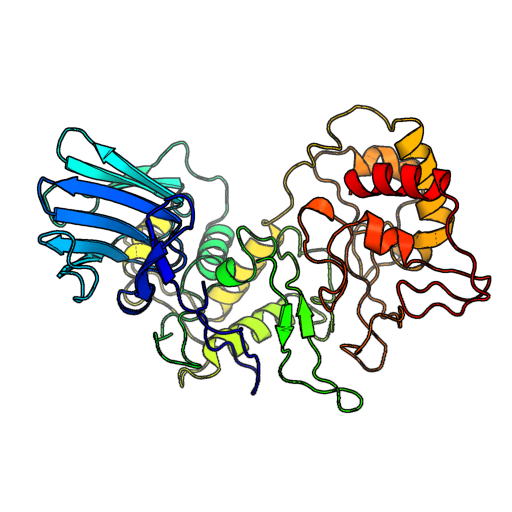OM 2666 C CA . THR A 1 339 ? 12.369 5.757 -15.246 1.00 92.38 339 THR A CA 1
ATOM 2667 C C . THR A 1 339 ? 11.379 6.791 -14.689 1.00 92.38 339 THR A C 1
ATOM 2669 O O . THR A 1 339 ? 10.280 6.461 -14.221 1.00 92.38 339 THR A O 1
ATOM 2672 N N . ALA A 1 340 ? 11.762 8.067 -14.732 1.00 90.88 340 ALA A N 1
ATOM 2673 C CA . ALA A 1 340 ? 10.864 9.190 -14.464 1.00 90.88 340 ALA A CA 1
ATOM 2674 C C . ALA A 1 340 ? 9.957 9.560 -15.656 1.00 90.88 340 ALA A C 1
ATOM 2676 O O . ALA A 1 340 ? 9.118 10.451 -15.533 1.00 90.88 340 ALA A O 1
ATOM 2677 N N . GLU A 1 341 ? 10.113 8.890 -16.799 1.00 91.56 341 GLU A N 1
ATOM 2678 C CA . GLU A 1 341 ? 9.442 9.245 -18.046 1.00 91.56 341 GLU A CA 1
ATOM 2679 C C . GLU A 1 341 ? 7.992 8.741 -18.107 1.00 91.56 341 GLU A C 1
ATOM 2681 O O . GLU A 1 341 ? 7.556 7.838 -17.377 1.00 91.56 341 GLU A O 1
ATOM 2686 N N . TYR A 1 342 ? 7.245 9.336 -19.035 1.00 92.06 342 TYR A N 1
ATOM 2687 C CA . TYR A 1 342 ? 5.885 8.949 -19.382 1.00 92.06 342 TYR A CA 1
ATOM 2688 C C . TYR A 1 342 ? 5.886 8.201 -20.705 1.00 92.06 342 TYR A C 1
ATOM 2690 O O . TYR A 1 342 ? 6.642 8.525 -21.618 1.00 92.06 342 TYR A O 1
ATOM 2698 N N . ALA A 1 343 ? 4.997 7.220 -20.818 1.00 91.88 343 ALA A N 1
ATOM 2699 C CA . ALA A 1 343 ? 4.810 6.477 -22.050 1.00 91.88 343 ALA A CA 1
ATOM 2700 C C . ALA A 1 343 ? 3.325 6.257 -22.355 1.00 91.88 343 ALA A C 1
ATOM 2702 O O . ALA A 1 343 ? 2.514 5.925 -21.480 1.00 91.88 343 ALA A O 1
ATOM 2703 N N . LYS A 1 344 ? 2.979 6.372 -23.641 1.00 93.12 344 LYS A N 1
ATOM 2704 C CA . LYS A 1 344 ? 1.679 5.974 -24.193 1.00 93.12 344 LYS A CA 1
ATOM 2705 C C . LYS A 1 344 ? 1.713 4.500 -24.574 1.00 93.12 344 LYS A C 1
ATOM 2707 O O . LYS A 1 344 ? 1.915 4.144 -25.725 1.00 93.12 344 LYS A O 1
ATOM 2712 N N . THR A 1 345 ? 1.489 3.629 -23.597 1.00 91.62 345 THR A N 1
ATOM 2713 C CA . THR A 1 345 ? 1.622 2.166 -23.748 1.00 91.62 345 THR A CA 1
ATOM 2714 C C . THR A 1 345 ? 0.384 1.472 -24.329 1.00 91.62 345 THR A C 1
ATOM 2716 O O . THR A 1 345 ? 0.260 0.253 -24.239 1.00 91.62 345 THR A O 1
ATOM 2719 N N . GLY A 1 346 ? -0.565 2.239 -24.874 1.00 93.12 346 GLY A N 1
ATOM 2720 C CA . GLY A 1 346 ? -1.858 1.731 -25.362 1.00 93.12 346 GLY A CA 1
ATOM 2721 C C . GLY A 1 346 ? -2.875 1.338 -24.278 1.00 93.12 346 GLY A C 1
ATOM 2722 O O . GLY A 1 346 ? -4.033 1.088 -24.594 1.00 93.12 346 GLY A O 1
ATOM 2723 N N . VAL A 1 347 ? -2.499 1.351 -22.995 1.00 93.25 347 VAL A N 1
ATOM 2724 C CA . VAL A 1 347 ? -3.432 1.127 -21.877 1.00 93.25 347 VAL A CA 1
ATOM 2725 C C . VAL A 1 347 ? -4.300 2.372 -21.668 1.00 93.25 347 VAL A C 1
ATOM 2727 O O . VAL A 1 347 ? -3.855 3.355 -21.072 1.00 93.25 347 VAL A O 1
ATOM 2730 N N . LEU A 1 348 ? -5.539 2.322 -22.155 1.00 92.19 348 LEU A N 1
ATOM 2731 C CA . LEU A 1 348 ? -6.492 3.433 -22.119 1.00 92.19 348 LEU A CA 1
ATOM 2732 C C . LEU A 1 348 ? -7.522 3.317 -20.973 1.00 92.19 348 LEU A C 1
ATOM 2734 O O . LEU A 1 348 ? -7.789 2.214 -20.487 1.00 92.19 348 LEU A O 1
ATOM 2738 N N . PRO A 1 349 ? -8.150 4.437 -20.564 1.00 91.31 349 PRO A N 1
ATOM 2739 C CA . PRO A 1 349 ? -7.773 5.816 -20.896 1.00 91.31 349 PRO A CA 1
ATOM 2740 C C . PRO A 1 349 ? -6.473 6.231 -20.184 1.00 91.31 349 PRO A C 1
ATOM 2742 O O . PRO A 1 349 ? -6.150 5.721 -19.109 1.00 91.31 349 PRO A O 1
ATOM 2745 N N . TYR A 1 350 ? -5.721 7.166 -20.771 1.00 89.56 350 TYR A N 1
ATOM 2746 C CA . TYR A 1 350 ? -4.491 7.658 -20.150 1.00 89.56 350 TYR A CA 1
ATOM 2747 C C . TYR A 1 350 ? -4.774 8.538 -18.928 1.00 89.56 350 TYR A C 1
ATOM 2749 O O . TYR A 1 350 ? -5.739 9.299 -18.882 1.00 89.56 350 TYR A O 1
ATOM 2757 N N . VAL A 1 351 ? -3.894 8.445 -17.926 1.00 87.62 351 VAL A N 1
ATOM 2758 C CA . VAL A 1 351 ? -3.986 9.231 -16.682 1.00 87.62 351 VAL A CA 1
ATOM 2759 C C . VAL A 1 351 ? -3.389 10.637 -16.801 1.00 87.62 351 VAL A C 1
ATOM 2761 O O . VAL A 1 351 ? -3.642 11.475 -15.921 1.00 87.62 351 VAL A O 1
ATOM 2764 N N . HIS A 1 352 ? -2.606 10.866 -17.857 1.00 87.94 352 HIS A N 1
ATOM 2765 C CA . HIS A 1 352 ? -1.944 12.108 -18.246 1.00 87.94 352 HIS A CA 1
ATOM 2766 C C . HIS A 1 352 ? -1.944 12.241 -19.780 1.00 87.94 352 HIS A C 1
ATOM 2768 O O . HIS A 1 352 ? -2.036 11.235 -20.485 1.00 87.94 352 HIS A O 1
ATOM 2774 N N . GLU A 1 353 ? -1.810 13.459 -20.307 1.00 87.81 353 GLU A N 1
ATOM 2775 C CA . GLU A 1 353 ? -1.746 13.700 -21.760 1.00 87.81 353 GLU A CA 1
ATOM 2776 C C . GLU A 1 353 ? -0.539 13.026 -22.431 1.00 87.81 353 GLU A C 1
ATOM 2778 O O . GLU A 1 353 ? -0.641 12.574 -23.573 1.00 87.81 353 GLU A O 1
ATOM 2783 N N . ASP A 1 354 ? 0.549 12.855 -21.679 1.00 89.75 354 ASP A N 1
ATOM 2784 C CA . ASP A 1 354 ? 1.765 12.137 -22.088 1.00 89.75 354 ASP A CA 1
ATOM 2785 C C . ASP A 1 354 ? 1.683 10.615 -21.877 1.00 89.75 354 ASP A C 1
ATOM 2787 O O . ASP A 1 354 ? 2.616 9.880 -22.193 1.00 89.75 354 ASP A O 1
ATOM 2791 N N . GLY A 1 355 ? 0.559 10.107 -21.365 1.00 89.75 355 GLY A N 1
ATOM 2792 C CA . GLY A 1 355 ? 0.350 8.690 -21.075 1.00 89.75 355 GLY A CA 1
ATOM 2793 C C . GLY A 1 355 ? 0.341 8.389 -19.578 1.00 89.75 355 GLY A C 1
ATOM 2794 O O . GLY A 1 355 ? -0.403 9.000 -18.807 1.00 89.75 355 GLY A O 1
ATOM 2795 N N . ALA A 1 356 ? 1.121 7.399 -19.157 1.00 89.56 356 ALA A N 1
ATOM 2796 C CA . ALA A 1 356 ? 1.314 7.068 -17.748 1.00 89.56 356 ALA A CA 1
ATOM 2797 C C . ALA A 1 356 ? 2.803 7.040 -17.424 1.00 89.56 356 ALA A C 1
ATOM 2799 O O . ALA A 1 356 ? 3.607 6.623 -18.261 1.00 89.56 356 ALA A O 1
ATOM 2800 N N . ARG A 1 357 ? 3.158 7.416 -16.192 1.00 90.62 357 ARG A N 1
ATOM 2801 C CA . ARG A 1 357 ? 4.505 7.162 -15.693 1.00 90.62 357 ARG A CA 1
ATOM 2802 C C . ARG A 1 357 ? 4.803 5.669 -15.763 1.00 90.62 357 ARG A C 1
ATOM 2804 O O . ARG A 1 357 ? 3.972 4.851 -15.340 1.00 90.62 357 ARG A O 1
ATOM 2811 N N . ILE A 1 358 ? 6.004 5.335 -16.227 1.00 91.62 358 ILE A N 1
ATOM 2812 C CA . ILE A 1 358 ? 6.487 3.958 -16.246 1.00 91.62 358 ILE A CA 1
ATOM 2813 C C . ILE A 1 358 ? 6.557 3.433 -14.803 1.00 91.62 358 ILE A C 1
ATOM 2815 O O . ILE A 1 358 ? 7.289 3.969 -13.963 1.00 91.62 358 ILE A O 1
ATOM 2819 N N . PRO A 1 359 ? 5.772 2.400 -14.465 1.00 90.44 359 PRO A N 1
ATOM 2820 C CA . PRO A 1 359 ? 5.753 1.907 -13.106 1.00 90.44 359 PRO A CA 1
ATOM 2821 C C . PRO A 1 359 ? 6.981 1.064 -12.797 1.00 90.44 359 PRO A C 1
ATOM 2823 O O . PRO A 1 359 ? 7.444 0.307 -13.643 1.00 90.44 359 PRO A O 1
ATOM 2826 N N . THR A 1 360 ? 7.440 1.145 -11.551 1.00 92.75 360 THR A N 1
ATOM 2827 C CA . THR A 1 360 ? 8.400 0.178 -11.012 1.00 92.75 360 THR A CA 1
ATOM 2828 C C . THR A 1 360 ? 7.871 -1.248 -11.179 1.00 92.75 360 THR A C 1
ATOM 2830 O O . THR A 1 360 ? 6.681 -1.506 -10.959 1.00 92.75 360 THR A O 1
ATOM 2833 N N . LEU A 1 361 ? 8.761 -2.159 -11.578 1.00 95.00 361 LEU A N 1
ATOM 2834 C CA . LEU A 1 361 ? 8.509 -3.604 -11.582 1.00 95.00 361 LEU A CA 1
ATOM 2835 C C . LEU A 1 361 ? 9.101 -4.298 -10.352 1.00 95.00 361 LEU A C 1
ATOM 2837 O O . LEU A 1 361 ? 9.083 -5.519 -10.270 1.00 95.00 361 LEU A O 1
ATOM 2841 N N . ARG A 1 362 ? 9.630 -3.547 -9.385 1.00 92.00 362 ARG A N 1
ATOM 2842 C CA . ARG A 1 362 ? 10.145 -4.133 -8.152 1.00 92.00 362 ARG A CA 1
ATOM 2843 C C . ARG A 1 362 ? 8.986 -4.703 -7.327 1.00 92.00 362 ARG A C 1
ATOM 2845 O O . ARG A 1 362 ? 7.993 -4.014 -7.085 1.00 92.00 362 ARG A O 1
ATOM 2852 N N . ARG A 1 363 ? 9.125 -5.952 -6.878 1.00 90.62 363 ARG A N 1
ATOM 2853 C CA . ARG A 1 363 ? 8.107 -6.761 -6.187 1.00 90.62 363 ARG A CA 1
ATOM 2854 C C . ARG A 1 363 ? 6.803 -6.853 -6.972 1.00 90.62 363 ARG A C 1
ATOM 2856 O O . ARG A 1 363 ? 5.716 -6.753 -6.398 1.00 90.62 363 ARG A O 1
ATOM 2863 N N . LEU A 1 364 ? 6.903 -7.053 -8.285 1.00 91.69 364 LEU A N 1
ATOM 2864 C CA . LEU A 1 364 ? 5.751 -7.043 -9.190 1.00 91.69 364 LEU A CA 1
ATOM 2865 C C . LEU A 1 364 ? 4.695 -8.092 -8.808 1.00 91.69 364 LEU A C 1
ATOM 2867 O O . LEU A 1 364 ? 3.501 -7.837 -8.950 1.00 91.69 364 LEU A O 1
ATOM 2871 N N . TYR A 1 365 ? 5.116 -9.227 -8.246 1.00 88.06 365 TYR A N 1
ATOM 2872 C CA . TYR A 1 365 ? 4.229 -10.292 -7.763 1.00 88.06 365 TYR A CA 1
ATOM 2873 C C . TYR A 1 365 ? 3.307 -9.865 -6.603 1.00 88.06 365 TYR A C 1
ATOM 2875 O O . TYR A 1 365 ? 2.286 -10.502 -6.355 1.00 88.06 365 TYR A O 1
ATOM 2883 N N . LYS A 1 366 ? 3.641 -8.786 -5.880 1.00 90.00 366 LYS A N 1
ATOM 2884 C CA . LYS A 1 366 ? 2.795 -8.205 -4.822 1.00 90.00 366 LYS A CA 1
ATOM 2885 C C . LYS A 1 366 ? 1.841 -7.131 -5.333 1.00 90.00 366 LYS A C 1
ATOM 2887 O O . LYS A 1 366 ? 1.059 -6.594 -4.552 1.00 90.00 366 LYS A O 1
ATOM 2892 N N . LYS A 1 367 ? 1.907 -6.799 -6.623 1.00 90.81 367 LYS A N 1
ATOM 2893 C CA . LYS A 1 367 ? 0.987 -5.868 -7.262 1.00 90.81 367 LYS A CA 1
ATOM 2894 C C . LYS A 1 367 ? -0.066 -6.652 -8.034 1.00 90.81 367 LYS A C 1
ATOM 2896 O O . LYS A 1 367 ? 0.248 -7.329 -9.006 1.00 90.81 367 LYS A O 1
ATOM 2901 N N . TRP A 1 368 ? -1.325 -6.456 -7.673 1.00 91.19 368 TRP A N 1
ATOM 2902 C CA . TRP A 1 368 ? -2.465 -6.920 -8.454 1.00 91.19 368 TRP A CA 1
ATOM 2903 C C . TRP A 1 368 ? -3.649 -5.970 -8.229 1.00 91.19 368 TRP A C 1
ATOM 2905 O O . TRP A 1 368 ? -3.798 -5.480 -7.112 1.00 91.19 368 TRP A O 1
ATOM 2915 N N . PRO A 1 369 ? -4.493 -5.690 -9.240 1.00 93.94 369 PRO A N 1
ATOM 2916 C CA . PRO A 1 369 ? -4.345 -6.042 -10.655 1.00 93.94 369 PRO A CA 1
ATOM 2917 C C . PRO A 1 369 ? -3.227 -5.253 -11.369 1.00 93.94 369 PRO A C 1
ATOM 2919 O O . PRO A 1 369 ? -2.662 -4.292 -10.840 1.00 93.94 369 PRO A O 1
ATOM 2922 N N . TYR A 1 370 ? -2.896 -5.666 -12.595 1.00 94.31 370 TYR A N 1
ATOM 2923 C CA . TYR A 1 370 ? -1.858 -5.051 -13.426 1.00 94.31 370 TYR A CA 1
ATOM 2924 C C . TYR A 1 370 ? -2.395 -3.922 -14.312 1.00 94.31 370 TYR A C 1
ATOM 2926 O O . TYR A 1 370 ? -3.598 -3.697 -14.434 1.00 94.31 370 TYR A O 1
ATOM 2934 N N . PHE A 1 371 ? -1.455 -3.201 -14.935 1.00 93.69 371 PHE A N 1
ATOM 2935 C CA . PHE A 1 371 ? -1.667 -1.926 -15.625 1.00 93.69 371 PHE A CA 1
ATOM 2936 C C . PHE A 1 371 ? -2.172 -0.803 -14.724 1.00 93.69 371 PHE A C 1
ATOM 2938 O O . PHE A 1 371 ? -2.354 -0.982 -13.524 1.00 93.69 371 PHE A O 1
ATOM 2945 N N . THR A 1 372 ? -2.264 0.404 -15.280 1.00 90.38 372 THR A N 1
ATOM 2946 C CA . THR A 1 372 ? -2.774 1.562 -14.541 1.00 90.38 372 THR A CA 1
ATOM 2947 C C . THR A 1 372 ? -4.276 1.441 -14.333 1.00 90.38 372 THR A C 1
ATOM 2949 O O . THR A 1 372 ? -4.740 1.788 -13.266 1.00 90.38 372 THR A O 1
ATOM 2952 N N . ASN A 1 373 ? -5.025 0.891 -15.289 1.00 91.31 373 ASN A N 1
ATOM 2953 C CA . ASN A 1 373 ? -6.483 0.747 -15.217 1.00 91.31 373 ASN A CA 1
ATOM 2954 C C . ASN A 1 373 ? -6.958 -0.592 -14.606 1.00 91.31 373 ASN A C 1
ATOM 2956 O O . ASN A 1 373 ? -8.152 -0.871 -14.632 1.00 91.31 373 ASN A O 1
ATOM 2960 N N . GLY A 1 374 ? -6.051 -1.450 -14.119 1.00 93.31 374 GLY A N 1
ATOM 2961 C CA . GLY A 1 374 ? -6.410 -2.741 -13.515 1.00 93.31 374 GLY A CA 1
ATOM 2962 C C . GLY A 1 374 ? -6.953 -3.804 -14.486 1.00 93.31 374 GLY A C 1
ATOM 2963 O O . GLY A 1 374 ? -7.550 -4.791 -14.037 1.00 93.31 374 GLY A O 1
ATOM 2964 N N . SER A 1 375 ? -6.793 -3.603 -15.801 1.00 94.50 375 SER A N 1
ATOM 2965 C CA . SER A 1 375 ? -7.420 -4.428 -16.848 1.00 94.50 375 SER A CA 1
ATOM 2966 C C . SER A 1 375 ? -6.754 -5.781 -17.105 1.00 94.50 375 SER A C 1
ATOM 2968 O O . SER A 1 375 ? -7.340 -6.590 -17.821 1.00 94.50 375 SER A O 1
ATOM 2970 N N . ALA A 1 376 ? -5.570 -6.041 -16.542 1.00 95.56 376 ALA A N 1
ATOM 2971 C CA . ALA A 1 376 ? -4.920 -7.349 -16.598 1.00 95.56 376 ALA A CA 1
ATOM 2972 C C . ALA A 1 376 ? -4.875 -7.988 -15.205 1.00 95.56 376 ALA A C 1
ATOM 2974 O O . ALA A 1 376 ? -4.506 -7.342 -14.219 1.00 95.56 376 ALA A O 1
ATOM 2975 N N . LYS A 1 377 ? -5.269 -9.258 -15.111 1.00 94.44 377 LYS A N 1
ATOM 2976 C CA . LYS A 1 377 ? -5.398 -10.012 -13.853 1.00 94.44 377 LYS A CA 1
ATOM 2977 C C . LYS A 1 377 ? -4.237 -10.967 -13.598 1.00 94.44 377 LYS A C 1
ATOM 2979 O O . LYS A 1 377 ? -4.156 -11.514 -12.505 1.00 94.44 377 LYS A O 1
ATOM 2984 N N . SER A 1 378 ? -3.335 -11.136 -14.563 1.00 95.25 378 SER A N 1
ATOM 2985 C CA . SER A 1 378 ? -2.124 -11.951 -14.428 1.00 95.25 378 SER A CA 1
ATOM 2986 C C . SER A 1 378 ? -0.942 -11.339 -15.186 1.00 95.25 378 SER A C 1
ATOM 2988 O O . SER A 1 378 ? -1.137 -10.552 -16.115 1.00 95.25 378 SER A O 1
ATOM 2990 N N . LEU A 1 379 ? 0.285 -11.723 -14.820 1.00 95.31 379 LEU A N 1
ATOM 2991 C CA . LEU A 1 379 ? 1.479 -11.364 -15.593 1.00 95.31 379 LEU A CA 1
ATOM 2992 C C . LEU A 1 379 ? 1.493 -12.009 -16.976 1.00 95.31 379 LEU A C 1
ATOM 2994 O O . LEU A 1 379 ? 1.922 -11.367 -17.930 1.00 95.31 379 LEU A O 1
ATOM 2998 N N . ALA A 1 380 ? 0.970 -13.230 -17.102 1.00 96.25 380 ALA A N 1
ATOM 2999 C CA . ALA A 1 380 ? 0.814 -13.889 -18.395 1.00 96.25 380 ALA A CA 1
ATOM 3000 C C . ALA A 1 380 ? -0.015 -13.023 -19.353 1.00 96.25 380 ALA A C 1
ATOM 3002 O O . ALA A 1 380 ? 0.411 -12.760 -20.470 1.00 96.25 380 ALA A O 1
ATOM 3003 N N . GLU A 1 381 ? -1.129 -12.464 -18.875 1.00 96.56 381 GLU A N 1
ATOM 3004 C CA . GLU A 1 381 ? -1.961 -11.554 -19.662 1.00 96.56 381 GLU A CA 1
ATOM 3005 C C . GLU A 1 381 ? -1.239 -10.245 -20.030 1.00 96.56 381 GLU A C 1
ATOM 3007 O O . GLU A 1 381 ? -1.393 -9.749 -21.146 1.00 96.56 381 GLU A O 1
ATOM 3012 N N . VAL A 1 382 ? -0.415 -9.692 -19.132 1.00 95.94 382 VAL A N 1
ATOM 3013 C CA . VAL A 1 382 ? 0.418 -8.511 -19.436 1.00 95.94 382 VAL A CA 1
ATOM 3014 C C . VAL A 1 382 ? 1.406 -8.809 -20.567 1.00 95.94 382 VAL A C 1
ATOM 3016 O O . VAL A 1 382 ? 1.551 -8.005 -21.490 1.00 95.94 382 VAL A O 1
ATOM 3019 N N . VAL A 1 383 ? 2.079 -9.958 -20.492 1.00 96.75 383 VAL A N 1
ATOM 3020 C CA . VAL A 1 383 ? 3.078 -10.405 -21.471 1.00 96.75 383 VAL A CA 1
ATOM 3021 C C . VAL A 1 383 ? 2.420 -10.800 -22.798 1.00 96.75 383 VAL A C 1
ATOM 3023 O O . VAL A 1 383 ? 2.962 -10.514 -23.865 1.00 96.75 383 VAL A O 1
ATOM 3026 N N . ASP A 1 384 ? 1.228 -11.394 -22.766 1.00 95.94 384 ASP A N 1
ATOM 3027 C CA . ASP A 1 384 ? 0.473 -11.778 -23.961 1.00 95.94 384 ASP A CA 1
ATOM 3028 C C . ASP A 1 384 ? 0.014 -10.573 -24.780 1.00 95.94 384 ASP A C 1
ATOM 3030 O O . ASP A 1 384 ? 0.065 -10.606 -26.014 1.00 95.94 384 ASP A O 1
ATOM 3034 N N . ARG A 1 385 ? -0.404 -9.498 -24.105 1.00 95.69 385 ARG A N 1
ATOM 3035 C CA . ARG A 1 385 ? -0.853 -8.264 -24.758 1.00 95.69 385 ARG A CA 1
ATOM 3036 C C . ARG A 1 385 ? 0.294 -7.379 -25.246 1.00 95.69 385 ARG A C 1
ATOM 3038 O O . ARG A 1 385 ? 0.046 -6.477 -26.049 1.00 95.69 385 ARG A O 1
ATOM 3045 N N . PHE A 1 386 ? 1.534 -7.651 -24.838 1.00 96.81 386 PHE A N 1
ATOM 3046 C CA . PHE A 1 386 ? 2.704 -6.915 -25.306 1.00 96.81 386 PHE A CA 1
ATOM 3047 C C . PHE A 1 386 ? 2.929 -7.109 -26.814 1.00 96.81 386 PHE A C 1
ATOM 3049 O O . PHE A 1 386 ? 2.844 -8.220 -27.349 1.00 96.81 386 PHE A O 1
ATOM 3056 N N . ALA A 1 387 ? 3.189 -6.011 -27.515 1.00 96.19 387 ALA A N 1
ATOM 3057 C CA . ALA A 1 387 ? 3.533 -5.977 -28.931 1.00 96.19 387 ALA A CA 1
ATOM 3058 C C . ALA A 1 387 ? 4.643 -4.954 -29.162 1.00 96.19 387 ALA A C 1
ATOM 3060 O O . ALA A 1 387 ? 4.675 -3.915 -28.504 1.00 96.19 387 ALA A O 1
ATOM 3061 N N . TYR A 1 388 ? 5.525 -5.220 -30.121 1.00 95.12 388 TYR A N 1
ATOM 3062 C CA . TYR A 1 388 ? 6.629 -4.320 -30.443 1.00 95.12 388 TYR A CA 1
ATOM 3063 C C . TYR A 1 388 ? 6.963 -4.313 -31.938 1.00 95.12 388 TYR A C 1
ATOM 3065 O O . TYR A 1 388 ? 6.667 -5.256 -32.678 1.00 95.12 388 TYR A O 1
ATOM 3073 N N . ASP A 1 389 ? 7.603 -3.240 -32.380 1.00 93.25 389 ASP A N 1
ATOM 3074 C CA . ASP A 1 389 ? 8.238 -3.111 -33.687 1.00 93.25 389 ASP A CA 1
ATOM 3075 C C . ASP A 1 389 ? 9.568 -2.342 -33.562 1.00 93.25 389 ASP A C 1
ATOM 3077 O O . ASP A 1 389 ? 10.107 -2.179 -32.469 1.00 93.25 389 ASP A O 1
ATOM 3081 N N . ALA A 1 390 ? 10.140 -1.897 -34.683 1.00 88.25 390 ALA A N 1
ATOM 3082 C CA . ALA A 1 390 ? 11.414 -1.175 -34.682 1.00 88.25 390 ALA A CA 1
ATOM 3083 C C . ALA A 1 390 ? 11.343 0.229 -34.049 1.00 88.25 390 ALA A C 1
ATOM 3085 O O . ALA A 1 390 ? 12.384 0.848 -33.835 1.00 88.25 390 ALA A O 1
ATOM 3086 N N . ARG A 1 391 ? 10.142 0.770 -33.815 1.00 86.88 391 ARG A N 1
ATOM 3087 C CA . ARG A 1 391 ? 9.921 2.157 -33.380 1.00 86.88 391 ARG A CA 1
ATOM 3088 C C . ARG A 1 391 ? 9.170 2.261 -32.058 1.00 86.88 391 ARG A C 1
ATOM 3090 O O . ARG A 1 391 ? 9.219 3.318 -31.436 1.00 86.88 391 ARG A O 1
ATOM 3097 N N . SER A 1 392 ? 8.442 1.226 -31.652 1.00 89.12 392 SER A N 1
ATOM 3098 C CA . SER A 1 392 ? 7.514 1.302 -30.531 1.00 89.12 392 SER A CA 1
ATOM 3099 C C . SER A 1 392 ? 7.281 -0.042 -29.846 1.00 89.12 392 SER A C 1
ATOM 3101 O O . SER A 1 392 ? 7.369 -1.105 -30.459 1.00 89.12 392 SER A O 1
ATOM 3103 N N . SER A 1 393 ? 6.922 0.044 -28.566 1.00 92.88 393 SER A N 1
ATOM 3104 C CA . SER A 1 393 ? 6.483 -1.071 -27.732 1.00 92.88 393 SER A CA 1
ATOM 3105 C C . SER A 1 393 ? 5.196 -0.669 -27.018 1.00 92.88 393 SER A C 1
ATOM 3107 O O . SER A 1 393 ? 5.125 0.402 -26.413 1.00 92.88 393 SER A O 1
ATOM 3109 N N . LEU A 1 394 ? 4.174 -1.516 -27.085 1.00 94.75 394 LEU A N 1
ATOM 3110 C CA . LEU A 1 394 ? 2.851 -1.272 -26.515 1.00 94.75 394 LEU A CA 1
ATOM 3111 C C . LEU A 1 394 ? 2.420 -2.465 -25.662 1.00 94.75 394 LEU A C 1
ATOM 3113 O O . LEU A 1 394 ? 2.666 -3.618 -26.009 1.00 94.75 394 LEU A O 1
ATOM 3117 N N . HIS A 1 395 ? 1.754 -2.182 -24.546 1.00 94.94 395 HIS A N 1
ATOM 3118 C CA . HIS A 1 395 ? 1.171 -3.199 -23.671 1.00 94.94 395 HIS A CA 1
ATOM 3119 C C . HIS A 1 395 ? -0.272 -3.540 -24.029 1.00 94.94 395 HIS A C 1
ATOM 3121 O O . HIS A 1 395 ? -0.773 -4.570 -23.596 1.00 94.94 395 HIS A O 1
ATOM 3127 N N . ASP A 1 396 ? -0.947 -2.671 -24.773 1.00 91.88 396 ASP A N 1
ATOM 3128 C CA . ASP A 1 396 ? -2.300 -2.887 -25.268 1.00 91.88 396 ASP A CA 1
ATOM 3129 C C . ASP A 1 396 ? -2.476 -2.111 -26.582 1.00 91.88 396 ASP A C 1
ATOM 3131 O O . ASP A 1 396 ? -1.629 -1.289 -26.935 1.00 91.88 396 ASP A O 1
ATOM 3135 N N . GLN A 1 397 ? -3.548 -2.377 -27.327 1.00 86.44 397 GLN A N 1
ATOM 3136 C CA . GLN A 1 397 ? -3.880 -1.682 -28.581 1.00 86.44 397 GLN A CA 1
ATOM 3137 C C . GLN A 1 397 ? -2.768 -1.730 -29.651 1.00 86.44 397 GLN A C 1
ATOM 3139 O O . GLN A 1 397 ? -2.729 -0.900 -30.557 1.00 86.44 397 GLN A O 1
ATOM 3144 N N . GLY A 1 398 ? -1.858 -2.706 -29.566 1.00 83.25 398 GLY A N 1
ATOM 3145 C CA . GLY A 1 398 ? -0.841 -2.929 -30.590 1.00 83.25 398 GLY A CA 1
ATOM 3146 C C . GLY A 1 398 ? -1.487 -3.296 -31.925 1.00 83.25 398 GLY A C 1
ATOM 3147 O O . GLY A 1 398 ? -2.340 -4.186 -31.976 1.00 83.25 398 GLY A O 1
ATOM 3148 N N . ALA A 1 399 ? -1.077 -2.621 -33.003 1.00 85.12 399 ALA A N 1
ATOM 3149 C CA . ALA A 1 399 ? -1.603 -2.887 -34.337 1.00 85.12 399 ALA A CA 1
ATOM 3150 C C . ALA A 1 399 ? -1.350 -4.356 -34.743 1.00 85.12 399 ALA A C 1
ATOM 3152 O O . ALA A 1 399 ? -0.325 -4.921 -34.357 1.00 85.12 399 ALA A O 1
ATOM 3153 N N . PRO A 1 400 ? -2.215 -4.977 -35.570 1.00 86.06 400 PRO A N 1
ATOM 3154 C CA . PRO A 1 400 ? -2.045 -6.375 -35.984 1.00 86.06 400 PRO A CA 1
ATOM 3155 C C . PRO A 1 400 ? -0.695 -6.696 -36.646 1.00 86.06 400 PRO A C 1
ATOM 3157 O O . PRO A 1 400 ? -0.256 -7.838 -36.608 1.00 86.06 400 PRO A O 1
ATOM 3160 N N . ALA A 1 401 ? -0.036 -5.696 -37.240 1.00 91.25 401 ALA A N 1
ATOM 3161 C CA . ALA A 1 401 ? 1.273 -5.837 -37.875 1.00 91.25 401 ALA A CA 1
ATOM 3162 C C . ALA A 1 401 ? 2.458 -5.844 -36.886 1.00 91.25 401 ALA A C 1
ATOM 3164 O O . ALA A 1 401 ? 3.587 -6.106 -37.299 1.00 91.25 401 ALA A O 1
ATOM 3165 N N . MET A 1 402 ? 2.234 -5.533 -35.604 1.00 95.75 402 MET A N 1
ATOM 3166 C CA . MET A 1 402 ? 3.292 -5.543 -34.593 1.00 95.75 402 MET A CA 1
ATOM 3167 C C . MET A 1 402 ? 3.660 -6.970 -34.190 1.00 95.75 402 MET A C 1
ATOM 3169 O O . MET A 1 402 ? 2.819 -7.871 -34.128 1.00 95.75 402 MET A O 1
ATOM 3173 N N . THR A 1 403 ? 4.931 -7.162 -33.857 1.00 96.38 403 THR A N 1
ATOM 3174 C CA . THR A 1 403 ? 5.468 -8.459 -33.445 1.00 96.38 403 THR A CA 1
ATOM 3175 C C . THR A 1 403 ? 5.017 -8.799 -32.027 1.00 96.38 403 THR A C 1
ATOM 3177 O O . THR A 1 403 ? 4.992 -7.942 -31.143 1.00 96.38 403 THR A O 1
ATOM 3180 N N . ARG A 1 404 ? 4.693 -10.075 -31.796 1.00 95.44 404 ARG A N 1
ATOM 3181 C CA . ARG A 1 404 ? 4.410 -10.646 -30.471 1.00 95.44 404 ARG A CA 1
ATOM 3182 C C . ARG A 1 404 ? 5.594 -11.480 -29.994 1.00 95.44 404 ARG A C 1
ATOM 3184 O O . ARG A 1 404 ? 6.355 -12.001 -30.806 1.00 95.44 404 ARG A O 1
ATOM 3191 N N . LEU A 1 405 ? 5.746 -11.619 -28.679 1.00 96.44 405 LEU A N 1
ATOM 3192 C CA . LEU A 1 405 ? 6.768 -12.504 -28.120 1.00 96.44 405 LEU A CA 1
ATOM 3193 C C . LEU A 1 405 ? 6.457 -13.976 -28.469 1.00 96.44 405 LEU A C 1
ATOM 3195 O O . LEU A 1 405 ? 5.305 -14.396 -28.316 1.00 96.44 405 LEU A O 1
ATOM 3199 N N . PRO A 1 406 ? 7.448 -14.767 -28.919 1.00 96.94 406 PRO A N 1
ATOM 3200 C CA . PRO A 1 406 ? 7.319 -16.219 -29.036 1.00 96.94 406 PRO A CA 1
ATOM 3201 C C . PRO A 1 406 ? 6.990 -16.879 -27.689 1.00 96.94 406 PRO A C 1
ATOM 3203 O O . PRO A 1 406 ? 7.336 -16.342 -26.640 1.00 96.94 406 PRO A O 1
ATOM 3206 N N . ALA A 1 407 ? 6.364 -18.060 -27.707 1.00 97.50 407 ALA A N 1
ATOM 3207 C CA . ALA A 1 407 ? 5.939 -18.757 -26.486 1.00 97.50 407 ALA A CA 1
ATOM 3208 C C . ALA A 1 407 ? 7.096 -19.005 -25.497 1.00 97.50 407 ALA A C 1
ATOM 3210 O O . ALA A 1 407 ? 6.951 -18.724 -24.308 1.00 97.50 407 ALA A O 1
ATOM 3211 N N . ASP A 1 408 ? 8.254 -19.439 -25.996 1.00 97.88 408 ASP A N 1
ATOM 3212 C CA . ASP A 1 408 ? 9.433 -19.703 -25.163 1.00 97.88 408 ASP A CA 1
ATOM 3213 C C . ASP A 1 408 ? 9.982 -18.422 -24.519 1.00 97.88 408 ASP A C 1
ATOM 3215 O O . ASP A 1 408 ? 10.334 -18.415 -23.339 1.00 97.88 408 ASP A O 1
ATOM 3219 N N . ASP A 1 409 ? 9.983 -17.308 -25.260 1.00 98.31 409 ASP A N 1
ATOM 3220 C CA . ASP A 1 409 ? 10.403 -16.006 -24.735 1.00 98.31 409 ASP A CA 1
ATOM 3221 C C . ASP A 1 409 ? 9.414 -15.482 -23.688 1.00 98.31 409 ASP A C 1
ATOM 3223 O O . ASP A 1 409 ? 9.839 -14.895 -22.696 1.00 98.31 409 ASP A O 1
ATOM 3227 N N . LYS A 1 410 ? 8.106 -15.721 -23.862 1.00 98.44 410 LYS A N 1
ATOM 3228 C CA . LYS A 1 410 ? 7.097 -15.379 -22.847 1.00 98.44 410 LYS A CA 1
ATOM 3229 C C . LYS A 1 410 ? 7.322 -16.164 -21.558 1.00 98.44 410 LYS A C 1
ATOM 3231 O O . LYS A 1 410 ? 7.324 -15.569 -20.485 1.00 98.44 410 LYS A O 1
ATOM 3236 N N . ALA A 1 411 ? 7.531 -17.476 -21.659 1.00 98.44 411 ALA A N 1
ATOM 3237 C CA . ALA A 1 411 ? 7.771 -18.332 -20.501 1.00 98.44 411 ALA A CA 1
ATOM 3238 C C . ALA A 1 411 ? 9.056 -17.932 -19.757 1.00 98.44 411 ALA A C 1
ATOM 3240 O O . ALA A 1 411 ? 9.042 -17.783 -18.535 1.00 98.44 411 ALA A O 1
ATOM 3241 N N . ALA A 1 412 ? 10.145 -17.689 -20.490 1.00 98.69 412 ALA A N 1
ATOM 3242 C CA . ALA A 1 412 ? 11.401 -17.226 -19.908 1.00 98.69 412 ALA A CA 1
ATOM 3243 C C . ALA A 1 412 ? 11.256 -15.842 -19.255 1.00 98.69 412 ALA A C 1
ATOM 3245 O O . ALA A 1 412 ? 11.722 -15.630 -18.136 1.00 98.69 412 ALA A O 1
ATOM 3246 N N . LEU A 1 413 ? 10.569 -14.905 -19.918 1.00 98.56 413 LEU A N 1
ATOM 3247 C CA . LEU A 1 413 ? 10.317 -13.570 -19.379 1.00 98.56 413 LEU A CA 1
ATOM 3248 C C . LEU A 1 413 ? 9.510 -13.627 -18.078 1.00 98.56 413 LEU A C 1
ATOM 3250 O O . LEU A 1 413 ? 9.855 -12.924 -17.135 1.00 98.56 413 LEU A O 1
ATOM 3254 N N . LEU A 1 414 ? 8.480 -14.473 -17.997 1.00 98.44 414 LEU A N 1
ATOM 3255 C CA . LEU A 1 414 ? 7.705 -14.660 -16.767 1.00 98.44 414 LEU A CA 1
ATOM 3256 C C . LEU A 1 414 ? 8.579 -15.174 -15.615 1.00 98.44 414 LEU A C 1
ATOM 3258 O O . LEU A 1 414 ? 8.511 -14.611 -14.527 1.00 98.44 414 LEU A O 1
ATOM 3262 N N . ALA A 1 415 ? 9.463 -16.145 -15.873 1.00 98.38 415 ALA A N 1
ATOM 3263 C CA . ALA A 1 415 ? 10.401 -16.639 -14.862 1.00 98.38 415 ALA A CA 1
ATOM 3264 C C . ALA A 1 415 ? 11.320 -15.526 -14.324 1.00 98.38 415 ALA A C 1
ATOM 3266 O O . ALA A 1 415 ? 11.583 -15.463 -13.128 1.00 98.38 415 ALA A O 1
ATOM 3267 N N . PHE A 1 416 ? 11.777 -14.612 -15.187 1.00 98.62 416 PHE A N 1
ATOM 3268 C CA . PHE A 1 416 ? 12.552 -13.452 -14.745 1.00 98.62 416 PHE A CA 1
ATOM 3269 C C . PHE A 1 416 ? 11.704 -12.419 -13.985 1.00 98.62 416 PHE A C 1
ATOM 3271 O O . PHE A 1 416 ? 12.158 -11.888 -12.974 1.00 98.62 416 PHE A O 1
ATOM 3278 N N . LEU A 1 417 ? 10.478 -12.134 -14.438 1.00 97.94 417 LEU A N 1
ATOM 3279 C CA . LEU A 1 417 ? 9.583 -11.170 -13.784 1.00 97.94 417 LEU A CA 1
ATOM 3280 C C . LEU A 1 417 ? 9.187 -11.596 -12.362 1.00 97.94 417 LEU A C 1
ATOM 3282 O O . LEU A 1 417 ? 8.987 -10.725 -11.516 1.00 97.94 417 LEU A O 1
ATOM 3286 N N . ASP A 1 418 ? 9.128 -12.898 -12.080 1.00 96.56 418 ASP A N 1
ATOM 3287 C CA . ASP A 1 418 ? 8.886 -13.424 -10.730 1.00 96.56 418 ASP A CA 1
ATOM 3288 C C . ASP A 1 418 ? 10.023 -13.084 -9.748 1.00 96.56 418 ASP A C 1
ATOM 3290 O O . ASP A 1 418 ? 9.796 -12.987 -8.537 1.00 96.56 418 ASP A O 1
ATOM 3294 N N . LEU A 1 419 ? 11.239 -12.838 -10.250 1.00 96.75 419 LEU A N 1
ATOM 3295 C CA . LEU A 1 419 ? 12.380 -12.422 -9.432 1.00 96.75 419 LEU A CA 1
ATOM 3296 C C . LEU A 1 419 ? 12.327 -10.948 -9.012 1.00 96.75 419 LEU A C 1
ATOM 3298 O O . LEU A 1 419 ? 13.002 -10.573 -8.044 1.00 96.75 419 LEU A O 1
ATOM 3302 N N . LEU A 1 420 ? 11.551 -10.110 -9.707 1.00 94.31 420 LEU A N 1
ATOM 3303 C CA . LEU A 1 420 ? 11.573 -8.655 -9.520 1.00 94.31 420 LEU A CA 1
ATOM 3304 C C . LEU A 1 420 ? 10.788 -8.206 -8.285 1.00 94.31 420 LEU A C 1
ATOM 3306 O O . LEU A 1 420 ? 9.608 -8.582 -8.106 1.00 94.31 420 LEU A O 1
#

Foldseek 3Di:
DFPDFFACAPNATWGQFDKDWDWDDDVDIDTLAIDRCVQLFQACWQAWDWDDDPQKTWIWTHHQAGQKIKIFMDGNSPSVDGTDIDMAGHDHQFNYWDADPQGWIWGCRPLLCFIWIRHPDRDIDTGHVDDDDPDDLLLSLLVSQQRYLVLPLLAHVDTRRHSDHNCSQQVLQAGPQDKHFNSDDDPNHTDIFGGGGLQACQLVPLDDFASPNRHLLSVLLSVLCRHHVPSPDDSQDKDWCVSVVSCCSSVNPDIDIQGSVSSSSSSSSNSNVRHDFFQPLLQDDFDDPLLLLLLVLCVVAPCVFQFFALHQADPVRGDDSVCQGVLLSDRRSRTFRGHQDADQQVPPDAPDPSRTGRHGLVPVVSDPDDDGRRPRGDVLLQLQQWFADPPDIHSHPDDPPTDHDDPSNSSSNVSNSSSD

Secondary structure (DSSP, 8-state):
--SS--B-GGGS------EEEEEEESSSEEEEEEEEGGGGT--SEEEEEEEEETTEEEEEEEESSSSEEEEEEEGGG-TTSPPEEEEEE--S-EEEEEE-TTS-EEEEETTTTEEEEE-SSSPEEEEE-SSPP-S-HHHHHHHHHHHSGGGSTT-BSSGGGB---HHHHSGGGS--S-EEEEEEEETTEEEEEEPPP-TT-TT-PSBSTT--B-SHHHHHHHHHHHHHTTTTS-SS--EETTTSGGGHHHH-SS--EE-HHHHHHHHHHHHHH--PPPPGGG-SSS--HHHHHHHHHHHHHTTTTS--BSSTT-GGGB--GGGHHHHHSSTT-------S-EE--S-SSPSBTTBEEPPP-TTGGG--SBSSS--BSSHHHHHHH-EE-SS-EESSS--TTSB---HHHHHHHHHHHTT-

pLDDT: mean 91.33, std 6.66, range [62.62, 98.81]

Radius of gyration: 23.56 Å; chains: 1; bounding box: 59×48×72 Å